Protein AF-0000000074484351 (afdb_homodimer)

Secondary structure (DSSP, 8-state):
---TTSSS-HHHHHHHHHHHHHHTTSS-TTPBPPPHHHHHHHHT--HHHHHHHHHHHHHTTSEEEETTTEEEEPPPPEEEESSB---HHHHHHHTT--EEEEEEEEEEEEPPHHHHHHHT--TT-EEEEEEEEEEETTEEEEEEEEEEETTTSTT--HHHHTS-HHHIIIIIS---EEEEEEEEEEEE--HHHHHHHTS-TT-EEEEEEEEEEETTS-EEEEEEEEEETTTEEEEEEEE---/---TTSSS-HHHHHHHHHHHHHHTTSS-TTPBPPPHHHHHHHHT--HHHHHHHHHHHHHTTSEEEETTTEEEEPPPPEEEESSB---HHHHHHHTT--EEEEEEEEEEEEPPHHHHHHHT--TT-EEEEEEEEEEETTEEEEEEEEEEETTT-TT--HHHHTS-HHHIIIIIS---EEEEEEEEEEEE--HHHHHHHTS-TT-EEEEEEEEEEETTS-EEEEEEEEEETTTEEEEEEEE---

Foldseek 3Di:
DADPPDPDDRLVVVLVVVVVCDVVVVADFPAFDDALVVVCVVRVHDSVSSVVSLVVCVLQQQWPADPPPHIGGGDDAQEAEPPDDDFPQVSLVVVVWHKWKDWPDWDWFFADPVRCVLQVHDGGATKIWTWIFIDTNRAGFKIKTKIFGCVQPVDDDPVNVRDTPVCCCVPPVVWAWDDKDKDKDKDFADPVRCVVNVHDGRRIWIWMWMWTATPVGGTGMIMIMTGHSSHHDYDYDDDDDD/DADPPDPDDRLVVVLVVVVVCDVVVVADFPAFDDALVVVCVVRVHDSVSSVVSLVVCVLQQQWPADPPPHIGGGDDAQEAEPPDDDFPQVSLVVVVWHKWKDWPDWDWFFQDPVRCVLQVHDGGATKIWTWIFIDTNRAGFKIKTKIFGCVQPVDDDPVNVRDTPVCCCVPPVVWAWDDKDKDKDKDFADDVRCVVNVHDGRRIWIWMWMWTATPVGGTGMIMIMTGHSSHHDYDYDDDDDD

InterPro domains:
  IPR000524 Transcription regulator HTH, GntR [PF00392] (11-73)
  IPR000524 Transcription regulator HTH, GntR [PR00035] (33-47)
  IPR000524 Transcription regulator HTH, GntR [PR00035] (47-63)
  IPR000524 Transcription regulator HTH, GntR [PS50949] (8-76)
  IPR000524 Transcription regulator HTH, GntR [SM00345] (14-73)
  IPR000524 Transcription regulator HTH, GntR [cd07377] (9-74)
  IPR011663 UbiC transcription regulator-associated [PF07702] (94-233)
  IPR011663 UbiC transcription regulator-associated [SM00866] (94-233)
  IPR028978 Chorismate pyruvate-lyase/UbiC transcription regulator-associated domain superfamily [G3DSA:3.40.1410.10] (75-241)
  IPR028978 Chorismate pyruvate-lyase/UbiC transcription regulator-associated domain superfamily [SSF64288] (61-240)
  IPR036388 Winged helix-like DNA-binding domain superfamily [G3DSA:1.10.10.10] (1-74)
  IPR036390 Winged helix DNA-binding domain superfamily [SSF46785] (1-84)
  IPR050679 Bacterial HTH-type transcriptional regulator [PTHR44846] (5-240)

Organism: Parageobacillus thermoglucosidasius (NCBI:txid1426)

Structure (mmCIF, N/CA/C/O backbone):
data_AF-0000000074484351-model_v1
#
loop_
_entity.id
_entity.type
_entity.pdbx_description
1 polymer 'Phosphonate metabolism transcriptional regulator PhnF'
#
loop_
_atom_site.group_PDB
_atom_site.id
_atom_site.type_symbol
_atom_site.label_atom_id
_atom_site.label_alt_id
_atom_site.label_comp_id
_atom_site.label_asym_id
_atom_site.label_entity_id
_atom_site.label_seq_id
_atom_site.pdbx_PDB_ins_code
_atom_site.Cartn_x
_atom_site.Cartn_y
_atom_site.Cartn_z
_atom_site.occupancy
_atom_site.B_iso_or_equiv
_atom_site.auth_seq_id
_atom_site.auth_comp_id
_atom_site.auth_asym_id
_atom_site.auth_atom_id
_atom_site.pdbx_PDB_model_num
ATOM 1 N N . MET A 1 1 ? -10.352 -19.125 -19.953 1 72 1 MET A N 1
ATOM 2 C CA . MET A 1 1 ? -10.391 -18.203 -18.828 1 72 1 MET A CA 1
ATOM 3 C C . MET A 1 1 ? -11.125 -18.812 -17.641 1 72 1 MET A C 1
ATOM 5 O O . MET A 1 1 ? -10.641 -18.75 -16.516 1 72 1 MET A O 1
ATOM 9 N N . ILE A 1 2 ? -12.219 -19.531 -17.969 1 79.19 2 ILE A N 1
ATOM 10 C CA . ILE A 1 2 ? -13.062 -20.078 -16.906 1 79.19 2 ILE A CA 1
ATOM 11 C C . ILE A 1 2 ? -12.953 -21.594 -16.891 1 79.19 2 ILE A C 1
ATOM 13 O O . ILE A 1 2 ? -13.109 -22.25 -17.922 1 79.19 2 ILE A O 1
ATOM 17 N N . ASN A 1 3 ? -12.539 -22.141 -15.82 1 75.06 3 ASN A N 1
ATOM 18 C CA . ASN A 1 3 ? -12.531 -23.578 -15.547 1 75.06 3 ASN A CA 1
ATOM 19 C C . ASN A 1 3 ? -13.5 -23.922 -14.422 1 75.06 3 ASN A C 1
ATOM 21 O O . ASN A 1 3 ? -13.203 -23.719 -13.242 1 75.06 3 ASN A O 1
ATOM 25 N N . LYS A 1 4 ? -14.594 -24.531 -14.734 1 79.25 4 LYS A N 1
ATOM 26 C CA . LYS A 1 4 ? -15.672 -24.812 -13.789 1 79.25 4 LYS A CA 1
ATOM 27 C C . LYS A 1 4 ? -15.266 -25.906 -12.797 1 79.25 4 LYS A C 1
ATOM 29 O O . LYS A 1 4 ? -15.914 -26.078 -11.766 1 79.25 4 LYS A O 1
ATOM 34 N N . HIS A 1 5 ? -14.148 -26.594 -13.07 1 70.25 5 HIS A N 1
ATOM 35 C CA . HIS A 1 5 ? -13.695 -27.672 -12.203 1 70.25 5 HIS A CA 1
ATOM 36 C C . HIS A 1 5 ? -12.609 -27.188 -11.25 1 70.25 5 HIS A C 1
ATOM 38 O O . HIS A 1 5 ? -12.125 -27.969 -10.414 1 70.25 5 HIS A O 1
ATOM 44 N N . SER A 1 6 ? -12.336 -26.016 -11.398 1 70.75 6 SER A N 1
ATOM 45 C CA . SER A 1 6 ? -11.336 -25.422 -10.516 1 70.75 6 SER A CA 1
ATOM 46 C C . SER A 1 6 ? -11.93 -25.094 -9.148 1 70.75 6 SER A C 1
ATOM 48 O O . SER A 1 6 ? -13.109 -24.734 -9.047 1 70.75 6 SER A O 1
ATOM 50 N N . PRO A 1 7 ? -11.164 -25.328 -8.164 1 68.69 7 PRO A N 1
ATOM 51 C CA . PRO A 1 7 ? -11.648 -24.938 -6.836 1 68.69 7 PRO A CA 1
ATOM 52 C C . PRO A 1 7 ? -11.812 -23.438 -6.684 1 68.69 7 PRO A C 1
ATOM 54 O O . PRO A 1 7 ? -12.43 -22.969 -5.719 1 68.69 7 PRO A O 1
ATOM 57 N N . LEU A 1 8 ? -11.398 -22.703 -7.602 1 72.25 8 LEU A N 1
ATOM 58 C CA . LEU A 1 8 ? -11.539 -21.25 -7.547 1 72.25 8 LEU A CA 1
ATOM 59 C C . LEU A 1 8 ? -12.938 -20.812 -7.977 1 72.25 8 LEU A C 1
ATOM 61 O O . LEU A 1 8 ? -13.469 -21.328 -8.969 1 72.25 8 LEU A O 1
ATOM 65 N N . PRO A 1 9 ? -13.453 -19.938 -7.246 1 80.38 9 PRO A N 1
ATOM 66 C CA . PRO A 1 9 ? -14.766 -19.453 -7.664 1 80.38 9 PRO A CA 1
ATOM 67 C C . PRO A 1 9 ? -14.758 -18.859 -9.07 1 80.38 9 PRO A C 1
ATOM 69 O O . PRO A 1 9 ? -13.773 -18.219 -9.469 1 80.38 9 PRO A O 1
ATOM 72 N N . ILE A 1 10 ? -15.781 -18.984 -9.695 1 85.38 10 ILE A N 1
ATOM 73 C CA . ILE A 1 10 ? -15.898 -18.594 -11.102 1 85.38 10 ILE A CA 1
ATOM 74 C C . ILE A 1 10 ? -15.727 -17.094 -11.242 1 85.38 10 ILE A C 1
ATOM 76 O O . ILE A 1 10 ? -15.07 -16.625 -12.18 1 85.38 10 ILE A O 1
ATOM 80 N N . TYR A 1 11 ? -16.406 -16.297 -10.352 1 87.12 11 TYR A N 1
ATOM 81 C CA . TYR A 1 11 ? -16.281 -14.844 -10.453 1 87.12 11 TYR A CA 1
ATOM 82 C C . TYR A 1 11 ? -14.812 -14.414 -10.344 1 87.12 11 TYR A C 1
ATOM 84 O O . TYR A 1 11 ? -14.383 -13.5 -11.039 1 87.12 11 TYR A O 1
ATOM 92 N N . TYR A 1 12 ? -14.094 -15.078 -9.508 1 80.56 12 TYR A N 1
ATOM 93 C CA . TYR A 1 12 ? -12.68 -14.781 -9.312 1 80.56 12 TYR A CA 1
ATOM 94 C C . TYR A 1 12 ? -11.875 -15.094 -10.57 1 80.56 12 TYR A C 1
ATOM 96 O O . TYR A 1 12 ? -10.977 -14.336 -10.945 1 80.56 12 TYR A O 1
ATOM 104 N N . GLN A 1 13 ? -12.203 -16.172 -11.148 1 80.56 13 GLN A N 1
ATOM 105 C CA . GLN A 1 13 ? -11.547 -16.547 -12.398 1 80.56 13 GLN A CA 1
ATOM 106 C C . GLN A 1 13 ? -11.773 -15.484 -13.477 1 80.56 13 GLN A C 1
ATOM 108 O O . GLN A 1 13 ? -10.844 -15.094 -14.18 1 80.56 13 GLN A O 1
ATOM 113 N N . LEU A 1 14 ? -12.977 -15.102 -13.578 1 88 14 LEU A N 1
ATOM 114 C CA . LEU A 1 14 ? -13.312 -14.07 -14.562 1 88 14 LEU A CA 1
ATOM 115 C C . LEU A 1 14 ? -12.539 -12.781 -14.273 1 88 14 LEU A C 1
ATOM 117 O O . LEU A 1 14 ? -12 -12.164 -15.195 1 88 14 LEU A O 1
ATOM 121 N N . GLU A 1 15 ? -12.531 -12.383 -13.031 1 88.44 15 GLU A N 1
ATOM 122 C CA . GLU A 1 15 ? -11.797 -11.195 -12.617 1 88.44 15 GLU A CA 1
ATOM 123 C C . GLU A 1 15 ? -10.328 -11.273 -13.031 1 88.44 15 GLU A C 1
ATOM 125 O O . GLU A 1 15 ? -9.805 -10.352 -13.656 1 88.44 15 GLU A O 1
ATOM 130 N N . GLN A 1 16 ? -9.781 -12.383 -12.664 1 76.31 16 GLN A N 1
ATOM 131 C CA . GLN A 1 16 ? -8.367 -12.578 -12.969 1 76.31 16 GLN A CA 1
ATOM 132 C C . GLN A 1 16 ? -8.125 -12.57 -14.477 1 76.31 16 GLN A C 1
ATOM 134 O O . GLN A 1 16 ? -7.129 -12.023 -14.953 1 76.31 16 GLN A O 1
ATOM 139 N N . GLY A 1 17 ? -9.008 -13.18 -15.133 1 81.25 17 GLY A N 1
ATOM 140 C CA . GLY A 1 17 ? -8.906 -13.203 -16.578 1 81.25 17 GLY A CA 1
ATOM 141 C C . GLY A 1 17 ? -8.93 -11.812 -17.203 1 81.25 17 GLY A C 1
ATOM 142 O O . GLY A 1 17 ? -8.086 -11.492 -18.047 1 81.25 17 GLY A O 1
ATOM 143 N N . ILE A 1 18 ? -9.836 -11.008 -16.797 1 87.5 18 ILE A N 1
ATOM 144 C CA . ILE A 1 18 ? -9.977 -9.664 -17.344 1 87.5 18 ILE A CA 1
ATOM 145 C C . ILE A 1 18 ? -8.758 -8.82 -16.953 1 87.5 18 ILE A C 1
ATOM 147 O O . ILE A 1 18 ? -8.211 -8.094 -17.781 1 87.5 18 ILE A O 1
ATOM 151 N N . LYS A 1 19 ? -8.344 -8.977 -15.727 1 82.5 19 LYS A N 1
ATOM 152 C CA . LYS A 1 19 ? -7.152 -8.266 -15.281 1 82.5 19 LYS A CA 1
ATOM 153 C C . LYS A 1 19 ? -5.945 -8.609 -16.156 1 82.5 19 LYS A C 1
ATOM 155 O O . LYS A 1 19 ? -5.191 -7.719 -16.547 1 82.5 19 LYS A O 1
ATOM 160 N N . GLU A 1 20 ? -5.852 -9.852 -16.406 1 74.62 20 GLU A N 1
ATOM 161 C CA . GLU A 1 20 ? -4.738 -10.312 -17.219 1 74.62 20 GLU A CA 1
ATOM 162 C C . GLU A 1 20 ? -4.816 -9.719 -18.625 1 74.62 20 GLU A C 1
ATOM 164 O O . GLU A 1 20 ? -3.795 -9.336 -19.203 1 74.62 20 GLU A O 1
ATOM 169 N N . MET A 1 21 ? -6.004 -9.641 -19.125 1 82.06 21 MET A N 1
ATOM 170 C CA . MET A 1 21 ? -6.191 -9.078 -20.469 1 82.06 21 MET A CA 1
ATOM 171 C C . MET A 1 21 ? -5.812 -7.602 -20.484 1 82.06 21 MET A C 1
ATOM 173 O O . MET A 1 21 ? -5.23 -7.121 -21.453 1 82.06 21 MET A O 1
ATOM 177 N N . ILE A 1 22 ? -6.137 -6.941 -19.453 1 83.44 22 ILE A N 1
ATOM 178 C CA . ILE A 1 22 ? -5.812 -5.523 -19.344 1 83.44 22 ILE A CA 1
ATOM 179 C C . ILE A 1 22 ? -4.301 -5.348 -19.203 1 83.44 22 ILE A C 1
ATOM 181 O O . ILE A 1 22 ? -3.701 -4.535 -19.906 1 83.44 22 ILE A O 1
ATOM 185 N N . GLU A 1 23 ? -3.77 -6.176 -18.422 1 71.94 23 GLU A N 1
ATOM 186 C CA . GLU A 1 23 ? -2.336 -6.082 -18.156 1 71.94 23 GLU A CA 1
ATOM 187 C C . GLU A 1 23 ? -1.525 -6.43 -19.406 1 71.94 23 GLU A C 1
ATOM 189 O O . GLU A 1 23 ? -0.453 -5.867 -19.625 1 71.94 23 GLU A O 1
ATOM 194 N N . LYS A 1 24 ? -2.15 -7.234 -20.219 1 69.56 24 LYS A N 1
ATOM 195 C CA . LYS A 1 24 ? -1.486 -7.695 -21.422 1 69.56 24 LYS A CA 1
ATOM 196 C C . LYS A 1 24 ? -1.744 -6.742 -22.594 1 69.56 24 LYS A C 1
ATOM 198 O O . LYS A 1 24 ? -1.224 -6.938 -23.688 1 69.56 24 LYS A O 1
ATOM 203 N N . GLY A 1 25 ? -2.561 -5.844 -22.359 1 75.38 25 GLY A N 1
ATOM 204 C CA . GLY A 1 25 ? -2.871 -4.879 -23.391 1 75.38 25 GLY A CA 1
ATOM 205 C C . GLY A 1 25 ? -3.912 -5.379 -24.375 1 75.38 25 GLY A C 1
ATOM 206 O O . GLY A 1 25 ? -4.145 -4.754 -25.422 1 75.38 25 GLY A O 1
ATOM 207 N N . GLN A 1 26 ? -4.434 -6.523 -24.109 1 79.31 26 GLN A N 1
ATOM 208 C CA . GLN A 1 26 ? -5.508 -7.023 -24.953 1 79.31 26 GLN A CA 1
ATOM 209 C C . GLN A 1 26 ? -6.766 -6.168 -24.812 1 79.31 26 GLN A C 1
ATOM 211 O O . GLN A 1 26 ? -7.566 -6.082 -25.75 1 79.31 26 GLN A O 1
ATOM 216 N N . LEU A 1 27 ? -6.941 -5.676 -23.641 1 86.62 27 LEU A N 1
ATOM 217 C CA . LEU A 1 27 ? -7.93 -4.645 -23.344 1 86.62 27 LEU A CA 1
ATOM 218 C C . LEU A 1 27 ? -7.254 -3.318 -23.016 1 86.62 27 LEU A C 1
ATOM 220 O O . LEU A 1 27 ? -6.465 -3.238 -22.078 1 86.62 27 LEU A O 1
ATOM 224 N N . GLN A 1 28 ? -7.535 -2.379 -23.734 1 87.12 28 GLN A N 1
ATOM 225 C CA . GLN A 1 28 ? -6.844 -1.102 -23.578 1 87.12 28 GLN A CA 1
ATOM 226 C C . GLN A 1 28 ? -7.695 -0.108 -22.797 1 87.12 28 GLN A C 1
ATOM 228 O O . GLN A 1 28 ? -8.93 -0.185 -22.812 1 87.12 28 GLN A O 1
ATOM 233 N N . PRO A 1 29 ? -7 0.782 -22.172 1 87 29 PRO A N 1
ATOM 234 C CA . PRO A 1 29 ? -7.766 1.828 -21.484 1 87 29 PRO A CA 1
ATOM 235 C C . PRO A 1 29 ? -8.75 2.539 -22.406 1 87 29 PRO A C 1
ATOM 237 O O . PRO A 1 29 ? -8.406 2.863 -23.547 1 87 29 PRO A O 1
ATOM 240 N N . GLY A 1 30 ? -9.93 2.668 -21.922 1 88.81 30 GLY A N 1
ATOM 241 C CA . GLY A 1 30 ? -10.961 3.332 -22.703 1 88.81 30 GLY A CA 1
ATOM 242 C C . GLY A 1 30 ? -11.773 2.375 -23.562 1 88.81 30 GLY A C 1
ATOM 243 O O . GLY A 1 30 ? -12.82 2.746 -24.094 1 88.81 30 GLY A O 1
ATOM 244 N N . GLU A 1 31 ? -11.328 1.226 -23.672 1 92.5 31 GLU A N 1
ATOM 245 C CA . GLU A 1 31 ? -12.031 0.228 -24.469 1 92.5 31 GLU A CA 1
ATOM 246 C C . GLU A 1 31 ? -13.25 -0.317 -23.734 1 92.5 31 GLU A C 1
ATOM 248 O O . GLU A 1 31 ? -13.188 -0.569 -22.531 1 92.5 31 GLU A O 1
ATOM 253 N N . MET A 1 32 ? -14.32 -0.463 -24.484 1 93.81 32 MET A N 1
ATOM 254 C CA . MET A 1 32 ? -15.539 -1.035 -23.922 1 93.81 32 MET A CA 1
ATOM 255 C C . MET A 1 32 ? -15.438 -2.555 -23.844 1 93.81 32 MET A C 1
ATOM 257 O O . MET A 1 32 ? -15.031 -3.205 -24.797 1 93.81 32 MET A O 1
ATOM 261 N N . ILE A 1 33 ? -15.75 -3.047 -22.719 1 94.62 33 ILE A N 1
ATOM 262 C CA . ILE A 1 33 ? -15.773 -4.5 -22.609 1 94.62 33 ILE A CA 1
ATOM 263 C C . ILE A 1 33 ? -17.172 -5.023 -22.922 1 94.62 33 ILE A C 1
ATOM 265 O O . ILE A 1 33 ? -18.141 -4.262 -22.891 1 94.62 33 ILE A O 1
ATOM 269 N N . PRO A 1 34 ? -17.25 -6.289 -23.234 1 93.44 34 PRO A N 1
ATOM 270 C CA . PRO A 1 34 ? -18.578 -6.855 -23.484 1 93.44 34 PRO A CA 1
ATOM 271 C C . PRO A 1 34 ? -19.531 -6.652 -22.312 1 93.44 34 PRO A C 1
ATOM 273 O O . PRO A 1 34 ? -19.078 -6.539 -21.156 1 93.44 34 PRO A O 1
ATOM 276 N N . SER A 1 35 ? -20.75 -6.574 -22.641 1 93.5 35 SER A N 1
ATOM 277 C CA . SER A 1 35 ? -21.766 -6.414 -21.609 1 93.5 35 SER A CA 1
ATOM 278 C C . SER A 1 35 ? -21.797 -7.621 -20.672 1 93.5 35 SER A C 1
ATOM 280 O O . SER A 1 35 ? -21.281 -8.688 -21.016 1 93.5 35 SER A O 1
ATOM 282 N N . GLU A 1 36 ? -22.375 -7.375 -19.5 1 94 36 GLU A N 1
ATOM 283 C CA . GLU A 1 36 ? -22.516 -8.461 -18.531 1 94 36 GLU A CA 1
ATOM 284 C C . GLU A 1 36 ? -23.266 -9.648 -19.141 1 94 36 GLU A C 1
ATOM 286 O O . GLU A 1 36 ? -22.891 -10.805 -18.906 1 94 36 GLU A O 1
ATOM 291 N N . ARG A 1 37 ? -24.281 -9.312 -19.969 1 93.25 37 ARG A N 1
ATOM 292 C CA . ARG A 1 37 ? -25.031 -10.359 -20.656 1 93.25 37 ARG A CA 1
ATOM 293 C C . ARG A 1 37 ? -24.141 -11.125 -21.625 1 93.25 37 ARG A C 1
ATOM 295 O O . ARG A 1 37 ? -24.156 -12.359 -21.641 1 93.25 37 ARG A O 1
ATOM 302 N N . GLU A 1 38 ? -23.406 -10.477 -22.391 1 94.88 38 GLU A N 1
ATOM 303 C CA . GLU A 1 38 ? -22.516 -11.086 -23.359 1 94.88 38 GLU A CA 1
ATOM 304 C C . GLU A 1 38 ? -21.453 -11.945 -22.688 1 94.88 38 GLU A C 1
ATOM 306 O O . GLU A 1 38 ? -21.141 -13.039 -23.156 1 94.88 38 GLU A O 1
ATOM 311 N N . LEU A 1 39 ? -20.875 -11.445 -21.594 1 94.31 39 LEU A N 1
ATOM 312 C CA . LEU A 1 39 ? -19.859 -12.195 -20.859 1 94.31 39 LEU A CA 1
ATOM 313 C C . LEU A 1 39 ? -20.453 -13.469 -20.266 1 94.31 39 LEU A C 1
ATOM 315 O O . LEU A 1 39 ? -19.812 -14.516 -20.281 1 94.31 39 LEU A O 1
ATOM 319 N N . ALA A 1 40 ? -21.625 -13.328 -19.75 1 94.75 40 ALA A N 1
ATOM 320 C CA . ALA A 1 40 ? -22.312 -14.492 -19.188 1 94.75 40 ALA A CA 1
ATOM 321 C C . ALA A 1 40 ? -22.516 -15.57 -20.25 1 94.75 40 ALA A C 1
ATOM 323 O O . ALA A 1 40 ? -22.281 -16.75 -19.984 1 94.75 40 ALA A O 1
ATOM 324 N N . GLU A 1 41 ? -22.922 -15.156 -21.406 1 94.25 41 GLU A N 1
ATOM 325 C CA . GLU A 1 41 ? -23.141 -16.078 -22.516 1 94.25 41 GLU A CA 1
ATOM 326 C C . GLU A 1 41 ? -21.828 -16.672 -23.016 1 94.25 41 GLU A C 1
ATOM 328 O O . GLU A 1 41 ? -21.734 -17.875 -23.266 1 94.25 41 GLU A O 1
ATOM 333 N N . THR A 1 42 ? -20.859 -15.875 -23.156 1 92.44 42 THR A N 1
ATOM 334 C CA . THR A 1 42 ? -19.562 -16.281 -23.688 1 92.44 42 THR A CA 1
ATOM 335 C C . THR A 1 42 ? -18.938 -17.359 -22.812 1 92.44 42 THR A C 1
ATOM 337 O O . THR A 1 42 ? -18.359 -18.312 -23.312 1 92.44 42 THR A O 1
ATOM 340 N N . TYR A 1 43 ? -19.094 -17.188 -21.484 1 90.94 43 TYR A N 1
ATOM 341 C CA . TYR A 1 43 ? -18.359 -18.062 -20.594 1 90.94 43 TYR A CA 1
ATOM 342 C C . TYR A 1 43 ? -19.312 -19.047 -19.906 1 90.94 43 TYR A C 1
ATOM 344 O O . TYR A 1 43 ? -18.875 -19.859 -19.078 1 90.94 43 TYR A O 1
ATOM 352 N N . ASP A 1 44 ? -20.531 -18.969 -20.25 1 92.56 44 ASP A N 1
ATOM 353 C CA . ASP A 1 44 ? -21.547 -19.859 -19.734 1 92.56 44 ASP A CA 1
ATOM 354 C C . ASP A 1 44 ? -21.594 -19.828 -18.203 1 92.56 44 ASP A C 1
ATOM 356 O O . ASP A 1 44 ? -21.484 -20.859 -17.547 1 92.56 44 ASP A O 1
ATOM 360 N N . ILE A 1 45 ? -21.719 -18.672 -17.688 1 92.56 45 ILE A N 1
ATOM 361 C CA . ILE A 1 45 ? -21.844 -18.453 -16.25 1 92.56 45 ILE A CA 1
ATOM 362 C C . ILE A 1 45 ? -23 -17.5 -15.977 1 92.56 45 ILE A C 1
ATOM 364 O O . ILE A 1 45 ? -23.516 -16.859 -16.906 1 92.56 45 ILE A O 1
ATOM 368 N N . SER A 1 46 ? -23.438 -17.406 -14.727 1 93.44 46 SER A N 1
ATOM 369 C CA . SER A 1 46 ? -24.594 -16.594 -14.375 1 93.44 46 SER A CA 1
ATOM 370 C C . SER A 1 46 ? -24.281 -15.109 -14.477 1 93.44 46 SER A C 1
ATOM 372 O O . SER A 1 46 ? -23.125 -14.703 -14.289 1 93.44 46 SER A O 1
ATOM 374 N N . ARG A 1 47 ? -25.297 -14.297 -14.789 1 93.19 47 ARG A N 1
ATOM 375 C CA . ARG A 1 47 ? -25.141 -12.852 -14.836 1 93.19 47 ARG A CA 1
ATOM 376 C C . ARG A 1 47 ? -24.75 -12.297 -13.469 1 93.19 47 ARG A C 1
ATOM 378 O O . ARG A 1 47 ? -24 -11.312 -13.391 1 93.19 47 ARG A O 1
ATOM 385 N N . MET A 1 48 ? -25.234 -12.898 -12.469 1 93.56 48 MET A N 1
ATOM 386 C CA . MET A 1 48 ? -24.891 -12.453 -11.117 1 93.56 48 MET A CA 1
ATOM 387 C C . MET A 1 48 ? -23.406 -12.625 -10.844 1 93.56 48 MET A C 1
ATOM 389 O O . MET A 1 48 ? -22.781 -11.758 -10.227 1 93.56 48 MET A O 1
ATOM 393 N N . THR A 1 49 ? -22.891 -13.711 -11.305 1 92.19 49 THR A N 1
ATOM 394 C CA . THR A 1 49 ? -21.453 -13.992 -11.148 1 92.19 49 THR A CA 1
ATOM 395 C C . THR A 1 49 ? -20.625 -12.992 -11.938 1 92.19 49 THR A C 1
ATOM 397 O O . THR A 1 49 ? -19.625 -12.477 -11.438 1 92.19 49 THR A O 1
ATOM 400 N N . VAL A 1 50 ? -21.062 -12.703 -13.148 1 94 50 VAL A N 1
ATOM 401 C CA . VAL A 1 50 ? -20.375 -11.727 -13.984 1 94 50 VAL A CA 1
ATOM 402 C C . VAL A 1 50 ? -20.422 -10.352 -13.32 1 94 50 VAL A C 1
ATOM 404 O O . VAL A 1 50 ? -19.391 -9.664 -13.242 1 94 50 VAL A O 1
ATOM 407 N N . ARG A 1 51 ? -21.562 -10 -12.852 1 92.62 51 ARG A N 1
ATOM 408 C CA . ARG A 1 51 ? -21.75 -8.703 -12.219 1 92.62 51 ARG A CA 1
ATOM 409 C C . ARG A 1 51 ? -20.828 -8.539 -11.016 1 92.62 51 ARG A C 1
ATOM 411 O O . ARG A 1 51 ? -20.234 -7.477 -10.82 1 92.62 51 ARG A O 1
ATOM 418 N N . GLN A 1 52 ? -20.734 -9.586 -10.266 1 89.62 52 GLN A N 1
ATOM 419 C CA . GLN A 1 52 ? -19.828 -9.555 -9.117 1 89.62 52 GLN A CA 1
ATOM 420 C C . GLN A 1 52 ? -18.391 -9.297 -9.555 1 89.62 52 GLN A C 1
ATOM 422 O O . GLN A 1 52 ? -17.703 -8.453 -8.977 1 89.62 52 GLN A O 1
ATOM 427 N N . ALA A 1 53 ? -17.984 -9.977 -10.555 1 91.25 53 ALA A N 1
ATOM 428 C CA . ALA A 1 53 ? -16.625 -9.82 -11.078 1 91.25 53 ALA A CA 1
ATOM 429 C C . ALA A 1 53 ? -16.391 -8.398 -11.586 1 91.25 53 ALA A C 1
ATOM 431 O O . ALA A 1 53 ? -15.375 -7.781 -11.266 1 91.25 53 ALA A O 1
ATOM 432 N N . ILE A 1 54 ? -17.344 -7.898 -12.281 1 92.44 54 ILE A N 1
ATOM 433 C CA . ILE A 1 54 ? -17.219 -6.582 -12.898 1 92.44 54 ILE A CA 1
ATOM 434 C C . ILE A 1 54 ? -17.219 -5.504 -11.82 1 92.44 54 ILE A C 1
ATOM 436 O O . ILE A 1 54 ? -16.422 -4.566 -11.867 1 92.44 54 ILE A O 1
ATOM 440 N N . ASN A 1 55 ? -18.094 -5.668 -10.852 1 87.88 55 ASN A N 1
ATOM 441 C CA . ASN A 1 55 ? -18.141 -4.719 -9.742 1 87.88 55 ASN A CA 1
ATOM 442 C C . ASN A 1 55 ? -16.812 -4.66 -9.008 1 87.88 55 ASN A C 1
ATOM 444 O O . ASN A 1 55 ? -16.328 -3.574 -8.672 1 87.88 55 ASN A O 1
ATOM 448 N N . ASN A 1 56 ? -16.281 -5.797 -8.797 1 83.19 56 ASN A N 1
ATOM 449 C CA . ASN A 1 56 ? -14.984 -5.852 -8.133 1 83.19 56 ASN A CA 1
ATOM 450 C C . ASN A 1 56 ? -13.906 -5.125 -8.93 1 83.19 56 ASN A C 1
ATOM 452 O O . ASN A 1 56 ? -13.117 -4.363 -8.375 1 83.19 56 ASN A O 1
ATOM 456 N N . LEU A 1 57 ? -13.898 -5.34 -10.203 1 88.19 57 LEU A N 1
ATOM 457 C CA . LEU A 1 57 ? -12.898 -4.742 -11.078 1 88.19 57 LEU A CA 1
ATOM 458 C C . LEU A 1 57 ? -13.078 -3.23 -11.156 1 88.19 57 LEU A C 1
ATOM 460 O O . LEU A 1 57 ? -12.102 -2.492 -11.297 1 88.19 57 LEU A O 1
ATOM 464 N N . VAL A 1 58 ? -14.336 -2.807 -11.062 1 84.94 58 VAL A N 1
ATOM 465 C CA . VAL A 1 58 ? -14.617 -1.375 -11.039 1 84.94 58 VAL A CA 1
ATOM 466 C C . VAL A 1 58 ? -14.102 -0.766 -9.734 1 84.94 58 VAL A C 1
ATOM 468 O O . VAL A 1 58 ? -13.414 0.255 -9.75 1 84.94 58 VAL A O 1
ATOM 471 N N . ASN A 1 59 ? -14.383 -1.442 -8.734 1 75.25 59 ASN A N 1
ATOM 472 C CA . ASN A 1 59 ? -13.945 -0.964 -7.43 1 75.25 59 ASN A CA 1
ATOM 473 C C . ASN A 1 59 ? -12.422 -0.907 -7.328 1 75.25 59 ASN A C 1
ATOM 475 O O . ASN A 1 59 ? -11.875 -0.027 -6.664 1 75.25 59 ASN A O 1
ATOM 479 N N . ASP A 1 60 ? -11.836 -1.851 -8.023 1 76.88 60 ASP A N 1
ATOM 480 C CA . ASP A 1 60 ? -10.375 -1.935 -7.98 1 76.88 60 ASP A CA 1
ATOM 481 C C . ASP A 1 60 ? -9.742 -0.966 -8.977 1 76.88 60 ASP A C 1
ATOM 483 O O . ASP A 1 60 ? -8.516 -0.836 -9.023 1 76.88 60 ASP A O 1
ATOM 487 N N . GLY A 1 61 ? -10.57 -0.359 -9.852 1 77.88 61 GLY A N 1
ATOM 488 C CA . GLY A 1 61 ? -10.078 0.67 -10.75 1 77.88 61 GLY A CA 1
ATOM 489 C C . GLY A 1 61 ? -9.648 0.126 -12.102 1 77.88 61 GLY A C 1
ATOM 490 O O . GLY A 1 61 ? -9 0.829 -12.883 1 77.88 61 GLY A O 1
ATOM 491 N N . TYR A 1 62 ? -9.891 -1.128 -12.336 1 84.88 62 TYR A N 1
ATOM 492 C CA . TYR A 1 62 ? -9.531 -1.712 -13.625 1 84.88 62 TYR A CA 1
ATOM 493 C C . TYR A 1 62 ? -10.555 -1.347 -14.695 1 84.88 62 TYR A C 1
ATOM 495 O O . TYR A 1 62 ? -10.219 -1.258 -15.883 1 84.88 62 TYR A O 1
ATOM 503 N N . LEU A 1 63 ? -11.828 -1.247 -14.219 1 90.19 63 LEU A N 1
ATOM 504 C CA . LEU A 1 63 ? -12.93 -0.906 -15.109 1 90.19 63 LEU A CA 1
ATOM 505 C C . LEU A 1 63 ? -13.664 0.335 -14.609 1 90.19 63 LEU A C 1
ATOM 507 O O . LEU A 1 63 ? -13.539 0.709 -13.445 1 90.19 63 LEU A O 1
ATOM 511 N N . VAL A 1 64 ? -14.367 0.996 -15.492 1 88.62 64 VAL A N 1
ATOM 512 C CA . VAL A 1 64 ? -15.219 2.133 -15.148 1 88.62 64 VAL A CA 1
ATOM 513 C C . VAL A 1 64 ? -16.562 2.006 -15.859 1 88.62 64 VAL A C 1
ATOM 515 O O . VAL A 1 64 ? -16.625 1.696 -17.047 1 88.62 64 VAL A O 1
ATOM 518 N N . ARG A 1 65 ? -17.578 2.139 -15.023 1 90.06 65 ARG A N 1
ATOM 519 C CA . ARG A 1 65 ? -18.922 2.082 -15.594 1 90.06 65 ARG A CA 1
ATOM 520 C C . ARG A 1 65 ? -19.391 3.469 -16.016 1 90.06 65 ARG A C 1
ATOM 522 O O . ARG A 1 65 ? -19.219 4.445 -15.289 1 90.06 65 ARG A O 1
ATOM 529 N N . LYS A 1 66 ? -19.828 3.602 -17.203 1 88.44 66 LYS A N 1
ATOM 530 C CA . LYS A 1 66 ? -20.5 4.809 -17.688 1 88.44 66 LYS A CA 1
ATOM 531 C C . LYS A 1 66 ? -21.984 4.574 -17.891 1 88.44 66 LYS A C 1
ATOM 533 O O . LYS A 1 66 ? -22.375 3.785 -18.766 1 88.44 66 LYS A O 1
ATOM 538 N N . ARG A 1 67 ? -22.75 5.254 -17.094 1 85.25 67 ARG A N 1
ATOM 539 C CA . ARG A 1 67 ? -24.188 5.07 -17.109 1 85.25 67 ARG A CA 1
ATOM 540 C C . ARG A 1 67 ? -24.75 5.242 -18.516 1 85.25 67 ARG A C 1
ATOM 542 O O . ARG A 1 67 ? -24.484 6.258 -19.172 1 85.25 67 ARG A O 1
ATOM 549 N N . GLY A 1 68 ? -25.469 4.199 -18.875 1 87.25 68 GLY A N 1
ATOM 550 C CA . GLY A 1 68 ? -26.141 4.234 -20.172 1 87.25 68 GLY A CA 1
ATOM 551 C C . GLY A 1 68 ? -25.219 3.941 -21.328 1 87.25 68 GLY A C 1
ATOM 552 O O . GLY A 1 68 ? -25.656 3.891 -22.484 1 87.25 68 GLY A O 1
ATOM 553 N N . LYS A 1 69 ? -23.969 3.834 -21.156 1 89.88 69 LYS A N 1
ATOM 554 C CA . LYS A 1 69 ? -23.031 3.609 -22.25 1 89.88 69 LYS A CA 1
ATOM 555 C C . LYS A 1 69 ? -22.406 2.221 -22.156 1 89.88 69 LYS A C 1
ATOM 557 O O . LYS A 1 69 ? -22.453 1.448 -23.109 1 89.88 69 LYS A O 1
ATOM 562 N N . GLY A 1 70 ? -21.906 1.908 -20.922 1 92.81 70 GLY A N 1
ATOM 563 C CA . GLY A 1 70 ? -21.281 0.604 -20.766 1 92.81 70 GLY A CA 1
ATOM 564 C C . GLY A 1 70 ? -20.141 0.601 -19.766 1 92.81 70 GLY A C 1
ATOM 565 O O . GLY A 1 70 ? -20.047 1.491 -18.922 1 92.81 70 GLY A O 1
ATOM 566 N N . THR A 1 71 ? -19.391 -0.527 -19.734 1 93.69 71 THR A N 1
ATOM 567 C CA . THR A 1 71 ? -18.234 -0.685 -18.859 1 93.69 71 THR A CA 1
ATOM 568 C C . THR A 1 71 ? -16.938 -0.65 -19.672 1 93.69 71 THR A C 1
ATOM 570 O O . THR A 1 71 ? -16.828 -1.321 -20.703 1 93.69 71 THR A O 1
ATOM 573 N N . PHE A 1 72 ? -16.016 0.165 -19.234 1 93.38 72 PHE A N 1
ATOM 574 C CA . PHE A 1 72 ? -14.789 0.412 -19.984 1 93.38 72 PHE A CA 1
ATOM 575 C C . PHE A 1 72 ? -13.57 0.058 -19.141 1 93.38 72 PHE A C 1
ATOM 577 O O . PHE A 1 72 ? -13.633 0.055 -17.922 1 93.38 72 PHE A O 1
ATOM 584 N N . VAL A 1 73 ? -12.5 -0.234 -19.828 1 91.88 73 VAL A N 1
ATOM 585 C CA . VAL A 1 73 ? -11.219 -0.359 -19.141 1 91.88 73 VAL A CA 1
ATOM 586 C C . VAL A 1 73 ? -10.781 1.005 -18.609 1 91.88 73 VAL A C 1
ATOM 588 O O . VAL A 1 73 ? -10.789 1.994 -19.344 1 91.88 73 VAL A O 1
ATOM 591 N N . ALA A 1 74 ? -10.508 1.022 -17.344 1 86.44 74 ALA A N 1
ATOM 592 C CA . ALA A 1 74 ? -10.125 2.27 -16.688 1 86.44 74 ALA A CA 1
ATOM 593 C C . ALA A 1 74 ? -8.758 2.748 -17.172 1 86.44 74 ALA A C 1
ATOM 595 O O . ALA A 1 74 ? -8.008 1.981 -17.781 1 86.44 74 ALA A O 1
ATOM 596 N N . ALA A 1 75 ? -8.57 4.039 -16.969 1 78.56 75 ALA A N 1
ATOM 597 C CA . ALA A 1 75 ? -7.238 4.566 -17.234 1 78.56 75 ALA A CA 1
ATOM 598 C C . ALA A 1 75 ? -6.191 3.887 -16.359 1 78.56 75 ALA A C 1
ATOM 600 O O . ALA A 1 75 ? -6.492 3.445 -15.25 1 78.56 75 ALA A O 1
ATOM 601 N N . THR A 1 76 ? -5.039 3.811 -16.828 1 77.31 76 THR A N 1
ATOM 602 C CA . THR A 1 76 ? -3.938 3.16 -16.125 1 77.31 76 THR A CA 1
ATOM 603 C C . THR A 1 76 ? -3.562 3.941 -14.867 1 77.31 76 THR A C 1
ATOM 605 O O . THR A 1 76 ? -3.57 5.176 -14.867 1 77.31 76 THR A O 1
ATOM 608 N N . LYS A 1 77 ? -3.371 3.129 -13.82 1 82.81 77 LYS A N 1
ATOM 609 C CA . LYS A 1 77 ? -2.891 3.746 -12.586 1 82.81 77 LYS A CA 1
ATOM 610 C C . LYS A 1 77 ? -1.543 4.426 -12.797 1 82.81 77 LYS A C 1
ATOM 612 O O . LYS A 1 77 ? -0.746 3.99 -13.633 1 82.81 77 LYS A O 1
ATOM 617 N N . ILE A 1 78 ? -1.408 5.504 -12.109 1 85.31 78 ILE A N 1
ATOM 618 C CA . ILE A 1 78 ? -0.09 6.129 -12.055 1 85.31 78 ILE A CA 1
ATOM 619 C C . ILE A 1 78 ? 0.89 5.199 -11.344 1 85.31 78 ILE A C 1
ATOM 621 O O . ILE A 1 78 ? 0.597 4.691 -10.258 1 85.31 78 ILE A O 1
ATOM 625 N N . GLU A 1 79 ? 1.957 4.891 -11.969 1 86.94 79 GLU A N 1
ATOM 626 C CA . GLU A 1 79 ? 3.016 4.074 -11.383 1 86.94 79 GLU A CA 1
ATOM 627 C C . GLU A 1 79 ? 4.117 4.941 -10.789 1 86.94 79 GLU A C 1
ATOM 629 O O . GLU A 1 79 ? 4.895 5.562 -11.523 1 86.94 79 GLU A O 1
ATOM 634 N N . GLN A 1 80 ? 4.188 4.953 -9.508 1 88.25 80 GLN A N 1
ATOM 635 C CA . GLN A 1 80 ? 5.18 5.785 -8.844 1 88.25 80 GLN A CA 1
ATOM 636 C C . GLN A 1 80 ? 6.328 4.941 -8.297 1 88.25 80 GLN A C 1
ATOM 638 O O . GLN A 1 80 ? 6.125 4.113 -7.406 1 88.25 80 GLN A O 1
ATOM 643 N N . PRO A 1 81 ? 7.555 5.129 -8.789 1 88 81 PRO A N 1
ATOM 644 C CA . PRO A 1 81 ? 8.703 4.414 -8.227 1 88 81 PRO A CA 1
ATOM 645 C C . PRO A 1 81 ? 9.062 4.895 -6.824 1 88 81 PRO A C 1
ATOM 647 O O . PRO A 1 81 ? 9.062 6.102 -6.562 1 88 81 PRO A O 1
ATOM 650 N N . LEU A 1 82 ? 9.344 3.881 -5.973 1 87.62 82 LEU A N 1
ATOM 651 C CA . LEU A 1 82 ? 9.844 4.168 -4.633 1 87.62 82 LEU A CA 1
ATOM 652 C C . LEU A 1 82 ? 11.367 4.188 -4.609 1 87.62 82 LEU A C 1
ATOM 654 O O . LEU A 1 82 ? 11.992 3.422 -3.871 1 87.62 82 LEU A O 1
ATOM 658 N N . LYS A 1 83 ? 12.117 4.742 -5.359 1 78.19 83 LYS A N 1
ATOM 659 C CA . LYS A 1 83 ? 13.578 4.715 -5.453 1 78.19 83 LYS A CA 1
ATOM 660 C C . LYS A 1 83 ? 14.188 6.012 -4.938 1 78.19 83 LYS A C 1
ATOM 662 O O . LYS A 1 83 ? 15.188 5.992 -4.223 1 78.19 83 LYS A O 1
ATOM 667 N N . GLY A 1 84 ? 13.656 7.09 -5.215 1 85.19 84 GLY A N 1
ATOM 668 C CA . GLY A 1 84 ? 14.156 8.391 -4.809 1 85.19 84 GLY A CA 1
ATOM 669 C C . GLY A 1 84 ? 13.109 9.258 -4.137 1 85.19 84 GLY A C 1
ATOM 670 O O . GLY A 1 84 ? 11.906 9.016 -4.289 1 85.19 84 GLY A O 1
ATOM 671 N N . LEU A 1 85 ? 13.781 10.086 -3.309 1 91.88 85 LEU A N 1
ATOM 672 C CA . LEU A 1 85 ? 12.891 11.047 -2.664 1 91.88 85 LEU A CA 1
ATOM 673 C C . LEU A 1 85 ? 12.508 12.164 -3.627 1 91.88 85 LEU A C 1
ATOM 675 O O . LEU A 1 85 ? 13.359 12.953 -4.035 1 91.88 85 LEU A O 1
ATOM 679 N N . THR A 1 86 ? 11.281 12.156 -3.998 1 90.44 86 THR A N 1
ATOM 680 C CA . THR A 1 86 ? 10.734 13.195 -4.863 1 90.44 86 THR A CA 1
ATOM 681 C C . THR A 1 86 ? 9.469 13.797 -4.254 1 90.44 86 THR A C 1
ATOM 683 O O . THR A 1 86 ? 8.844 13.188 -3.387 1 90.44 86 THR A O 1
ATOM 686 N N . SER A 1 87 ? 9.172 15 -4.715 1 91.81 87 SER A N 1
ATOM 687 C CA . SER A 1 87 ? 7.91 15.609 -4.312 1 91.81 87 SER A CA 1
ATOM 688 C C . SER A 1 87 ? 6.758 15.125 -5.184 1 91.81 87 SER A C 1
ATOM 690 O O . SER A 1 87 ? 6.977 14.539 -6.242 1 91.81 87 SER A O 1
ATOM 692 N N . PHE A 1 88 ? 5.535 15.344 -4.762 1 92.12 88 PHE A N 1
ATOM 693 C CA . PHE A 1 88 ? 4.344 15.031 -5.547 1 92.12 88 PHE A CA 1
ATOM 694 C C . PHE A 1 88 ? 4.395 15.727 -6.902 1 92.12 88 PHE A C 1
ATOM 696 O O . PHE A 1 88 ? 4.113 15.102 -7.93 1 92.12 88 PHE A O 1
ATOM 703 N N . SER A 1 89 ? 4.746 17.016 -6.883 1 93.31 89 SER A N 1
ATOM 704 C CA . SER A 1 89 ? 4.781 17.812 -8.109 1 93.31 89 SER A CA 1
ATOM 705 C C . SER A 1 89 ? 5.801 17.25 -9.094 1 93.31 89 SER A C 1
ATOM 707 O O . SER A 1 89 ? 5.523 17.141 -10.289 1 93.31 89 SER A O 1
ATOM 709 N N . GLU A 1 90 ? 6.953 16.922 -8.625 1 91.69 90 GLU A N 1
ATOM 710 C CA . GLU A 1 90 ? 7.977 16.297 -9.461 1 91.69 90 GLU A CA 1
ATOM 711 C C . GLU A 1 90 ? 7.48 14.984 -10.055 1 91.69 90 GLU A C 1
ATOM 713 O O . GLU A 1 90 ? 7.703 14.711 -11.234 1 91.69 90 GLU A O 1
ATOM 718 N N . ASP A 1 91 ? 6.797 14.227 -9.234 1 90.12 91 ASP A N 1
ATOM 719 C CA . ASP A 1 91 ? 6.285 12.93 -9.664 1 90.12 91 ASP A CA 1
ATOM 720 C C . ASP A 1 91 ? 5.266 13.086 -10.797 1 90.12 91 ASP A C 1
ATOM 722 O O . ASP A 1 91 ? 5.293 12.336 -11.773 1 90.12 91 ASP A O 1
ATOM 726 N N . MET A 1 92 ? 4.359 14.023 -10.633 1 92 92 MET A N 1
ATOM 727 C CA . MET A 1 92 ? 3.338 14.258 -11.648 1 92 92 MET A CA 1
ATOM 728 C C . MET A 1 92 ? 3.963 14.75 -12.945 1 92 92 MET A C 1
ATOM 730 O O . MET A 1 92 ? 3.648 14.234 -14.023 1 92 92 MET A O 1
ATOM 734 N N . ARG A 1 93 ? 4.871 15.672 -12.836 1 92.44 93 ARG A N 1
ATOM 735 C CA . ARG A 1 93 ? 5.523 16.234 -14.016 1 92.44 93 ARG A CA 1
ATOM 736 C C . ARG A 1 93 ? 6.305 15.164 -14.766 1 92.44 93 ARG A C 1
ATOM 738 O O . ARG A 1 93 ? 6.32 15.148 -16 1 92.44 93 ARG A O 1
ATOM 745 N N . ALA A 1 94 ? 6.953 14.328 -14.07 1 88.88 94 ALA A N 1
ATOM 746 C CA . ALA A 1 94 ? 7.723 13.242 -14.68 1 88.88 94 ALA A CA 1
ATOM 747 C C . ALA A 1 94 ? 6.828 12.352 -15.531 1 88.88 94 ALA A C 1
ATOM 749 O O . ALA A 1 94 ? 7.305 11.695 -16.469 1 88.88 94 ALA A O 1
ATOM 750 N N . ARG A 1 95 ? 5.559 12.445 -15.305 1 88.5 95 ARG A N 1
ATOM 751 C CA . ARG A 1 95 ? 4.617 11.578 -16.016 1 88.5 95 ARG A CA 1
ATOM 752 C C . ARG A 1 95 ? 3.791 12.375 -17.016 1 88.5 95 ARG A C 1
ATOM 754 O O . ARG A 1 95 ? 2.803 11.875 -17.562 1 88.5 95 ARG A O 1
ATOM 761 N N . GLY A 1 96 ? 4.164 13.602 -17.109 1 91.06 96 GLY A N 1
ATOM 762 C CA . GLY A 1 96 ? 3.508 14.453 -18.078 1 91.06 96 GLY A CA 1
ATOM 763 C C . GLY A 1 96 ? 2.172 14.984 -17.609 1 91.06 96 GLY A C 1
ATOM 764 O O . GLY A 1 96 ? 1.333 15.391 -18.422 1 91.06 96 GLY A O 1
ATOM 765 N N . MET A 1 97 ? 1.942 14.953 -16.391 1 92.62 97 MET A N 1
ATOM 766 C CA . MET A 1 97 ? 0.701 15.469 -15.828 1 92.62 97 MET A CA 1
ATOM 767 C C . MET A 1 97 ? 0.929 16.828 -15.172 1 92.62 97 MET A C 1
ATOM 769 O O . MET A 1 97 ? 2.059 17.172 -14.82 1 92.62 97 MET A O 1
ATOM 773 N N . GLU A 1 98 ? -0.114 17.578 -15 1 95.38 98 GLU A N 1
ATOM 774 C CA . GLU A 1 98 ? -0.029 18.875 -14.328 1 95.38 98 GLU A CA 1
ATOM 775 C C . GLU A 1 98 ? -0.329 18.75 -12.844 1 95.38 98 GLU A C 1
ATOM 777 O O . GLU A 1 98 ? -1.458 18.438 -12.453 1 95.38 98 GLU A O 1
ATOM 782 N N . PRO A 1 99 ? 0.678 19.016 -12.055 1 95.94 99 PRO A N 1
ATOM 783 C CA . PRO A 1 99 ? 0.407 18.969 -10.617 1 95.94 99 PRO A CA 1
ATOM 784 C C . PRO A 1 99 ? -0.43 20.156 -10.133 1 95.94 99 PRO A C 1
ATOM 786 O O . PRO A 1 99 ? -0.365 21.234 -10.711 1 95.94 99 PRO A O 1
ATOM 789 N N . GLY A 1 100 ? -1.254 19.922 -9.094 1 95.56 100 GLY A N 1
ATOM 790 C CA . GLY A 1 100 ? -2.029 20.969 -8.43 1 95.56 100 GLY A CA 1
ATOM 791 C C . GLY A 1 100 ? -2.328 20.656 -6.98 1 95.56 100 GLY A C 1
ATOM 792 O O . GLY A 1 100 ? -1.941 19.594 -6.473 1 95.56 100 GLY A O 1
ATOM 793 N N . ALA A 1 101 ? -2.914 21.609 -6.309 1 96.56 101 ALA A N 1
ATOM 794 C CA . ALA A 1 101 ? -3.312 21.438 -4.914 1 96.56 101 ALA A CA 1
ATOM 795 C C . ALA A 1 101 ? -4.488 22.328 -4.559 1 96.56 101 ALA A C 1
ATOM 797 O O . ALA A 1 101 ? -4.574 23.469 -5.031 1 96.56 101 ALA A O 1
ATOM 798 N N . GLU A 1 102 ? -5.414 21.828 -3.896 1 97.06 102 GLU A N 1
ATOM 799 C CA . GLU A 1 102 ? -6.426 22.594 -3.182 1 97.06 102 GLU A CA 1
ATOM 800 C C . GLU A 1 102 ? -6.125 22.656 -1.688 1 97.06 102 GLU A C 1
ATOM 802 O O . GLU A 1 102 ? -6.246 21.641 -0.987 1 97.06 102 GLU A O 1
ATOM 807 N N . VAL A 1 103 ? -5.773 23.844 -1.209 1 97.44 103 VAL A N 1
ATOM 808 C CA . VAL A 1 103 ? -5.422 23.984 0.199 1 97.44 103 VAL A CA 1
ATOM 809 C C . VAL A 1 103 ? -6.691 24.062 1.045 1 97.44 103 VAL A C 1
ATOM 811 O O . VAL A 1 103 ? -7.473 25 0.931 1 97.44 103 VAL A O 1
ATOM 814 N N . LEU A 1 104 ? -6.82 23.078 1.824 1 94.38 104 LEU A N 1
ATOM 815 C CA . LEU A 1 104 ? -7.984 23.016 2.699 1 94.38 104 LEU A CA 1
ATOM 816 C C . LEU A 1 104 ? -7.762 23.844 3.965 1 94.38 104 LEU A C 1
ATOM 818 O O . LEU A 1 104 ? -8.648 24.578 4.398 1 94.38 104 LEU A O 1
ATOM 822 N N . ASP A 1 105 ? -6.617 23.656 4.543 1 91.19 105 ASP A N 1
ATOM 823 C CA . ASP A 1 105 ? -6.262 24.359 5.777 1 91.19 105 ASP A CA 1
ATOM 824 C C . ASP A 1 105 ? -4.781 24.719 5.801 1 91.19 105 ASP A C 1
ATOM 826 O O . ASP A 1 105 ? -3.945 23.969 5.281 1 91.19 105 ASP A O 1
ATOM 830 N N . PHE A 1 106 ? -4.535 25.812 6.359 1 95.38 106 PHE A N 1
ATOM 831 C CA . PHE A 1 106 ? -3.195 26.297 6.66 1 95.38 106 PHE A CA 1
ATOM 832 C C . PHE A 1 106 ? -3.158 26.969 8.023 1 95.38 106 PHE A C 1
ATOM 834 O O . PHE A 1 106 ? -3.59 28.125 8.164 1 95.38 106 PHE A O 1
ATOM 841 N N . LEU A 1 107 ? -2.611 26.266 9 1 93.31 107 LEU A N 1
ATOM 842 C CA . LEU A 1 107 ? -2.652 26.734 10.375 1 93.31 107 LEU A CA 1
ATOM 843 C C . LEU A 1 107 ? -1.277 26.641 11.031 1 93.31 107 LEU A C 1
ATOM 845 O O . LEU A 1 107 ? -0.413 25.906 10.555 1 93.31 107 LEU A O 1
ATOM 849 N N . ILE A 1 108 ? -1.147 27.469 11.984 1 95.06 108 ILE A N 1
ATOM 850 C CA . ILE A 1 108 ? -0.031 27.281 12.906 1 95.06 108 ILE A CA 1
ATOM 851 C C . ILE A 1 108 ? -0.542 26.75 14.234 1 95.06 108 ILE A C 1
ATOM 853 O O . ILE A 1 108 ? -1.423 27.344 14.859 1 95.06 108 ILE A O 1
ATOM 857 N N . VAL A 1 109 ? -0.021 25.625 14.594 1 90.94 109 VAL A N 1
ATOM 858 C CA . VAL A 1 109 ? -0.497 24.969 15.805 1 90.94 109 VAL A CA 1
ATOM 859 C C . VAL A 1 109 ? 0.688 24.609 16.703 1 90.94 109 VAL A C 1
ATOM 861 O O . VAL A 1 109 ? 1.811 24.438 16.219 1 90.94 109 VAL A O 1
ATOM 864 N N . PRO A 1 110 ? 0.472 24.594 18 1 93.06 110 PRO A N 1
ATOM 865 C CA . PRO A 1 110 ? 1.547 24.125 18.875 1 93.06 110 PRO A CA 1
ATOM 866 C C . PRO A 1 110 ? 1.848 22.641 18.703 1 93.06 110 PRO A C 1
ATOM 868 O O . PRO A 1 110 ? 0.927 21.828 18.547 1 93.06 110 PRO A O 1
ATOM 871 N N . ALA A 1 111 ? 3.146 22.297 18.766 1 89 111 ALA A N 1
ATOM 872 C CA . ALA A 1 111 ? 3.547 20.891 18.625 1 89 111 ALA A CA 1
ATOM 873 C C . ALA A 1 111 ? 3.07 20.062 19.812 1 89 111 ALA A C 1
ATOM 875 O O . ALA A 1 111 ? 3.379 20.391 20.969 1 89 111 ALA A O 1
ATOM 876 N N . SER A 1 112 ? 2.348 19.047 19.5 1 78.44 112 SER A N 1
ATOM 877 C CA . SER A 1 112 ? 2.033 18.062 20.531 1 78.44 112 SER A CA 1
ATOM 878 C C . SER A 1 112 ? 3.279 17.297 20.969 1 78.44 112 SER A C 1
ATOM 880 O O . SER A 1 112 ? 4.344 17.453 20.359 1 78.44 112 SER A O 1
ATOM 882 N N . THR A 1 113 ? 3.189 16.516 21.969 1 78.62 113 THR A N 1
ATOM 883 C CA . THR A 1 113 ? 4.305 15.703 22.422 1 78.62 113 THR A CA 1
ATOM 884 C C . THR A 1 113 ? 4.801 14.781 21.312 1 78.62 113 THR A C 1
ATOM 886 O O . THR A 1 113 ? 6.004 14.672 21.078 1 78.62 113 THR A O 1
ATOM 889 N N . ALA A 1 114 ? 3.865 14.188 20.625 1 76.81 114 ALA A N 1
ATOM 890 C CA . ALA A 1 114 ? 4.219 13.25 19.562 1 76.81 114 ALA A CA 1
ATOM 891 C C . ALA A 1 114 ? 4.926 13.969 18.406 1 76.81 114 ALA A C 1
ATOM 893 O O . ALA A 1 114 ? 5.973 13.516 17.938 1 76.81 114 ALA A O 1
ATOM 894 N N . LEU A 1 115 ? 4.328 15.023 18 1 84.69 115 LEU A N 1
ATOM 895 C CA . LEU A 1 115 ? 4.898 15.773 16.891 1 84.69 115 LEU A CA 1
ATOM 896 C C . LEU A 1 115 ? 6.266 16.344 17.266 1 84.69 115 LEU A C 1
ATOM 898 O O . LEU A 1 115 ? 7.164 16.406 16.422 1 84.69 115 LEU A O 1
ATOM 902 N N . SER A 1 116 ? 6.344 16.828 18.516 1 88.94 116 SER A N 1
ATOM 903 C CA . SER A 1 116 ? 7.613 17.406 18.969 1 88.94 116 SER A CA 1
ATOM 904 C C . SER A 1 116 ? 8.742 16.375 18.875 1 88.94 116 SER A C 1
ATOM 906 O O . SER A 1 116 ? 9.867 16.719 18.531 1 88.94 116 SER A O 1
ATOM 908 N N . GLN A 1 117 ? 8.445 15.141 19.156 1 85.56 117 GLN A N 1
ATOM 909 C CA . GLN A 1 117 ? 9.43 14.07 19.078 1 85.56 117 GLN A CA 1
ATOM 910 C C . GLN A 1 117 ? 9.781 13.758 17.641 1 85.56 117 GLN A C 1
ATOM 912 O O . GLN A 1 117 ? 10.961 13.594 17.297 1 85.56 117 GLN A O 1
ATOM 917 N N . LEU A 1 118 ? 8.797 13.695 16.781 1 87.94 118 LEU A N 1
ATOM 918 C CA . LEU A 1 118 ? 9 13.344 15.375 1 87.94 118 LEU A CA 1
ATOM 919 C C . LEU A 1 118 ? 9.773 14.445 14.648 1 87.94 118 LEU A C 1
ATOM 921 O O . LEU A 1 118 ? 10.586 14.156 13.766 1 87.94 118 LEU A O 1
ATOM 925 N N . LEU A 1 119 ? 9.516 15.68 15.086 1 94.94 119 LEU A N 1
ATOM 926 C CA . LEU A 1 119 ? 10.102 16.812 14.383 1 94.94 119 LEU A CA 1
ATOM 927 C C . LEU A 1 119 ? 11.344 17.328 15.117 1 94.94 119 LEU A C 1
ATOM 929 O O . LEU A 1 119 ? 12.039 18.219 14.625 1 94.94 119 LEU A O 1
ATOM 933 N N . ASP A 1 120 ? 11.602 16.703 16.297 1 94.31 120 ASP A N 1
ATOM 934 C CA . ASP A 1 120 ? 12.742 17.078 17.125 1 94.31 120 ASP A CA 1
ATOM 935 C C . ASP A 1 120 ? 12.703 18.562 17.453 1 94.31 120 ASP A C 1
ATOM 937 O O . ASP A 1 120 ? 13.672 19.281 17.203 1 94.31 120 ASP A O 1
ATOM 941 N N . VAL A 1 121 ? 11.57 19.031 17.922 1 95.81 121 VAL A N 1
ATOM 942 C CA . VAL A 1 121 ? 11.367 20.391 18.422 1 95.81 121 VAL A CA 1
ATOM 943 C C . VAL A 1 121 ? 10.844 20.344 19.844 1 95.81 121 VAL A C 1
ATOM 945 O O . VAL A 1 121 ? 10.477 19.281 20.359 1 95.81 121 VAL A O 1
ATOM 948 N N . ARG A 1 122 ? 10.883 21.5 20.484 1 95 122 ARG A N 1
ATOM 949 C CA . ARG A 1 122 ? 10.336 21.562 21.828 1 95 122 ARG A CA 1
ATOM 950 C C . ARG A 1 122 ? 8.82 21.422 21.812 1 95 122 ARG A C 1
ATOM 952 O O . ARG A 1 122 ? 8.148 21.875 20.891 1 95 122 ARG A O 1
ATOM 959 N N . GLU A 1 123 ? 8.383 20.734 22.812 1 90.31 123 GLU A N 1
ATOM 960 C CA . GLU A 1 123 ? 6.934 20.672 22.953 1 90.31 123 GLU A CA 1
ATOM 961 C C . GLU A 1 123 ? 6.316 22.062 22.984 1 90.31 123 GLU A C 1
ATOM 963 O O . GLU A 1 123 ? 6.855 22.969 23.625 1 90.31 123 GLU A O 1
ATOM 968 N N . GLY A 1 124 ? 5.23 22.219 22.219 1 93 124 GLY A N 1
ATOM 969 C CA . GLY A 1 124 ? 4.559 23.516 22.172 1 93 124 GLY A CA 1
ATOM 970 C C . GLY A 1 124 ? 5.109 24.438 21.109 1 93 124 GLY A C 1
ATOM 971 O O . GLY A 1 124 ? 4.539 25.5 20.859 1 93 124 GLY A O 1
ATOM 972 N N . ALA A 1 125 ? 6.16 24.062 20.5 1 96.12 125 ALA A N 1
ATOM 973 C CA . ALA A 1 125 ? 6.73 24.875 19.438 1 96.12 125 ALA A CA 1
ATOM 974 C C . ALA A 1 125 ? 5.738 25.078 18.297 1 96.12 125 ALA A C 1
ATOM 976 O O . ALA A 1 125 ? 4.906 24.203 18.031 1 96.12 125 ALA A O 1
ATOM 977 N N . ASP A 1 126 ? 5.863 26.188 17.578 1 96.81 126 ASP A N 1
ATOM 978 C CA . ASP A 1 126 ? 4.98 26.469 16.453 1 96.81 126 ASP A CA 1
ATOM 979 C C . ASP A 1 126 ? 5.289 25.578 15.266 1 96.81 126 ASP A C 1
ATOM 981 O O . ASP A 1 126 ? 6.438 25.484 14.82 1 96.81 126 ASP A O 1
ATOM 985 N N . VAL A 1 127 ? 4.254 24.938 14.734 1 95.94 127 VAL A N 1
ATOM 986 C CA . VAL A 1 127 ? 4.344 24.047 13.586 1 95.94 127 VAL A CA 1
ATOM 987 C C . VAL A 1 127 ? 3.234 24.375 12.586 1 95.94 127 VAL A C 1
ATOM 989 O O . VAL A 1 127 ? 2.096 24.641 12.984 1 95.94 127 VAL A O 1
ATOM 992 N N . TYR A 1 128 ? 3.658 24.484 11.336 1 96.88 128 TYR A N 1
ATOM 993 C CA . TYR A 1 128 ? 2.615 24.578 10.32 1 96.88 128 TYR A CA 1
ATOM 994 C C . TYR A 1 128 ? 1.849 23.266 10.203 1 96.88 128 TYR A C 1
ATOM 996 O O . TYR A 1 128 ? 2.449 22.188 10.203 1 96.88 128 TYR A O 1
ATOM 1004 N N . GLU A 1 129 ? 0.568 23.297 10.203 1 93 129 GLU A N 1
ATOM 1005 C CA . GLU A 1 129 ? -0.305 22.203 9.781 1 93 129 GLU A CA 1
ATOM 1006 C C . GLU A 1 129 ? -0.983 22.531 8.453 1 93 129 GLU A C 1
ATOM 1008 O O . GLU A 1 129 ? -1.817 23.438 8.375 1 93 129 GLU A O 1
ATOM 1013 N N . ILE A 1 130 ? -0.577 21.828 7.461 1 95.88 130 ILE A N 1
ATOM 1014 C CA . ILE A 1 130 ? -1.049 22.094 6.105 1 95.88 130 ILE A CA 1
ATOM 1015 C C . ILE A 1 130 ? -1.883 20.906 5.613 1 95.88 130 ILE A C 1
ATOM 1017 O O . ILE A 1 130 ? -1.418 19.766 5.621 1 95.88 130 ILE A O 1
ATOM 1021 N N . ARG A 1 131 ? -3.09 21.109 5.219 1 93.5 131 ARG A N 1
ATOM 1022 C CA . ARG A 1 131 ? -3.951 20.078 4.633 1 93.5 131 ARG A CA 1
ATOM 1023 C C . ARG A 1 131 ? -4.336 20.453 3.201 1 93.5 131 ARG A C 1
ATOM 1025 O O . ARG A 1 131 ? -4.82 21.562 2.947 1 93.5 131 ARG A O 1
ATOM 1032 N N . ARG A 1 132 ? -4.066 19.562 2.346 1 96.88 132 ARG A N 1
ATOM 1033 C CA . ARG A 1 132 ? -4.312 19.859 0.938 1 96.88 132 ARG A CA 1
ATOM 1034 C C . ARG A 1 132 ? -4.789 18.625 0.191 1 96.88 132 ARG A C 1
ATOM 1036 O O . ARG A 1 132 ? -4.406 17.5 0.53 1 96.88 132 ARG A O 1
ATOM 1043 N N . ILE A 1 133 ? -5.648 18.828 -0.772 1 97.62 133 ILE A N 1
ATOM 1044 C CA . ILE A 1 133 ? -5.934 17.828 -1.786 1 97.62 133 ILE A CA 1
ATOM 1045 C C . ILE A 1 133 ? -4.949 17.969 -2.945 1 97.62 133 ILE A C 1
ATOM 1047 O O . ILE A 1 133 ? -4.828 19.047 -3.539 1 97.62 133 ILE A O 1
ATOM 1051 N N . ARG A 1 134 ? -4.223 16.984 -3.178 1 97.44 134 ARG A N 1
ATOM 1052 C CA . ARG A 1 134 ? -3.301 16.984 -4.309 1 97.44 134 ARG A CA 1
ATOM 1053 C C . ARG A 1 134 ? -4.016 16.609 -5.602 1 97.44 134 ARG A C 1
ATOM 1055 O O . ARG A 1 134 ? -4.777 15.633 -5.633 1 97.44 134 ARG A O 1
ATOM 1062 N N . LEU A 1 135 ? -3.697 17.344 -6.602 1 96.62 135 LEU A N 1
ATOM 1063 C CA . LEU A 1 135 ? -4.414 17.172 -7.859 1 96.62 135 LEU A CA 1
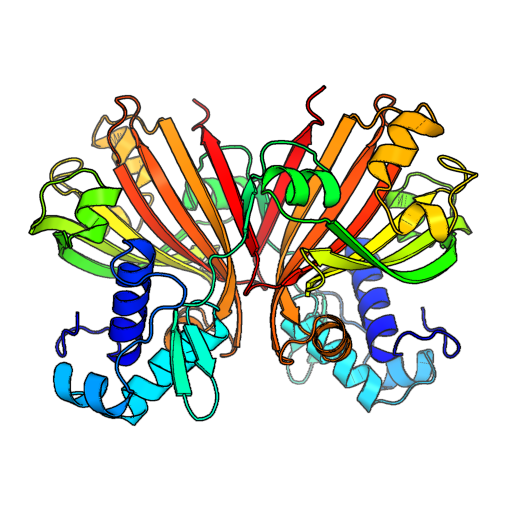ATOM 1064 C C . LEU A 1 135 ? -3.451 16.812 -8.984 1 96.62 135 LEU A C 1
ATOM 1066 O O . LEU A 1 135 ? -2.322 17.312 -9.023 1 96.62 135 LEU A O 1
ATOM 1070 N N . ALA A 1 136 ? -3.871 15.977 -9.844 1 94.19 136 ALA A N 1
ATOM 1071 C CA . ALA A 1 136 ? -3.24 15.727 -11.133 1 94.19 136 ALA A CA 1
ATOM 1072 C C . ALA A 1 136 ? -4.211 15.992 -12.281 1 94.19 136 ALA A C 1
ATOM 1074 O O . ALA A 1 136 ? -5.258 15.352 -12.375 1 94.19 136 ALA A O 1
ATOM 1075 N N . ASP A 1 137 ? -3.879 16.953 -13.141 1 93.38 137 ASP A N 1
ATOM 1076 C CA . ASP A 1 137 ? -4.762 17.359 -14.227 1 93.38 137 ASP A CA 1
ATOM 1077 C C . ASP A 1 137 ? -6.152 17.719 -13.703 1 93.38 137 ASP A C 1
ATOM 1079 O O . ASP A 1 137 ? -7.16 17.312 -14.289 1 93.38 137 ASP A O 1
ATOM 1083 N N . GLY A 1 138 ? -6.137 18.25 -12.555 1 93.44 138 GLY A N 1
ATOM 1084 C CA . GLY A 1 138 ? -7.367 18.781 -11.984 1 93.44 138 GLY A CA 1
ATOM 1085 C C . GLY A 1 138 ? -8.156 17.734 -11.219 1 93.44 138 GLY A C 1
ATOM 1086 O O . GLY A 1 138 ? -9.18 18.047 -10.609 1 93.44 138 GLY A O 1
ATOM 1087 N N . LEU A 1 139 ? -7.707 16.5 -11.195 1 92.62 139 LEU A N 1
ATOM 1088 C CA . LEU A 1 139 ? -8.422 15.43 -10.516 1 92.62 139 LEU A CA 1
ATOM 1089 C C . LEU A 1 139 ? -7.781 15.109 -9.172 1 92.62 139 LEU A C 1
ATOM 1091 O O . LEU A 1 139 ? -6.555 15.07 -9.062 1 92.62 139 LEU A O 1
ATOM 1095 N N . PRO A 1 140 ? -8.602 14.891 -8.148 1 96.88 140 PRO A N 1
ATOM 1096 C CA . PRO A 1 140 ? -8.039 14.555 -6.836 1 96.88 140 PRO A CA 1
ATOM 1097 C C . PRO A 1 140 ? -7.27 13.234 -6.848 1 96.88 140 PRO A C 1
ATOM 1099 O O . PRO A 1 140 ? -7.754 12.234 -7.391 1 96.88 140 PRO A O 1
ATOM 1102 N N . MET A 1 141 ? -6.086 13.289 -6.223 1 95.62 141 MET A N 1
ATOM 1103 C CA . MET A 1 141 ? -5.219 12.117 -6.191 1 95.62 141 MET A CA 1
ATOM 1104 C C . MET A 1 141 ? -4.961 11.664 -4.758 1 95.62 141 MET A C 1
ATOM 1106 O O . MET A 1 141 ? -4.887 10.469 -4.484 1 95.62 141 MET A O 1
ATOM 1110 N N . ALA A 1 142 ? -4.855 12.648 -3.857 1 97.5 142 ALA A N 1
ATOM 1111 C CA . ALA A 1 142 ? -4.473 12.328 -2.484 1 97.5 142 ALA A CA 1
ATOM 1112 C C . ALA A 1 142 ? -4.879 13.453 -1.531 1 97.5 142 ALA A C 1
ATOM 1114 O O . ALA A 1 142 ? -5 14.609 -1.941 1 97.5 142 ALA A O 1
ATOM 1115 N N . LEU A 1 143 ? -5.152 13.078 -0.347 1 96.94 143 LEU A N 1
ATOM 1116 C CA . LEU A 1 143 ? -5.281 14.016 0.765 1 96.94 143 LEU A CA 1
ATOM 1117 C C . LEU A 1 143 ? -4.02 14.016 1.622 1 96.94 143 LEU A C 1
ATOM 1119 O O . LEU A 1 143 ? -3.605 12.977 2.125 1 96.94 143 LEU A O 1
ATOM 1123 N N . GLU A 1 144 ? -3.461 15.172 1.815 1 96.69 144 GLU A N 1
ATOM 1124 C CA . GLU A 1 144 ? -2.174 15.273 2.494 1 96.69 144 GLU A CA 1
ATOM 1125 C C . GLU A 1 144 ? -2.258 16.219 3.697 1 96.69 144 GLU A C 1
ATOM 1127 O O . GLU A 1 144 ? -2.859 17.281 3.613 1 96.69 144 GLU A O 1
ATOM 1132 N N . THR A 1 145 ? -1.742 15.781 4.781 1 92.75 145 THR A N 1
ATOM 1133 C CA . THR A 1 145 ? -1.496 16.625 5.945 1 92.75 145 THR A CA 1
ATOM 1134 C C . THR A 1 145 ? -0.004 16.688 6.262 1 92.75 145 THR A C 1
ATOM 1136 O O . THR A 1 145 ? 0.628 15.664 6.52 1 92.75 145 THR A O 1
ATOM 1139 N N . SER A 1 146 ? 0.51 17.859 6.25 1 95.88 146 SER A N 1
ATOM 1140 C CA . SER A 1 146 ? 1.937 18.062 6.48 1 95.88 146 SER A CA 1
ATOM 1141 C C . SER A 1 146 ? 2.176 18.938 7.715 1 95.88 146 SER A C 1
ATOM 1143 O O . SER A 1 146 ? 1.44 19.891 7.957 1 95.88 146 SER A O 1
ATOM 1145 N N . TYR A 1 147 ? 3.172 18.578 8.422 1 94.06 147 TYR A N 1
ATOM 1146 C CA . TYR A 1 147 ? 3.637 19.359 9.57 1 94.06 147 TYR A CA 1
ATOM 1147 C C . TYR A 1 147 ? 5.082 19.797 9.383 1 94.06 147 TYR A C 1
ATOM 1149 O O . TYR A 1 147 ? 5.973 18.969 9.18 1 94.06 147 TYR A O 1
ATOM 1157 N N . ILE A 1 148 ? 5.297 21.109 9.453 1 97.31 148 ILE A N 1
ATOM 1158 C CA . ILE A 1 148 ? 6.621 21.688 9.266 1 97.31 148 ILE A CA 1
ATOM 1159 C C . ILE A 1 148 ? 6.918 22.672 10.398 1 97.31 148 ILE A C 1
ATOM 1161 O O . ILE A 1 148 ? 6.133 23.578 10.656 1 97.31 148 ILE A O 1
ATOM 1165 N N . PRO A 1 149 ? 8.062 22.484 11.008 1 97.44 149 PRO A N 1
ATOM 1166 C CA . PRO A 1 149 ? 8.398 23.469 12.047 1 97.44 149 PRO A CA 1
ATOM 1167 C C . PRO A 1 149 ? 8.547 24.875 11.492 1 97.44 149 PRO A C 1
ATOM 1169 O O . PRO A 1 149 ? 9.273 25.094 10.516 1 97.44 149 PRO A O 1
ATOM 1172 N N . CYS A 1 150 ? 7.922 25.844 12.188 1 97.25 150 CYS A N 1
ATOM 1173 C CA . CYS A 1 150 ? 8.039 27.234 11.75 1 97.25 150 CYS A CA 1
ATOM 1174 C C . CYS A 1 150 ? 9.477 27.734 11.867 1 97.25 150 CYS A C 1
ATOM 1176 O O . CYS A 1 150 ? 9.906 28.578 11.094 1 97.25 150 CYS A O 1
ATOM 1178 N N . SER A 1 151 ? 10.188 27.156 12.805 1 95.88 151 SER A N 1
ATOM 1179 C CA . SER A 1 151 ? 11.57 27.547 13.047 1 95.88 151 SER A CA 1
ATOM 1180 C C . SER A 1 151 ? 12.469 27.156 11.883 1 95.88 151 SER A C 1
ATOM 1182 O O . SER A 1 151 ? 13.484 27.797 11.633 1 95.88 151 SER A O 1
ATOM 1184 N N . ILE A 1 152 ? 12.141 26.156 11.117 1 95.38 152 ILE A N 1
ATOM 1185 C CA . ILE A 1 152 ? 12.953 25.656 10.016 1 95.38 152 ILE A CA 1
ATOM 1186 C C . ILE A 1 152 ? 12.602 26.406 8.734 1 95.38 152 ILE A C 1
ATOM 1188 O O . ILE A 1 152 ? 13.492 26.766 7.957 1 95.38 152 ILE A O 1
ATOM 1192 N N . VAL A 1 153 ? 11.305 26.609 8.586 1 95.38 153 VAL A N 1
ATOM 1193 C CA . VAL A 1 153 ? 10.836 27.328 7.414 1 95.38 153 VAL A CA 1
ATOM 1194 C C . VAL A 1 153 ? 9.945 28.5 7.844 1 95.38 153 VAL A C 1
ATOM 1196 O O . VAL A 1 153 ? 8.719 28.438 7.699 1 95.38 153 VAL A O 1
ATOM 1199 N N . PRO A 1 154 ? 10.398 29.625 8.258 1 91.56 154 PRO A N 1
ATOM 1200 C CA . PRO A 1 154 ? 9.617 30.703 8.883 1 91.56 154 PRO A CA 1
ATOM 1201 C C . PRO A 1 154 ? 8.719 31.438 7.895 1 91.56 154 PRO A C 1
ATOM 1203 O O . PRO A 1 154 ? 7.766 32.094 8.305 1 91.56 154 PRO A O 1
ATOM 1206 N N . ASN A 1 155 ? 8.82 31.266 6.543 1 89.94 155 ASN A N 1
ATOM 1207 C CA . ASN A 1 155 ? 8.094 32.094 5.598 1 89.94 155 ASN A CA 1
ATOM 1208 C C . ASN A 1 155 ? 7.219 31.281 4.664 1 89.94 155 ASN A C 1
ATOM 1210 O O . ASN A 1 155 ? 7.055 31.625 3.492 1 89.94 155 ASN A O 1
ATOM 1214 N N . LEU A 1 156 ? 6.652 30.266 5.316 1 94.75 156 LEU A N 1
ATOM 1215 C CA . LEU A 1 156 ? 5.703 29.5 4.516 1 94.75 156 LEU A CA 1
ATOM 1216 C C . LEU A 1 156 ? 4.328 30.172 4.527 1 94.75 156 LEU A C 1
ATOM 1218 O O . LEU A 1 156 ? 3.875 30.641 5.566 1 94.75 156 LEU A O 1
ATOM 1222 N N . THR A 1 157 ? 3.689 30.312 3.393 1 95.81 157 THR A N 1
ATOM 1223 C CA . THR A 1 157 ? 2.361 30.891 3.283 1 95.81 157 THR A CA 1
ATOM 1224 C C . THR A 1 157 ? 1.408 29.953 2.559 1 95.81 157 THR A C 1
ATOM 1226 O O . THR A 1 157 ? 1.843 28.969 1.938 1 95.81 157 THR A O 1
ATOM 1229 N N . ARG A 1 158 ? 0.132 30.25 2.678 1 95.38 158 ARG A N 1
ATOM 1230 C CA . ARG A 1 158 ? -0.903 29.484 1.997 1 95.38 158 ARG A CA 1
ATOM 1231 C C . ARG A 1 158 ? -0.665 29.453 0.491 1 95.38 158 ARG A C 1
ATOM 1233 O O . ARG A 1 158 ? -0.897 28.438 -0.161 1 95.38 158 ARG A O 1
ATOM 1240 N N . GLU A 1 159 ? -0.225 30.562 -0.069 1 94.56 159 GLU A N 1
ATOM 1241 C CA . GLU A 1 159 ? 0.046 30.672 -1.5 1 94.56 159 GLU A CA 1
ATOM 1242 C C . GLU A 1 159 ? 1.199 29.75 -1.909 1 94.56 159 GLU A C 1
ATOM 1244 O O . GLU A 1 159 ? 1.142 29.109 -2.953 1 94.56 159 GLU A O 1
ATOM 1249 N N . ILE A 1 160 ? 2.176 29.734 -1.114 1 94.19 160 ILE A N 1
ATOM 1250 C CA . ILE A 1 160 ? 3.359 28.938 -1.414 1 94.19 160 ILE A CA 1
ATOM 1251 C C . ILE A 1 160 ? 2.996 27.469 -1.423 1 94.19 160 ILE A C 1
ATOM 1253 O O . ILE A 1 160 ? 3.406 26.719 -2.318 1 94.19 160 ILE A O 1
ATOM 1257 N N . VAL A 1 161 ? 2.145 27.016 -0.47 1 94.75 161 VAL A N 1
ATOM 1258 C CA . VAL A 1 161 ? 1.891 25.578 -0.303 1 94.75 161 VAL A CA 1
ATOM 1259 C C . VAL A 1 161 ? 0.884 25.109 -1.35 1 94.75 161 VAL A C 1
ATOM 1261 O O . VAL A 1 161 ? 0.641 23.906 -1.489 1 94.75 161 VAL A O 1
ATOM 1264 N N . SER A 1 162 ? 0.33 26.016 -2.09 1 93.56 162 SER A N 1
ATOM 1265 C CA . SER A 1 162 ? -0.496 25.641 -3.232 1 93.56 162 SER A CA 1
ATOM 1266 C C . SER A 1 162 ? 0.35 25.062 -4.359 1 93.56 162 SER A C 1
ATOM 1268 O O . SER A 1 162 ? -0.177 24.422 -5.27 1 93.56 162 SER A O 1
ATOM 1270 N N . GLY A 1 163 ? 1.606 25.328 -4.246 1 91.62 163 GLY A N 1
ATOM 1271 C CA . GLY A 1 163 ? 2.564 24.734 -5.168 1 91.62 163 GLY A CA 1
ATOM 1272 C C . GLY A 1 163 ? 3.467 23.703 -4.516 1 91.62 163 GLY A C 1
ATOM 1273 O O . GLY A 1 163 ? 3.043 23 -3.604 1 91.62 163 GLY A O 1
ATOM 1274 N N . SER A 1 164 ? 4.641 23.625 -5.027 1 92.25 164 SER A N 1
ATOM 1275 C CA . SER A 1 164 ? 5.602 22.656 -4.516 1 92.25 164 SER A CA 1
ATOM 1276 C C . SER A 1 164 ? 6.324 23.188 -3.285 1 92.25 164 SER A C 1
ATOM 1278 O O . SER A 1 164 ? 7.164 24.094 -3.391 1 92.25 164 SER A O 1
ATOM 1280 N N . VAL A 1 165 ? 6.098 22.578 -2.209 1 93.38 165 VAL A N 1
ATOM 1281 C CA . VAL A 1 165 ? 6.77 22.953 -0.969 1 93.38 165 VAL A CA 1
ATOM 1282 C C . VAL A 1 165 ? 8.258 22.625 -1.067 1 93.38 165 VAL A C 1
ATOM 1284 O O . VAL A 1 165 ? 9.102 23.375 -0.59 1 93.38 165 VAL A O 1
ATOM 1287 N N . TYR A 1 166 ? 8.539 21.484 -1.7 1 93.38 166 TYR A N 1
ATOM 1288 C CA . TYR A 1 166 ? 9.938 21.109 -1.882 1 93.38 166 TYR A CA 1
ATOM 1289 C C . TYR A 1 166 ? 10.695 22.156 -2.674 1 93.38 166 TYR A C 1
ATOM 1291 O O . TYR A 1 166 ? 11.82 22.531 -2.316 1 93.38 166 TYR A O 1
ATOM 1299 N N . GLU A 1 167 ? 10.102 22.594 -3.74 1 92 167 GLU A N 1
ATOM 1300 C CA . GLU A 1 167 ? 10.727 23.625 -4.559 1 92 167 GLU A CA 1
ATOM 1301 C C . GLU A 1 167 ? 10.984 24.891 -3.75 1 92 167 GLU A C 1
ATOM 1303 O O . GLU A 1 167 ? 12.062 25.469 -3.83 1 92 167 GLU A O 1
ATOM 1308 N N . PHE A 1 168 ? 10.031 25.328 -3.025 1 94.06 168 PHE A N 1
ATOM 1309 C CA . PHE A 1 168 ? 10.188 26.516 -2.191 1 94.06 168 PHE A CA 1
ATOM 1310 C C . PHE A 1 168 ? 11.32 26.328 -1.193 1 94.06 168 PHE A C 1
ATOM 1312 O O . PHE A 1 168 ? 12.156 27.219 -1.018 1 94.06 168 PHE A O 1
ATOM 1319 N N . ILE A 1 169 ? 11.352 25.188 -0.566 1 93.44 169 ILE A N 1
ATOM 1320 C CA . ILE A 1 169 ? 12.344 24.891 0.466 1 93.44 169 ILE A CA 1
ATOM 1321 C C . ILE A 1 169 ? 13.742 24.922 -0.14 1 93.44 169 ILE A C 1
ATOM 1323 O O . ILE A 1 169 ? 14.656 25.531 0.423 1 93.44 169 ILE A O 1
ATOM 1327 N N . GLU A 1 170 ? 13.875 24.359 -1.268 1 92.94 170 GLU A N 1
ATOM 1328 C CA . GLU A 1 170 ? 15.203 24.219 -1.864 1 92.94 170 GLU A CA 1
ATOM 1329 C C . GLU A 1 170 ? 15.617 25.484 -2.6 1 92.94 170 GLU A C 1
ATOM 1331 O O . GLU A 1 170 ? 16.781 25.906 -2.529 1 92.94 170 GLU A O 1
ATOM 1336 N N . LYS A 1 171 ? 14.742 26.172 -3.189 1 91.81 171 LYS A N 1
ATOM 1337 C CA . LYS A 1 171 ? 15.094 27.312 -4.031 1 91.81 171 LYS A CA 1
ATOM 1338 C C . LYS A 1 171 ? 15 28.625 -3.25 1 91.81 171 LYS A C 1
ATOM 1340 O O . LYS A 1 171 ? 15.758 29.562 -3.502 1 91.81 171 LYS A O 1
ATOM 1345 N N . ASN A 1 172 ? 14.078 28.734 -2.379 1 90.38 172 ASN A N 1
ATOM 1346 C CA . ASN A 1 172 ? 13.797 30.016 -1.738 1 90.38 172 ASN A CA 1
ATOM 1347 C C . ASN A 1 172 ? 14.305 30.047 -0.299 1 90.38 172 ASN A C 1
ATOM 1349 O O . ASN A 1 172 ? 14.789 31.078 0.176 1 90.38 172 ASN A O 1
ATOM 1353 N N . ALA A 1 173 ? 14.242 28.922 0.38 1 90.88 173 ALA A N 1
ATOM 1354 C CA . ALA A 1 173 ? 14.648 28.906 1.784 1 90.88 173 ALA A CA 1
ATOM 1355 C C . ALA A 1 173 ? 16.125 28.547 1.928 1 90.88 173 ALA A C 1
ATOM 1357 O O . ALA A 1 173 ? 16.688 28.672 3.012 1 90.88 173 ALA A O 1
ATOM 1358 N N . GLY A 1 174 ? 16.781 27.984 0.861 1 90.38 174 GLY A N 1
ATOM 1359 C CA . GLY A 1 174 ? 18.203 27.672 0.869 1 90.38 174 GLY A CA 1
ATOM 1360 C C . GLY A 1 174 ? 18.516 26.406 1.652 1 90.38 174 GLY A C 1
ATOM 1361 O O . GLY A 1 174 ? 19.625 26.25 2.166 1 90.38 174 GLY A O 1
ATOM 1362 N N . LEU A 1 175 ? 17.562 25.578 1.854 1 94.38 175 LEU A N 1
ATOM 1363 C CA . LEU A 1 175 ? 17.75 24.312 2.562 1 94.38 175 LEU A CA 1
ATOM 1364 C C . LEU A 1 175 ? 17.891 23.156 1.579 1 94.38 175 LEU A C 1
ATOM 1366 O O . LEU A 1 175 ? 17.469 23.266 0.427 1 94.38 175 LEU A O 1
ATOM 1370 N N . SER A 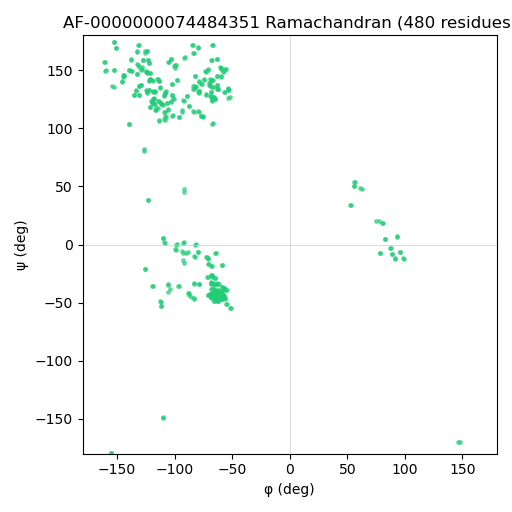1 176 ? 18.562 22.109 1.999 1 95.5 176 SER A N 1
ATOM 1371 C CA . SER A 1 176 ? 18.766 20.922 1.182 1 95.5 176 SER A CA 1
ATOM 1372 C C . SER A 1 176 ? 18.094 19.703 1.812 1 95.5 176 SER A C 1
ATOM 1374 O O . SER A 1 176 ? 18.453 19.297 2.916 1 95.5 176 SER A O 1
ATOM 1376 N N . ILE A 1 177 ? 17.141 19.203 1.118 1 96.12 177 ILE A N 1
ATOM 1377 C CA . ILE A 1 177 ? 16.484 17.984 1.555 1 96.12 177 ILE A CA 1
ATOM 1378 C C . ILE A 1 177 ? 17.359 16.766 1.206 1 96.12 177 ILE A C 1
ATOM 1380 O O . ILE A 1 177 ? 17.828 16.641 0.071 1 96.12 177 ILE A O 1
ATOM 1384 N N . ARG A 1 178 ? 17.562 15.875 2.127 1 96.19 178 ARG A N 1
ATOM 1385 C CA . ARG A 1 178 ? 18.531 14.812 1.918 1 96.19 178 ARG A CA 1
ATOM 1386 C C . ARG A 1 178 ? 17.859 13.461 1.79 1 96.19 178 ARG A C 1
ATOM 1388 O O . ARG A 1 178 ? 18.188 12.672 0.9 1 96.19 178 ARG A O 1
ATOM 1395 N N . SER A 1 179 ? 17.047 13.164 2.754 1 96.38 179 SER A N 1
ATOM 1396 C CA . SER A 1 179 ? 16.531 11.805 2.836 1 96.38 179 SER A CA 1
ATOM 1397 C C . SER A 1 179 ? 15.148 11.766 3.484 1 96.38 179 SER A C 1
ATOM 1399 O O . SER A 1 179 ? 14.656 12.789 3.953 1 96.38 179 SER A O 1
ATOM 1401 N N . ALA A 1 180 ? 14.531 10.648 3.406 1 96.5 180 ALA A N 1
ATOM 1402 C CA . ALA A 1 180 ? 13.242 10.438 4.062 1 96.5 180 ALA A CA 1
ATOM 1403 C C . ALA A 1 180 ? 13.031 8.969 4.41 1 96.5 180 ALA A C 1
ATOM 1405 O O . ALA A 1 180 ? 13.641 8.086 3.799 1 96.5 180 ALA A O 1
ATOM 1406 N N . VAL A 1 181 ? 12.305 8.758 5.445 1 94.19 181 VAL A N 1
ATOM 1407 C CA . VAL A 1 181 ? 11.742 7.453 5.777 1 94.19 181 VAL A CA 1
ATOM 1408 C C . VAL A 1 181 ? 10.234 7.461 5.543 1 94.19 181 VAL A C 1
ATOM 1410 O O . VAL A 1 181 ? 9.539 8.398 5.953 1 94.19 181 VAL A O 1
ATOM 1413 N N . GLN A 1 182 ? 9.797 6.453 4.863 1 94.12 182 GLN A N 1
ATOM 1414 C CA . GLN A 1 182 ? 8.383 6.406 4.504 1 94.12 182 GLN A CA 1
ATOM 1415 C C . GLN A 1 182 ? 7.77 5.051 4.852 1 94.12 182 GLN A C 1
ATOM 1417 O O . GLN A 1 182 ? 8.391 4.008 4.641 1 94.12 182 GLN A O 1
ATOM 1422 N N . VAL A 1 183 ? 6.582 5.109 5.422 1 92.5 183 VAL A N 1
ATOM 1423 C CA . VAL A 1 183 ? 5.812 3.918 5.758 1 92.5 183 VAL A CA 1
ATOM 1424 C C . VAL A 1 183 ? 4.566 3.844 4.879 1 92.5 183 VAL A C 1
ATOM 1426 O O . VAL A 1 183 ? 3.9 4.855 4.648 1 92.5 183 VAL A O 1
ATOM 1429 N N . LEU A 1 184 ? 4.27 2.666 4.34 1 94.75 184 LEU A N 1
ATOM 1430 C CA . LEU A 1 184 ? 3.102 2.424 3.504 1 94.75 184 LEU A CA 1
ATOM 1431 C C . LEU A 1 184 ? 2.17 1.404 4.152 1 94.75 184 LEU A C 1
ATOM 1433 O O . LEU A 1 184 ? 2.615 0.34 4.586 1 94.75 184 LEU A O 1
ATOM 1437 N N . GLU A 1 185 ? 0.894 1.753 4.191 1 93 185 GLU A N 1
ATOM 1438 C CA . GLU A 1 185 ? -0.117 0.871 4.77 1 93 185 GLU A CA 1
ATOM 1439 C C . GLU A 1 185 ? -1.396 0.881 3.936 1 93 185 GLU A C 1
ATOM 1441 O O . GLU A 1 185 ? -1.741 1.898 3.332 1 93 185 GLU A O 1
ATOM 1446 N N . ALA A 1 186 ? -2.043 -0.29 4.004 1 93.31 186 ALA A N 1
ATOM 1447 C CA . ALA A 1 186 ? -3.363 -0.346 3.381 1 93.31 186 ALA A CA 1
ATOM 1448 C C . ALA A 1 186 ? -4.434 0.22 4.312 1 93.31 186 ALA A C 1
ATOM 1450 O O . ALA A 1 186 ? -4.367 0.033 5.527 1 93.31 186 ALA A O 1
ATOM 1451 N N . SER A 1 187 ? -5.391 0.863 3.709 1 91.75 187 SER A N 1
ATOM 1452 C CA . SER A 1 187 ? -6.539 1.39 4.434 1 91.75 187 SER A CA 1
ATOM 1453 C C . SER A 1 187 ? -7.75 1.537 3.52 1 91.75 187 SER A C 1
ATOM 1455 O O . SER A 1 187 ? -7.73 1.082 2.375 1 91.75 187 SER A O 1
ATOM 1457 N N . VAL A 1 188 ? -8.859 2.039 4.102 1 91.31 188 VAL A N 1
ATOM 1458 C CA . VAL A 1 188 ? -10.055 2.375 3.332 1 91.31 188 VAL A CA 1
ATOM 1459 C C . VAL A 1 188 ? -10.445 3.83 3.586 1 91.31 188 VAL A C 1
ATOM 1461 O O . VAL A 1 188 ? -10.188 4.367 4.668 1 91.31 188 VAL A O 1
ATOM 1464 N N . ALA A 1 189 ? -11.031 4.422 2.545 1 91.62 189 ALA A N 1
ATOM 1465 C CA . ALA A 1 189 ? -11.422 5.824 2.65 1 91.62 189 ALA A CA 1
ATOM 1466 C C . ALA A 1 189 ? -12.578 5.992 3.639 1 91.62 189 ALA A C 1
ATOM 1468 O O . ALA A 1 189 ? -13.617 5.352 3.502 1 91.62 189 ALA A O 1
ATOM 1469 N N . ARG A 1 190 ? -12.352 6.875 4.531 1 86.56 190 ARG A N 1
ATOM 1470 C CA . ARG A 1 190 ? -13.43 7.262 5.441 1 86.56 190 ARG A CA 1
ATOM 1471 C C . ARG A 1 190 ? -14.305 8.344 4.824 1 86.56 190 ARG A C 1
ATOM 1473 O O . ARG A 1 190 ? -14.008 8.859 3.744 1 86.56 190 ARG A O 1
ATOM 1480 N N . LYS A 1 191 ? -15.367 8.594 5.508 1 87.56 191 LYS A N 1
ATOM 1481 C CA . LYS A 1 191 ? -16.406 9.461 4.949 1 87.56 191 LYS A CA 1
ATOM 1482 C C . LYS A 1 191 ? -15.812 10.773 4.449 1 87.56 191 LYS A C 1
ATOM 1484 O O . LYS A 1 191 ? -15.961 11.125 3.277 1 87.56 191 LYS A O 1
ATOM 1489 N N . MET A 1 192 ? -15.094 11.477 5.309 1 87.12 192 MET A N 1
ATOM 1490 C CA . MET A 1 192 ? -14.523 12.773 4.941 1 87.12 192 MET A CA 1
ATOM 1491 C C . MET A 1 192 ? -13.508 12.617 3.816 1 87.12 192 MET A C 1
ATOM 1493 O O . MET A 1 192 ? -13.508 13.406 2.867 1 87.12 192 MET A O 1
ATOM 1497 N N . GLU A 1 193 ? -12.625 11.688 3.963 1 92.44 193 GLU A N 1
ATOM 1498 C CA . GLU A 1 193 ? -11.633 11.438 2.928 1 92.44 193 GLU A CA 1
ATOM 1499 C C . GLU A 1 193 ? -12.289 11.109 1.591 1 92.44 193 GLU A C 1
ATOM 1501 O O . GLU A 1 193 ? -11.883 11.625 0.548 1 92.44 193 GLU A O 1
ATOM 1506 N N . ALA A 1 194 ? -13.305 10.234 1.673 1 93.81 194 ALA A N 1
ATOM 1507 C CA . ALA A 1 194 ? -14.039 9.82 0.478 1 93.81 194 ALA A CA 1
ATOM 1508 C C . ALA A 1 194 ? -14.664 11.023 -0.227 1 93.81 194 ALA A C 1
ATOM 1510 O O . ALA A 1 194 ? -14.594 11.133 -1.453 1 93.81 194 ALA A O 1
ATOM 1511 N N . GLU A 1 195 ? -15.25 11.875 0.544 1 94.44 195 GLU A N 1
ATOM 1512 C CA . GLU A 1 195 ? -15.875 13.07 -0.014 1 94.44 195 GLU A CA 1
ATOM 1513 C C . GLU A 1 195 ? -14.844 13.977 -0.677 1 94.44 195 GLU A C 1
ATOM 1515 O O . GLU A 1 195 ? -15.031 14.414 -1.813 1 94.44 195 GLU A O 1
ATOM 1520 N N . LEU A 1 196 ? -13.766 14.227 0.018 1 94.38 196 LEU A N 1
ATOM 1521 C CA . LEU A 1 196 ? -12.727 15.125 -0.473 1 94.38 196 LEU A CA 1
ATOM 1522 C C . LEU A 1 196 ? -12.047 14.539 -1.707 1 94.38 196 LEU A C 1
ATOM 1524 O O . LEU A 1 196 ? -11.68 15.281 -2.625 1 94.38 196 LEU A O 1
ATOM 1528 N N . LEU A 1 197 ? -11.914 13.258 -1.756 1 96.12 197 LEU A N 1
ATOM 1529 C CA . LEU A 1 197 ? -11.211 12.586 -2.844 1 96.12 197 LEU A CA 1
ATOM 1530 C C . LEU A 1 197 ? -12.18 12.164 -3.941 1 96.12 197 LEU A C 1
ATOM 1532 O O . LEU A 1 197 ? -11.766 11.641 -4.977 1 96.12 197 LEU A O 1
ATOM 1536 N N . GLN A 1 198 ? -13.445 12.359 -3.666 1 94 198 GLN A N 1
ATOM 1537 C CA . GLN A 1 198 ? -14.492 12.055 -4.641 1 94 198 GLN A CA 1
ATOM 1538 C C . GLN A 1 198 ? -14.492 10.578 -5.004 1 94 198 GLN A C 1
ATOM 1540 O O . GLN A 1 198 ? -14.508 10.219 -6.184 1 94 198 GLN A O 1
ATOM 1545 N N . ILE A 1 199 ? -14.453 9.758 -4 1 91 199 ILE A N 1
ATOM 1546 C CA . ILE A 1 199 ? -14.562 8.312 -4.141 1 91 199 ILE A CA 1
ATOM 1547 C C . ILE A 1 199 ? -15.586 7.773 -3.141 1 91 199 ILE A C 1
ATOM 1549 O O . ILE A 1 199 ? -16.094 8.516 -2.299 1 91 199 ILE A O 1
ATOM 1553 N N . LYS A 1 200 ? -15.898 6.496 -3.287 1 89.19 200 LYS A N 1
ATOM 1554 C CA . LYS A 1 200 ? -16.875 5.887 -2.391 1 89.19 200 LYS A CA 1
ATOM 1555 C C . LYS A 1 200 ? -16.281 5.641 -1.009 1 89.19 200 LYS A C 1
ATOM 1557 O O . LYS A 1 200 ? -15.117 5.254 -0.889 1 89.19 200 LYS A O 1
ATOM 1562 N N . GLU A 1 201 ? -17.125 5.855 -0.036 1 91.5 201 GLU A N 1
ATOM 1563 C CA . GLU A 1 201 ? -16.703 5.449 1.301 1 91.5 201 GLU A CA 1
ATOM 1564 C C . GLU A 1 201 ? -16.359 3.965 1.342 1 91.5 201 GLU A C 1
ATOM 1566 O O . GLU A 1 201 ? -17.078 3.137 0.773 1 91.5 201 GLU A O 1
ATOM 1571 N N . GLY A 1 202 ? -15.219 3.656 1.898 1 89.25 202 GLY A N 1
ATOM 1572 C CA . GLY A 1 202 ? -14.797 2.266 1.959 1 89.25 202 GLY A CA 1
ATOM 1573 C C . GLY A 1 202 ? -13.875 1.873 0.824 1 89.25 202 GLY A C 1
ATOM 1574 O O . GLY A 1 202 ? -13.297 0.783 0.834 1 89.25 202 GLY A O 1
ATOM 1575 N N . ALA A 1 203 ? -13.672 2.764 -0.138 1 90.75 203 ALA A N 1
ATOM 1576 C CA . ALA A 1 203 ? -12.758 2.475 -1.239 1 90.75 203 ALA A CA 1
ATOM 1577 C C . ALA A 1 203 ? -11.328 2.285 -0.733 1 90.75 203 ALA A C 1
ATOM 1579 O O . ALA A 1 203 ? -10.914 2.939 0.225 1 90.75 203 ALA A O 1
ATOM 1580 N N . PRO A 1 204 ? -10.617 1.403 -1.356 1 93.06 204 PRO A N 1
ATOM 1581 C CA . PRO A 1 204 ? -9.234 1.191 -0.933 1 93.06 204 PRO A CA 1
ATOM 1582 C C . PRO A 1 204 ? -8.367 2.432 -1.118 1 93.06 204 PRO A C 1
ATOM 1584 O O . PRO A 1 204 ? -8.484 3.127 -2.131 1 93.06 204 PRO A O 1
ATOM 1587 N N . VAL A 1 205 ? -7.555 2.695 -0.116 1 95.06 205 VAL A N 1
ATOM 1588 C CA . VAL A 1 205 ? -6.574 3.773 -0.217 1 95.06 205 VAL A CA 1
ATOM 1589 C C . VAL A 1 205 ? -5.242 3.318 0.373 1 95.06 205 VAL A C 1
ATOM 1591 O O . VAL A 1 205 ? -5.191 2.352 1.137 1 95.06 205 VAL A O 1
ATOM 1594 N N . LEU A 1 206 ? -4.191 3.982 0.002 1 95.38 206 LEU A N 1
ATOM 1595 C CA . LEU A 1 206 ? -2.867 3.785 0.578 1 95.38 206 LEU A CA 1
ATOM 1596 C C . LEU A 1 206 ? -2.52 4.91 1.545 1 95.38 206 LEU A C 1
ATOM 1598 O O . LEU A 1 206 ? -2.586 6.09 1.183 1 95.38 206 LEU A O 1
ATOM 1602 N N . LEU A 1 207 ? -2.221 4.516 2.711 1 93.5 207 LEU A N 1
ATOM 1603 C CA . LEU A 1 207 ? -1.744 5.477 3.699 1 93.5 207 LEU A CA 1
ATOM 1604 C C . LEU A 1 207 ? -0.221 5.551 3.697 1 93.5 207 LEU A C 1
ATOM 1606 O O . LEU A 1 207 ? 0.454 4.531 3.852 1 93.5 207 LEU A O 1
ATOM 1610 N N . LEU A 1 208 ? 0.273 6.73 3.508 1 94.75 208 LEU A N 1
ATOM 1611 C CA . LEU A 1 208 ? 1.713 6.961 3.553 1 94.75 208 LEU A CA 1
ATOM 1612 C C . LEU A 1 208 ? 2.072 7.945 4.656 1 94.75 208 LEU A C 1
ATOM 1614 O O . LEU A 1 208 ? 1.393 8.961 4.836 1 94.75 208 LEU A O 1
ATOM 1618 N N . GLN A 1 209 ? 3.025 7.613 5.422 1 92.44 209 GLN A N 1
ATOM 1619 C CA . GLN A 1 209 ? 3.625 8.531 6.387 1 92.44 209 GLN A CA 1
ATOM 1620 C C . GLN A 1 209 ? 5.109 8.734 6.102 1 92.44 209 GLN A C 1
ATOM 1622 O O . GLN A 1 209 ? 5.887 7.781 6.105 1 92.44 209 GLN A O 1
ATOM 1627 N N . ARG A 1 210 ? 5.402 9.953 5.895 1 95.44 210 ARG A N 1
ATOM 1628 C CA . ARG A 1 210 ? 6.781 10.266 5.527 1 95.44 210 ARG A CA 1
ATOM 1629 C C . ARG A 1 210 ? 7.406 11.25 6.512 1 95.44 210 ARG A C 1
ATOM 1631 O O . ARG A 1 210 ? 6.75 12.195 6.945 1 95.44 210 ARG A O 1
ATOM 1638 N N . ARG A 1 211 ? 8.562 10.945 6.914 1 95.12 211 ARG A N 1
ATOM 1639 C CA . ARG A 1 211 ? 9.414 11.883 7.637 1 95.12 211 ARG A CA 1
ATOM 1640 C C . ARG A 1 211 ? 10.672 12.211 6.832 1 95.12 211 ARG A C 1
ATOM 1642 O O . ARG A 1 211 ? 11.469 11.32 6.52 1 95.12 211 ARG A O 1
ATOM 1649 N N . SER A 1 212 ? 10.781 13.453 6.504 1 97.19 212 SER A N 1
ATOM 1650 C CA . SER A 1 212 ? 11.906 13.875 5.68 1 97.19 212 SER A CA 1
ATOM 1651 C C . SER A 1 212 ? 12.938 14.633 6.504 1 97.19 212 SER A C 1
ATOM 1653 O O . SER A 1 212 ? 12.602 15.25 7.516 1 97.19 212 SER A O 1
ATOM 1655 N N . TYR A 1 213 ? 14.148 14.633 5.984 1 97.44 213 TYR A N 1
ATOM 1656 C CA . TYR A 1 213 ? 15.266 15.234 6.707 1 97.44 213 TYR A CA 1
ATOM 1657 C C . TYR A 1 213 ? 16.094 16.141 5.797 1 97.44 213 TYR A C 1
ATOM 1659 O O . TYR A 1 213 ? 16.234 15.859 4.609 1 97.44 213 TYR A O 1
ATOM 1667 N N . LEU A 1 214 ? 16.594 17.156 6.457 1 97.25 214 LEU A N 1
ATOM 1668 C CA . LEU A 1 214 ? 17.562 18.016 5.781 1 97.25 214 LEU A CA 1
ATOM 1669 C C . LEU A 1 214 ? 18.953 17.391 5.77 1 97.25 214 LEU A C 1
ATOM 1671 O O . LEU A 1 214 ? 19.172 16.359 6.418 1 97.25 214 LEU A O 1
ATOM 1675 N N . ASP A 1 215 ? 19.859 17.984 4.992 1 95.38 215 ASP A N 1
ATOM 1676 C CA . ASP A 1 215 ? 21.219 17.438 4.859 1 95.38 215 ASP A CA 1
ATOM 1677 C C . ASP A 1 215 ? 21.984 17.562 6.172 1 95.38 215 ASP A C 1
ATOM 1679 O O . ASP A 1 215 ? 22.969 16.859 6.391 1 95.38 215 ASP A O 1
ATOM 1683 N N . ASP A 1 216 ? 21.516 18.422 7.062 1 95.19 216 ASP A N 1
ATOM 1684 C CA . ASP A 1 216 ? 22.188 18.594 8.352 1 95.19 216 ASP A CA 1
ATOM 1685 C C . ASP A 1 216 ? 21.578 17.672 9.406 1 95.19 216 ASP A C 1
ATOM 1687 O O . ASP A 1 216 ? 21.953 17.734 10.578 1 95.19 216 ASP A O 1
ATOM 1691 N N . GLY A 1 217 ? 20.609 16.891 9.008 1 94.88 217 GLY A N 1
ATOM 1692 C CA . GLY A 1 217 ? 20.078 15.867 9.891 1 94.88 217 GLY A CA 1
ATOM 1693 C C . GLY A 1 217 ? 18.781 16.297 10.57 1 94.88 217 GLY A C 1
ATOM 1694 O O . GLY A 1 217 ? 18.078 15.461 11.141 1 94.88 217 GLY A O 1
ATOM 1695 N N . ARG A 1 218 ? 18.438 17.562 10.508 1 95.75 218 ARG A N 1
ATOM 1696 C CA . ARG A 1 218 ? 17.203 18.031 11.133 1 95.75 218 ARG A CA 1
ATOM 1697 C C . ARG A 1 218 ? 15.977 17.5 10.398 1 95.75 218 ARG A C 1
ATOM 1699 O O . ARG A 1 218 ? 15.945 17.469 9.172 1 95.75 218 ARG A O 1
ATOM 1706 N N . PRO A 1 219 ? 14.938 17.078 11.188 1 97.25 219 PRO A N 1
ATOM 1707 C CA . PRO A 1 219 ? 13.672 16.75 10.531 1 97.25 219 PRO A CA 1
ATOM 1708 C C . PRO A 1 219 ? 12.992 17.969 9.898 1 97.25 219 PRO A C 1
ATOM 1710 O O . PRO A 1 219 ? 12.789 18.984 10.57 1 97.25 219 PRO A O 1
ATOM 1713 N N . LEU A 1 220 ? 12.695 17.844 8.68 1 97.19 220 LEU A N 1
ATOM 1714 C CA . LEU A 1 220 ? 12.07 18.938 7.938 1 97.19 220 LEU A CA 1
ATOM 1715 C C . LEU A 1 220 ? 10.555 18.891 8.086 1 97.19 220 LEU A C 1
ATOM 1717 O O . LEU A 1 220 ? 9.922 19.938 8.25 1 97.19 220 LEU A O 1
ATOM 1721 N N . GLU A 1 221 ? 10.008 17.703 7.973 1 97 221 GLU A N 1
ATOM 1722 C CA . GLU A 1 221 ? 8.547 17.594 7.945 1 97 221 GLU A CA 1
ATOM 1723 C C . GLU A 1 221 ? 8.109 16.172 8.281 1 97 221 GLU A C 1
ATOM 1725 O O . GLU A 1 221 ? 8.891 15.227 8.172 1 97 221 GLU A O 1
ATOM 1730 N N . VAL A 1 222 ? 6.891 16.094 8.727 1 95.12 222 VAL A N 1
ATOM 1731 C CA . VAL A 1 222 ? 6.113 14.852 8.773 1 95.12 222 VAL A CA 1
ATOM 1732 C C . VAL A 1 222 ? 4.867 15 7.902 1 95.12 222 VAL A C 1
ATOM 1734 O O . VAL A 1 222 ? 4.117 15.969 8.031 1 95.12 222 VAL A O 1
ATOM 1737 N N . VAL A 1 223 ? 4.758 14.07 7.016 1 95.69 223 VAL A N 1
ATOM 1738 C CA . VAL A 1 223 ? 3.633 14.148 6.09 1 95.69 223 VAL A CA 1
ATOM 1739 C C . VAL A 1 223 ? 2.818 12.852 6.164 1 95.69 223 VAL A C 1
ATOM 1741 O O . VAL A 1 223 ? 3.381 11.758 6.156 1 95.69 223 VAL A O 1
ATOM 1744 N N . LYS A 1 224 ? 1.542 12.969 6.301 1 92.69 224 LYS A N 1
ATOM 1745 C CA . LYS A 1 224 ? 0.594 11.875 6.148 1 92.69 224 LYS A CA 1
ATOM 1746 C C . LYS A 1 224 ? -0.238 12.039 4.879 1 92.69 224 LYS A C 1
ATOM 1748 O O . LYS A 1 224 ? -0.824 13.094 4.648 1 92.69 224 LYS A O 1
ATOM 1753 N N . SER A 1 225 ? -0.25 11.016 4.098 1 96 225 SER A N 1
ATOM 1754 C CA . SER A 1 225 ? -0.969 11.094 2.828 1 96 225 SER A CA 1
ATOM 1755 C C . SER A 1 225 ? -1.912 9.906 2.66 1 96 225 SER A C 1
ATOM 1757 O O . SER A 1 225 ? -1.561 8.773 2.998 1 96 225 SER A O 1
ATOM 1759 N N . VAL A 1 226 ? -3.072 10.211 2.188 1 96.12 226 VAL A N 1
ATOM 1760 C CA . VAL A 1 226 ? -4.051 9.211 1.763 1 96.12 226 VAL A CA 1
ATOM 1761 C C . VAL A 1 226 ? -4.164 9.219 0.24 1 96.12 226 VAL A C 1
ATOM 1763 O O . VAL A 1 226 ? -4.785 10.117 -0.338 1 96.12 226 VAL A O 1
ATOM 1766 N N . TYR A 1 227 ? -3.652 8.219 -0.421 1 96.38 227 TYR A N 1
ATOM 1767 C CA . TYR A 1 227 ? -3.654 8.133 -1.877 1 96.38 227 TYR A CA 1
ATOM 1768 C C . TYR A 1 227 ? -4.809 7.266 -2.367 1 96.38 227 TYR A C 1
ATOM 1770 O O . TYR A 1 227 ? -5.078 6.203 -1.805 1 96.38 227 TYR A O 1
ATOM 1778 N N . ARG A 1 228 ? -5.352 7.727 -3.449 1 94.62 228 ARG A N 1
ATOM 1779 C CA . ARG A 1 228 ? -6.406 6.941 -4.086 1 94.62 228 ARG A CA 1
ATOM 1780 C C . ARG A 1 228 ? -5.855 5.621 -4.617 1 94.62 228 ARG A C 1
ATOM 1782 O O . ARG A 1 228 ? -4.949 5.613 -5.453 1 94.62 228 ARG A O 1
ATOM 1789 N N . GLY A 1 229 ? -6.566 4.555 -4.156 1 92.44 229 GLY A N 1
ATOM 1790 C CA . GLY A 1 229 ? -6.133 3.236 -4.59 1 92.44 229 GLY A CA 1
ATOM 1791 C C . GLY A 1 229 ? -6.438 2.959 -6.051 1 92.44 229 GLY A C 1
ATOM 1792 O O . GLY A 1 229 ? -5.762 2.148 -6.688 1 92.44 229 GLY A O 1
ATOM 1793 N N . ASP A 1 230 ? -7.43 3.568 -6.559 1 88.19 230 ASP A N 1
ATOM 1794 C CA . ASP A 1 230 ? -7.836 3.328 -7.938 1 88.19 230 ASP A CA 1
ATOM 1795 C C . ASP A 1 230 ? -6.984 4.141 -8.914 1 88.19 230 ASP A C 1
ATOM 1797 O O . ASP A 1 230 ? -7.113 3.994 -10.125 1 88.19 230 ASP A O 1
ATOM 1801 N N . ARG A 1 231 ? -6.02 4.934 -8.375 1 88.5 231 ARG A N 1
ATOM 1802 C CA . ARG A 1 231 ? -5.254 5.812 -9.25 1 88.5 231 ARG A CA 1
ATOM 1803 C C . ARG A 1 231 ? -3.754 5.574 -9.086 1 88.5 231 ARG A C 1
ATOM 1805 O O . ARG A 1 231 ? -2.967 5.918 -9.977 1 88.5 231 ARG A O 1
ATOM 1812 N N . TYR A 1 232 ? -3.408 4.977 -7.914 1 89.31 232 TYR A N 1
ATOM 1813 C CA . TYR A 1 232 ? -1.978 4.902 -7.641 1 89.31 232 TYR A CA 1
ATOM 1814 C C . TYR A 1 232 ? -1.533 3.459 -7.441 1 89.31 232 TYR A C 1
ATOM 1816 O O . TYR A 1 232 ? -2.242 2.666 -6.82 1 89.31 232 TYR A O 1
ATOM 1824 N N . LYS A 1 233 ? -0.424 3.199 -7.945 1 90.12 233 LYS A N 1
ATOM 1825 C CA . LYS A 1 233 ? 0.378 2.043 -7.559 1 90.12 233 LYS A CA 1
ATOM 1826 C C . LYS A 1 233 ? 1.852 2.416 -7.422 1 90.12 233 LYS A C 1
ATOM 1828 O O . LYS A 1 233 ? 2.332 3.324 -8.102 1 90.12 233 LYS A O 1
ATOM 1833 N N . PHE A 1 234 ? 2.535 1.718 -6.527 1 92.5 234 PHE A N 1
ATOM 1834 C CA . PHE A 1 234 ? 3.936 2.016 -6.262 1 92.5 234 PHE A CA 1
ATOM 1835 C C . PHE A 1 234 ? 4.832 0.868 -6.711 1 92.5 234 PHE A C 1
ATOM 1837 O O . PHE A 1 234 ? 4.469 -0.302 -6.562 1 92.5 234 PHE A O 1
ATOM 1844 N N . THR A 1 235 ? 5.953 1.204 -7.273 1 92.62 235 THR A N 1
ATOM 1845 C CA . THR A 1 235 ? 6.879 0.192 -7.77 1 92.62 235 THR A CA 1
ATOM 1846 C C . THR A 1 235 ? 8.242 0.33 -7.098 1 92.62 235 THR A C 1
ATOM 1848 O O . THR A 1 235 ? 8.672 1.439 -6.781 1 92.62 235 THR A O 1
ATOM 1851 N N . ILE A 1 236 ? 8.898 -0.807 -6.926 1 93.5 236 ILE A N 1
ATOM 1852 C CA . ILE A 1 236 ? 10.242 -0.8 -6.344 1 93.5 236 ILE A CA 1
ATOM 1853 C C . ILE A 1 236 ? 11.078 -1.913 -6.969 1 93.5 236 ILE A C 1
ATOM 1855 O O . ILE A 1 236 ? 10.562 -2.988 -7.277 1 93.5 236 ILE A O 1
ATOM 1859 N N . GLU A 1 237 ? 12.297 -1.57 -7.191 1 93 237 GLU A N 1
ATOM 1860 C CA . GLU A 1 237 ? 13.289 -2.559 -7.598 1 93 237 GLU A CA 1
ATOM 1861 C C . GLU A 1 237 ? 14.188 -2.949 -6.426 1 93 237 GLU A C 1
ATOM 1863 O O . GLU A 1 237 ? 14.703 -2.084 -5.711 1 93 237 GLU A O 1
ATOM 1868 N N . MET A 1 238 ? 14.281 -4.215 -6.23 1 93.25 238 MET A N 1
ATOM 1869 C CA . MET A 1 238 ? 15.055 -4.715 -5.094 1 93.25 238 MET A CA 1
ATOM 1870 C C . MET A 1 238 ? 16.141 -5.676 -5.555 1 93.25 238 MET A C 1
ATOM 1872 O O . MET A 1 238 ? 15.977 -6.375 -6.555 1 93.25 238 MET A O 1
ATOM 1876 N N . GLU A 1 239 ? 17.203 -5.652 -4.836 1 93.62 239 GLU A N 1
ATOM 1877 C CA . GLU A 1 239 ? 18.297 -6.586 -5.066 1 93.62 239 GLU A CA 1
ATOM 1878 C C . GLU A 1 239 ? 18.469 -7.531 -3.881 1 93.62 239 GLU A C 1
ATOM 1880 O O . GLU A 1 239 ? 18.25 -7.145 -2.732 1 93.62 239 GLU A O 1
ATOM 1885 N N . ARG A 1 240 ? 18.781 -8.758 -4.25 1 91.12 240 ARG A N 1
ATOM 1886 C CA . ARG A 1 240 ? 19.031 -9.742 -3.201 1 91.12 240 ARG A CA 1
ATOM 1887 C C . ARG A 1 240 ? 20.391 -9.539 -2.559 1 91.12 240 ARG A C 1
ATOM 1889 O O . ARG A 1 240 ? 21.406 -9.453 -3.258 1 91.12 240 ARG A O 1
ATOM 1896 N N . GLY A 1 241 ? 20.406 -9.086 -1.305 1 71.19 241 GLY A N 1
ATOM 1897 C CA . GLY A 1 241 ? 21.672 -8.875 -0.628 1 71.19 241 GLY A CA 1
ATOM 1898 C C . GLY A 1 241 ? 22.422 -10.172 -0.359 1 71.19 241 GLY A C 1
ATOM 1899 O O . GLY A 1 241 ? 21.828 -11.164 0.065 1 71.19 241 GLY A O 1
ATOM 1900 N N . LYS A 1 242 ? 23.516 -10.539 -1.099 1 56.44 242 LYS A N 1
ATOM 1901 C CA . LYS A 1 242 ? 24.422 -11.617 -0.729 1 56.44 242 LYS A CA 1
ATOM 1902 C C . LYS A 1 242 ? 24.969 -11.422 0.684 1 56.44 242 LYS A C 1
ATOM 1904 O O . LYS A 1 242 ? 25.219 -10.289 1.104 1 56.44 242 LYS A O 1
ATOM 1909 N N . MET B 1 1 ? -7.031 17.125 22.688 1 71.56 1 MET B N 1
ATOM 1910 C CA . MET B 1 1 ? -7.234 16.156 21.609 1 71.56 1 MET B CA 1
ATOM 1911 C C . MET B 1 1 ? -8.398 16.578 20.719 1 71.56 1 MET B C 1
ATOM 1913 O O . MET B 1 1 ? -8.281 16.562 19.5 1 71.56 1 MET B O 1
ATOM 1917 N N . ILE B 1 2 ? -9.461 17.094 21.391 1 79.12 2 ILE B N 1
ATOM 1918 C CA . ILE B 1 2 ? -10.672 17.438 20.656 1 79.12 2 ILE B CA 1
ATOM 1919 C C . ILE B 1 2 ? -10.859 18.953 20.641 1 79.12 2 ILE B C 1
ATOM 1921 O O . ILE B 1 2 ? -10.82 19.609 21.688 1 79.12 2 ILE B O 1
ATOM 1925 N N . ASN B 1 3 ? -10.914 19.531 19.516 1 74.62 3 ASN B N 1
ATOM 1926 C CA . ASN B 1 3 ? -11.258 20.922 19.281 1 74.62 3 ASN B CA 1
ATOM 1927 C C . ASN B 1 3 ? -12.578 21.062 18.516 1 74.62 3 ASN B C 1
ATOM 1929 O O . ASN B 1 3 ? -12.617 20.875 17.297 1 74.62 3 ASN B O 1
ATOM 1933 N N . LYS B 1 4 ? -13.602 21.453 19.172 1 79.06 4 LYS B N 1
ATOM 1934 C CA . LYS B 1 4 ? -14.945 21.5 18.609 1 79.06 4 LYS B CA 1
ATOM 1935 C C . LYS B 1 4 ? -15.078 22.609 17.578 1 79.06 4 LYS B C 1
ATOM 1937 O O . LYS B 1 4 ? -16.031 22.641 16.797 1 79.06 4 LYS B O 1
ATOM 1942 N N . HIS B 1 5 ? -14.086 23.516 17.516 1 70.31 5 HIS B N 1
ATOM 1943 C CA . HIS B 1 5 ? -14.133 24.641 16.578 1 70.31 5 HIS B CA 1
ATOM 1944 C C . HIS B 1 5 ? -13.32 24.344 15.32 1 70.31 5 HIS B C 1
ATOM 1946 O O . HIS B 1 5 ? -13.266 25.156 14.398 1 70.31 5 HIS B O 1
ATOM 1952 N N . SER B 1 6 ? -12.797 23.234 15.336 1 70.56 6 SER B N 1
ATOM 1953 C CA . SER B 1 6 ? -12.031 22.797 14.172 1 70.56 6 SER B CA 1
ATOM 1954 C C . SER B 1 6 ? -12.945 22.312 13.055 1 70.56 6 SER B C 1
ATOM 1956 O O . SER B 1 6 ? -14.008 21.75 13.312 1 70.56 6 SER B O 1
ATOM 1958 N N . PRO B 1 7 ? -12.578 22.672 11.898 1 68.31 7 PRO B N 1
ATOM 1959 C CA . PRO B 1 7 ? -13.375 22.156 10.773 1 68.31 7 PRO B CA 1
ATOM 1960 C C . PRO B 1 7 ? -13.297 20.641 10.641 1 68.31 7 PRO B C 1
ATOM 1962 O O . PRO B 1 7 ? -14.086 20.031 9.898 1 68.31 7 PRO B O 1
ATOM 1965 N N . LEU B 1 8 ? -12.492 20.016 11.367 1 72.06 8 LEU B N 1
ATOM 1966 C CA . LEU B 1 8 ? -12.359 18.562 11.312 1 72.06 8 LEU B CA 1
ATOM 1967 C C . LEU B 1 8 ? -13.445 17.891 12.148 1 72.06 8 LEU B C 1
ATOM 1969 O O . LEU B 1 8 ? -13.734 18.328 13.266 1 72.06 8 LEU B O 1
ATOM 1973 N N . PRO B 1 9 ? -13.992 16.922 11.586 1 80.5 9 PRO B N 1
ATOM 1974 C CA . PRO B 1 9 ? -14.992 16.203 12.375 1 80.5 9 PRO B CA 1
ATOM 1975 C C . PRO B 1 9 ? -14.438 15.672 13.695 1 80.5 9 PRO B C 1
ATOM 1977 O O . PRO B 1 9 ? -13.281 15.242 13.75 1 80.5 9 PRO B O 1
ATOM 1980 N N . ILE B 1 10 ? -15.219 15.609 14.594 1 85.06 10 ILE B N 1
ATOM 1981 C CA . ILE B 1 10 ? -14.828 15.258 15.953 1 85.06 10 ILE B CA 1
ATOM 1982 C C . ILE B 1 10 ? -14.336 13.812 16 1 85.06 10 ILE B C 1
ATOM 1984 O O . ILE B 1 10 ? -13.352 13.508 16.672 1 85.06 10 ILE B O 1
ATOM 1988 N N . TYR B 1 11 ? -15.094 12.867 15.352 1 87.19 11 TYR B N 1
ATOM 1989 C CA . TYR B 1 11 ? -14.672 11.477 15.367 1 87.19 11 TYR B CA 1
ATOM 1990 C C . TYR B 1 11 ? -13.266 11.328 14.805 1 87.19 11 TYR B C 1
ATOM 1992 O O . TYR B 1 11 ? -12.469 10.523 15.312 1 87.19 11 TYR B O 1
ATOM 2000 N N . TYR B 1 12 ? -12.969 12.086 13.805 1 80.56 12 TYR B N 1
ATOM 2001 C CA . TYR B 1 12 ? -11.656 12.047 13.18 1 80.56 12 TYR B CA 1
ATOM 2002 C C . TYR B 1 12 ? -10.578 12.547 14.133 1 80.56 12 TYR B C 1
ATOM 2004 O O . TYR B 1 12 ? -9.484 11.984 14.195 1 80.56 12 TYR B O 1
ATOM 2012 N N . GLN B 1 13 ? -10.906 13.57 14.812 1 80.38 13 GLN B N 1
ATOM 2013 C CA . GLN B 1 13 ? -9.984 14.102 15.805 1 80.38 13 GLN B CA 1
ATOM 2014 C C . GLN B 1 13 ? -9.672 13.062 16.875 1 80.38 13 GLN B C 1
ATOM 2016 O O . GLN B 1 13 ? -8.508 12.875 17.25 1 80.38 13 GLN B O 1
ATOM 2021 N N . LEU B 1 14 ? -10.695 12.453 17.328 1 88 14 LEU B N 1
ATOM 2022 C CA . LEU B 1 14 ? -10.508 11.414 18.344 1 88 14 LEU B CA 1
ATOM 2023 C C . LEU B 1 14 ? -9.633 10.289 17.797 1 88 14 LEU B C 1
ATOM 2025 O O . LEU B 1 14 ? -8.727 9.812 18.484 1 88 14 LEU B O 1
ATOM 2029 N N . GLU B 1 15 ? -9.922 9.852 16.609 1 88.5 15 GLU B N 1
ATOM 2030 C CA . GLU B 1 15 ? -9.141 8.805 15.961 1 88.5 15 GLU B CA 1
ATOM 2031 C C . GLU B 1 15 ? -7.664 9.172 15.898 1 88.5 15 GLU B C 1
ATOM 2033 O O . GLU B 1 15 ? -6.805 8.391 16.312 1 88.5 15 GLU B O 1
ATOM 2038 N N . GLN B 1 16 ? -7.473 10.352 15.398 1 76.19 16 GLN B N 1
ATOM 2039 C CA . GLN B 1 16 ? -6.098 10.82 15.258 1 76.19 16 GLN B CA 1
ATOM 2040 C C . GLN B 1 16 ? -5.406 10.906 16.609 1 76.19 16 GLN B C 1
ATOM 2042 O O . GLN B 1 16 ? -4.23 10.57 16.75 1 76.19 16 GLN B O 1
ATOM 2047 N N . GLY B 1 17 ? -6.145 11.367 17.531 1 81.06 17 GLY B N 1
ATOM 2048 C CA . GLY B 1 17 ? -5.605 11.453 18.875 1 81.06 17 GLY B CA 1
ATOM 2049 C C . GLY B 1 17 ? -5.176 10.117 19.438 1 81.06 17 GLY B C 1
ATOM 2050 O O . GLY B 1 17 ? -4.074 9.984 19.984 1 81.06 17 GLY B O 1
ATOM 2051 N N . ILE B 1 18 ? -5.984 9.133 19.312 1 87.44 18 ILE B N 1
ATOM 2052 C CA . ILE B 1 18 ? -5.695 7.805 19.844 1 87.44 18 ILE B CA 1
ATOM 2053 C C . ILE B 1 18 ? -4.52 7.195 19.078 1 87.44 18 ILE B C 1
ATOM 2055 O O . ILE B 1 18 ? -3.619 6.605 19.672 1 87.44 18 ILE B O 1
ATOM 2059 N N . LYS B 1 19 ? -4.535 7.383 17.781 1 82.38 19 LYS B N 1
ATOM 2060 C CA . LYS B 1 19 ? -3.428 6.895 16.969 1 82.38 19 LYS B CA 1
ATOM 2061 C C . LYS B 1 19 ? -2.1 7.484 17.438 1 82.38 19 LYS B C 1
ATOM 2063 O O . LYS B 1 19 ? -1.104 6.77 17.562 1 82.38 19 LYS B O 1
ATOM 2068 N N . GLU B 1 20 ? -2.166 8.734 17.672 1 74.5 20 GLU B N 1
ATOM 2069 C CA . GLU B 1 20 ? -0.962 9.422 18.141 1 74.5 20 GLU B CA 1
ATOM 2070 C C . GLU B 1 20 ? -0.49 8.875 19.484 1 74.5 20 GLU B C 1
ATOM 2072 O O . GLU B 1 20 ? 0.711 8.711 19.703 1 74.5 20 GLU B O 1
ATOM 2077 N N . MET B 1 21 ? -1.436 8.586 20.312 1 81.94 21 MET B N 1
ATOM 2078 C CA . MET B 1 21 ? -1.096 8.039 21.625 1 81.94 21 MET B CA 1
ATOM 2079 C C . MET B 1 21 ? -0.455 6.664 21.484 1 81.94 21 MET B C 1
ATOM 2081 O O . MET B 1 21 ? 0.478 6.336 22.219 1 81.94 21 MET B O 1
ATOM 2085 N N . ILE B 1 22 ? -0.945 5.922 20.594 1 83.31 22 ILE B N 1
ATOM 2086 C CA . ILE B 1 22 ? -0.409 4.59 20.344 1 83.31 22 ILE B CA 1
ATOM 2087 C C . ILE B 1 22 ? 0.994 4.695 19.75 1 83.31 22 ILE B C 1
ATOM 2089 O O . ILE B 1 22 ? 1.923 4.031 20.219 1 83.31 22 ILE B O 1
ATOM 2093 N N . GLU B 1 23 ? 1.09 5.578 18.875 1 71.75 23 GLU B N 1
ATOM 2094 C CA . GLU B 1 23 ? 2.363 5.75 18.172 1 71.75 23 GLU B CA 1
ATOM 2095 C C . GLU B 1 23 ? 3.438 6.285 19.125 1 71.75 23 GLU B C 1
ATOM 2097 O O . GLU B 1 23 ? 4.613 5.949 18.984 1 71.75 23 GLU B O 1
ATOM 2102 N N . LYS B 1 24 ? 2.947 6.988 20.094 1 68.94 24 LYS B N 1
ATOM 2103 C CA . LYS B 1 24 ? 3.852 7.605 21.062 1 68.94 24 LYS B CA 1
ATOM 2104 C C . LYS B 1 24 ? 4.148 6.66 22.219 1 68.94 24 LYS B C 1
ATOM 2106 O O . LYS B 1 24 ? 4.938 6.984 23.109 1 68.94 24 LYS B O 1
ATOM 2111 N N . GLY B 1 25 ? 3.492 5.617 22.219 1 75.31 25 GLY B N 1
ATOM 2112 C CA . GLY B 1 25 ? 3.707 4.645 23.281 1 75.31 25 GLY B CA 1
ATOM 2113 C C . GLY B 1 25 ? 2.943 4.969 24.547 1 75.31 25 GLY B C 1
ATOM 2114 O O . GLY B 1 25 ? 3.166 4.348 25.594 1 75.31 25 GLY B O 1
ATOM 2115 N N . GLN B 1 26 ? 2.152 5.977 24.484 1 79.12 26 GLN B N 1
ATOM 2116 C CA . GLN B 1 26 ? 1.315 6.297 25.641 1 79.12 26 GLN B CA 1
ATOM 2117 C C . GLN B 1 26 ? 0.264 5.215 25.875 1 79.12 26 GLN B C 1
ATOM 2119 O O . GLN B 1 26 ? -0.185 5.012 27 1 79.12 26 GLN B O 1
ATOM 2124 N N . LEU B 1 27 ? -0.174 4.66 24.781 1 86.5 27 LEU B N 1
ATOM 2125 C CA . LEU B 1 27 ? -0.994 3.455 24.797 1 86.5 27 LEU B CA 1
ATOM 2126 C C . LEU B 1 27 ? -0.218 2.266 24.234 1 86.5 27 LEU B C 1
ATOM 2128 O O . LEU B 1 27 ? 0.242 2.301 23.094 1 86.5 27 LEU B O 1
ATOM 2132 N N . GLN B 1 28 ? -0.08 1.321 24.984 1 86.94 28 GLN B N 1
ATOM 2133 C CA . GLN B 1 28 ? 0.755 0.191 24.594 1 86.94 28 GLN B CA 1
ATOM 2134 C C . GLN B 1 28 ? -0.094 -0.97 24.078 1 86.94 28 GLN B C 1
ATOM 2136 O O . GLN B 1 28 ? -1.247 -1.127 24.484 1 86.94 28 GLN B O 1
ATOM 2141 N N . PRO B 1 29 ? 0.518 -1.728 23.219 1 86.88 29 PRO B N 1
ATOM 2142 C CA . PRO B 1 29 ? -0.212 -2.92 22.781 1 86.88 29 PRO B CA 1
ATOM 2143 C C . PRO B 1 29 ? -0.706 -3.771 23.953 1 86.88 29 PRO B C 1
ATOM 2145 O O . PRO B 1 29 ? 0.028 -3.982 24.922 1 86.88 29 PRO B O 1
ATOM 2148 N N . GLY B 1 30 ? -1.934 -4.133 23.859 1 88.75 30 GLY B N 1
ATOM 2149 C CA . GLY B 1 30 ? -2.523 -4.953 24.906 1 88.75 30 GLY B CA 1
ATOM 2150 C C . GLY B 1 30 ? -3.195 -4.137 26 1 88.75 30 GLY B C 1
ATOM 2151 O O . GLY B 1 30 ? -3.941 -4.676 26.812 1 88.75 30 GLY B O 1
ATOM 2152 N N . GLU B 1 31 ? -2.967 -2.926 26 1 92.44 31 GLU B N 1
ATOM 2153 C CA . GLU B 1 31 ? -3.559 -2.051 27 1 92.44 31 GLU B CA 1
ATOM 2154 C C . GLU B 1 31 ? -5.027 -1.764 26.688 1 92.44 31 GLU B C 1
ATOM 2156 O O . GLU B 1 31 ? -5.387 -1.544 25.531 1 92.44 31 GLU B O 1
ATOM 2161 N N . MET B 1 32 ? -5.828 -1.795 27.734 1 93.81 32 MET B N 1
ATOM 2162 C CA . MET B 1 32 ? -7.246 -1.479 27.578 1 93.81 32 MET B CA 1
ATOM 2163 C C . MET B 1 32 ? -7.465 0.028 27.516 1 93.81 32 MET B C 1
ATOM 2165 O O . MET B 1 32 ? -6.906 0.774 28.328 1 93.81 32 MET B O 1
ATOM 2169 N N . ILE B 1 33 ? -8.188 0.412 26.562 1 94.62 33 ILE B N 1
ATOM 2170 C CA . ILE B 1 33 ? -8.516 1.832 26.5 1 94.62 33 ILE B CA 1
ATOM 2171 C C . ILE B 1 33 ? -9.828 2.09 27.234 1 94.62 33 ILE B C 1
ATOM 2173 O O . ILE B 1 33 ? -10.594 1.16 27.5 1 94.62 33 ILE B O 1
ATOM 2177 N N . PRO B 1 34 ? -10.031 3.336 27.594 1 93.38 34 PRO B N 1
ATOM 2178 C CA . PRO B 1 34 ? -11.305 3.648 28.25 1 93.38 34 PRO B CA 1
ATOM 2179 C C . PRO B 1 34 ? -12.516 3.23 27.422 1 93.38 34 PRO B C 1
ATOM 2181 O O . PRO B 1 34 ? -12.43 3.166 26.188 1 93.38 34 PRO B O 1
ATOM 2184 N N . SER B 1 35 ? -13.531 2.93 28.109 1 93.44 35 SER B N 1
ATOM 2185 C CA . SER B 1 35 ? -14.766 2.543 27.438 1 93.44 35 SER B CA 1
ATOM 2186 C C . SER B 1 35 ? -15.312 3.689 26.594 1 93.44 35 SER B C 1
ATOM 2188 O O . SER B 1 35 ? -14.93 4.844 26.781 1 93.44 35 SER B O 1
ATOM 2190 N N . GLU B 1 36 ? -16.172 3.293 25.641 1 94.06 36 GLU B N 1
ATOM 2191 C CA . GLU B 1 36 ? -16.812 4.301 24.797 1 94.06 36 GLU B CA 1
ATOM 2192 C C . GLU B 1 36 ? -17.531 5.348 25.641 1 94.06 36 GLU B C 1
ATOM 2194 O O . GLU B 1 36 ? -17.484 6.539 25.344 1 94.06 36 GLU B O 1
ATOM 2199 N N . ARG B 1 37 ? -18.172 4.867 26.734 1 93.25 37 ARG B N 1
ATOM 2200 C CA . ARG B 1 37 ? -18.859 5.777 27.641 1 93.25 37 ARG B CA 1
ATOM 2201 C C . ARG B 1 37 ? -17.875 6.734 28.312 1 93.25 37 ARG B C 1
ATOM 2203 O O . ARG B 1 37 ? -18.125 7.941 28.359 1 93.25 37 ARG B O 1
ATOM 2210 N N . GLU B 1 38 ? -16.828 6.242 28.797 1 94.81 38 GLU B N 1
ATOM 2211 C CA . GLU B 1 38 ? -15.805 7.047 29.469 1 94.81 38 GLU B CA 1
ATOM 2212 C C . GLU B 1 38 ? -15.188 8.062 28.516 1 94.81 38 GLU B C 1
ATOM 2214 O O . GLU B 1 38 ? -14.953 9.211 28.891 1 94.81 38 GLU B O 1
ATOM 2219 N N . LEU B 1 39 ? -14.891 7.648 27.297 1 94.25 39 LEU B N 1
ATOM 2220 C CA . LEU B 1 39 ? -14.312 8.547 26.297 1 94.25 39 LEU B CA 1
ATOM 2221 C C . LEU B 1 39 ? -15.289 9.664 25.953 1 94.25 39 LEU B C 1
ATOM 2223 O O . LEU B 1 39 ? -14.883 10.82 25.797 1 94.25 39 LEU B O 1
ATOM 2227 N N . ALA B 1 40 ? -16.516 9.297 25.812 1 94.62 40 ALA B N 1
ATOM 2228 C CA . ALA B 1 40 ? -17.562 10.289 25.531 1 94.62 40 ALA B CA 1
ATOM 2229 C C . ALA B 1 40 ? -17.625 11.352 26.625 1 94.62 40 ALA B C 1
ATOM 2231 O O . ALA B 1 40 ? -17.719 12.547 26.328 1 94.62 40 ALA B O 1
ATOM 2232 N N . GLU B 1 41 ? -17.562 10.906 27.828 1 94.19 41 GLU B N 1
ATOM 2233 C CA . GLU B 1 41 ?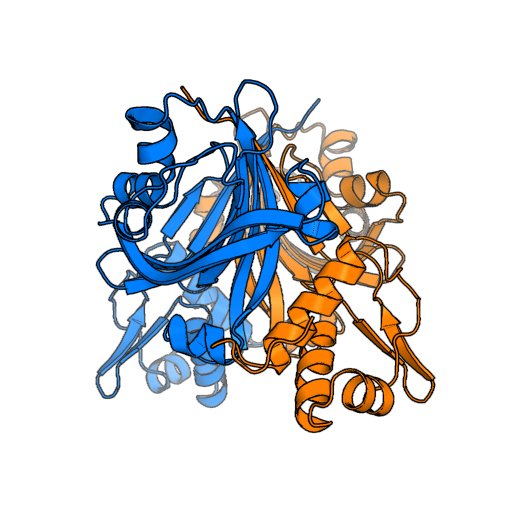 -17.594 11.805 28.984 1 94.19 41 GLU B CA 1
ATOM 2234 C C . GLU B 1 41 ? -16.328 12.656 29.062 1 94.19 41 GLU B C 1
ATOM 2236 O O . GLU B 1 41 ? -16.391 13.859 29.297 1 94.19 41 GLU B O 1
ATOM 2241 N N . THR B 1 42 ? -15.242 12.062 28.891 1 92.38 42 THR B N 1
ATOM 2242 C CA . THR B 1 42 ? -13.945 12.719 29 1 92.38 42 THR B CA 1
ATOM 2243 C C . THR B 1 42 ? -13.828 13.859 28 1 92.38 42 THR B C 1
ATOM 2245 O O . THR B 1 42 ? -13.32 14.938 28.312 1 92.38 42 THR B O 1
ATOM 2248 N N . TYR B 1 43 ? -14.344 13.625 26.797 1 90.94 43 TYR B N 1
ATOM 2249 C CA . TYR B 1 43 ? -14.109 14.594 25.734 1 90.94 43 TYR B CA 1
ATOM 2250 C C . TYR B 1 43 ? -15.383 15.359 25.406 1 90.94 43 TYR B C 1
ATOM 2252 O O . TYR B 1 43 ? -15.398 16.203 24.5 1 90.94 43 TYR B O 1
ATOM 2260 N N . ASP B 1 44 ? -16.391 15.055 26.094 1 92.56 44 ASP B N 1
ATOM 2261 C CA . ASP B 1 44 ? -17.688 15.727 25.938 1 92.56 44 ASP B CA 1
ATOM 2262 C C . ASP B 1 44 ? -18.188 15.625 24.5 1 92.56 44 ASP B C 1
ATOM 2264 O O . ASP B 1 44 ? -18.484 16.641 23.859 1 92.56 44 ASP B O 1
ATOM 2268 N N . ILE B 1 45 ? -18.25 14.445 24.016 1 92.56 45 ILE B N 1
ATOM 2269 C CA . ILE B 1 45 ? -18.766 14.164 22.688 1 92.56 45 ILE B CA 1
ATOM 2270 C C . ILE B 1 45 ? -19.75 12.992 22.766 1 92.56 45 ILE B C 1
ATOM 2272 O O . ILE B 1 45 ? -19.828 12.297 23.781 1 92.56 45 ILE B O 1
ATOM 2276 N N . SER B 1 46 ? -20.531 12.789 21.703 1 93.44 46 SER B N 1
ATOM 2277 C CA . SER B 1 46 ? -21.562 11.758 21.719 1 93.44 46 SER B CA 1
ATOM 2278 C C . SER B 1 46 ? -20.953 10.359 21.672 1 93.44 46 SER B C 1
ATOM 2280 O O . SER B 1 46 ? -19.859 10.172 21.125 1 93.44 46 SER B O 1
ATOM 2282 N N . ARG B 1 47 ? -21.656 9.375 22.25 1 93.25 47 ARG B N 1
ATOM 2283 C CA . ARG B 1 47 ? -21.219 7.984 22.219 1 93.25 47 ARG B CA 1
ATOM 2284 C C . ARG B 1 47 ? -21.172 7.473 20.781 1 93.25 47 ARG B C 1
ATOM 2286 O O . ARG B 1 47 ? -20.312 6.645 20.453 1 93.25 47 ARG B O 1
ATOM 2293 N N . MET B 1 48 ? -22.047 7.938 20 1 93.56 48 MET B N 1
ATOM 2294 C CA . MET B 1 48 ? -22.062 7.516 18.594 1 93.56 48 MET B CA 1
ATOM 2295 C C . MET B 1 48 ? -20.797 7.957 17.875 1 93.56 48 MET B C 1
ATOM 2297 O O . MET B 1 48 ? -20.234 7.203 17.078 1 93.56 48 MET B O 1
ATOM 2301 N N . THR B 1 49 ? -20.375 9.133 18.188 1 92.06 49 THR B N 1
ATOM 2302 C CA . THR B 1 49 ? -19.141 9.672 17.609 1 92.06 49 THR B CA 1
ATOM 2303 C C . THR B 1 49 ? -17.938 8.875 18.062 1 92.06 49 THR B C 1
ATOM 2305 O O . THR B 1 49 ? -17.047 8.539 17.266 1 92.06 49 THR B O 1
ATOM 2308 N N . VAL B 1 50 ? -17.906 8.555 19.344 1 93.94 50 VAL B N 1
ATOM 2309 C CA . VAL B 1 50 ? -16.812 7.762 19.906 1 93.94 50 VAL B CA 1
ATOM 2310 C C . VAL B 1 50 ? -16.797 6.379 19.25 1 93.94 50 VAL B C 1
ATOM 2312 O O . VAL B 1 50 ? -15.75 5.891 18.844 1 93.94 50 VAL B O 1
ATOM 2315 N N . ARG B 1 51 ? -17.953 5.797 19.141 1 92.62 51 ARG B N 1
ATOM 2316 C CA . ARG B 1 51 ? -18.078 4.465 18.562 1 92.62 51 ARG B CA 1
ATOM 2317 C C . ARG B 1 51 ? -17.562 4.441 17.141 1 92.62 51 ARG B C 1
ATOM 2319 O O . ARG B 1 51 ? -16.859 3.502 16.734 1 92.62 51 ARG B O 1
ATOM 2326 N N . GLN B 1 52 ? -17.906 5.457 16.422 1 89.69 52 GLN B N 1
ATOM 2327 C CA . GLN B 1 52 ? -17.406 5.559 15.047 1 89.69 52 GLN B CA 1
ATOM 2328 C C . GLN B 1 52 ? -15.891 5.586 15.016 1 89.69 52 GLN B C 1
ATOM 2330 O O . GLN B 1 52 ? -15.266 4.875 14.227 1 89.69 52 GLN B O 1
ATOM 2335 N N . ALA B 1 53 ? -15.32 6.375 15.852 1 91.19 53 ALA B N 1
ATOM 2336 C CA . ALA B 1 53 ? -13.867 6.496 15.922 1 91.19 53 ALA B CA 1
ATOM 2337 C C . ALA B 1 53 ? -13.227 5.164 16.297 1 91.19 53 ALA B C 1
ATOM 2339 O O . ALA B 1 53 ? -12.258 4.734 15.672 1 91.19 53 ALA B O 1
ATOM 2340 N N . ILE B 1 54 ? -13.812 4.512 17.25 1 92.31 54 ILE B N 1
ATOM 2341 C CA . ILE B 1 54 ? -13.25 3.266 17.766 1 92.31 54 ILE B CA 1
ATOM 2342 C C . ILE B 1 54 ? -13.375 2.17 16.703 1 92.31 54 ILE B C 1
ATOM 2344 O O . ILE B 1 54 ? -12.438 1.401 16.484 1 92.31 54 ILE B O 1
ATOM 2348 N N . ASN B 1 55 ? -14.523 2.121 16.062 1 87.88 55 ASN B N 1
ATOM 2349 C CA . ASN B 1 55 ? -14.727 1.146 15 1 87.88 55 ASN B CA 1
ATOM 2350 C C . ASN B 1 55 ? -13.695 1.312 13.891 1 87.88 55 ASN B C 1
ATOM 2352 O O . ASN B 1 55 ? -13.141 0.328 13.398 1 87.88 55 ASN B O 1
ATOM 2356 N N . ASN B 1 56 ? -13.492 2.529 13.547 1 83.25 56 ASN B N 1
ATOM 2357 C CA . ASN B 1 56 ? -12.5 2.805 12.516 1 83.25 56 ASN B CA 1
ATOM 2358 C C . ASN B 1 56 ? -11.109 2.322 12.93 1 83.25 56 ASN B C 1
ATOM 2360 O O . ASN B 1 56 ? -10.398 1.702 12.133 1 83.25 56 ASN B O 1
ATOM 2364 N N . LEU B 1 57 ? -10.75 2.574 14.141 1 88.19 57 LEU B N 1
ATOM 2365 C CA . LEU B 1 57 ? -9.43 2.209 14.648 1 88.19 57 LEU B CA 1
ATOM 2366 C C . LEU B 1 57 ? -9.289 0.694 14.75 1 88.19 57 LEU B C 1
ATOM 2368 O O . LEU B 1 57 ? -8.195 0.158 14.555 1 88.19 57 LEU B O 1
ATOM 2372 N N . VAL B 1 58 ? -10.414 0.033 15.031 1 85.06 58 VAL B N 1
ATOM 2373 C CA . VAL B 1 58 ? -10.406 -1.426 15.055 1 85.06 58 VAL B CA 1
ATOM 2374 C C . VAL B 1 58 ? -10.211 -1.97 13.641 1 85.06 58 VAL B C 1
ATOM 2376 O O . VAL B 1 58 ? -9.367 -2.84 13.422 1 85.06 58 VAL B O 1
ATOM 2379 N N . ASN B 1 59 ? -10.906 -1.392 12.797 1 75.31 59 ASN B N 1
ATOM 2380 C CA . ASN B 1 59 ? -10.812 -1.82 11.406 1 75.31 59 ASN B CA 1
ATOM 2381 C C . ASN B 1 59 ? -9.414 -1.593 10.844 1 75.31 59 ASN B C 1
ATOM 2383 O O . ASN B 1 59 ? -8.93 -2.377 10.023 1 75.31 59 ASN B O 1
ATOM 2387 N N . ASP B 1 60 ? -8.82 -0.529 11.336 1 76.88 60 ASP B N 1
ATOM 2388 C CA . ASP B 1 60 ? -7.492 -0.174 10.852 1 76.88 60 ASP B CA 1
ATOM 2389 C C . ASP B 1 60 ? -6.41 -0.973 11.57 1 76.88 60 ASP B C 1
ATOM 2391 O O . ASP B 1 60 ? -5.227 -0.869 11.242 1 76.88 60 ASP B O 1
ATOM 2395 N N . GLY B 1 61 ? -6.805 -1.69 12.656 1 78.06 61 GLY B N 1
ATOM 2396 C CA . GLY B 1 61 ? -5.875 -2.58 13.336 1 78.06 61 GLY B CA 1
ATOM 2397 C C . GLY B 1 61 ? -5.16 -1.921 14.5 1 78.06 61 GLY B C 1
ATOM 2398 O O . GLY B 1 61 ? -4.191 -2.465 15.031 1 78.06 61 GLY B O 1
ATOM 2399 N N . TYR B 1 62 ? -5.559 -0.737 14.828 1 84.75 62 TYR B N 1
ATOM 2400 C CA . TYR B 1 62 ? -4.938 -0.053 15.961 1 84.75 62 TYR B CA 1
ATOM 2401 C C . TYR B 1 62 ? -5.492 -0.569 17.281 1 84.75 62 TYR B C 1
ATOM 2403 O O . TYR B 1 62 ? -4.797 -0.554 18.297 1 84.75 62 TYR B O 1
ATOM 2411 N N . LEU B 1 63 ? -6.812 -0.916 17.219 1 90.12 63 LEU B N 1
ATOM 2412 C CA . LEU B 1 63 ? -7.504 -1.427 18.406 1 90.12 63 LEU B CA 1
ATOM 2413 C C . LEU B 1 63 ? -8.109 -2.801 18.125 1 90.12 63 LEU B C 1
ATOM 2415 O O . LEU B 1 63 ? -8.281 -3.186 16.969 1 90.12 63 LEU B O 1
ATOM 2419 N N . VAL B 1 64 ? -8.367 -3.549 19.172 1 88.62 64 VAL B N 1
ATOM 2420 C CA . VAL B 1 64 ? -9.055 -4.836 19.078 1 88.62 64 VAL B CA 1
ATOM 2421 C C . VAL B 1 64 ? -10.117 -4.938 20.172 1 88.62 64 VAL B C 1
ATOM 2423 O O . VAL B 1 64 ? -9.859 -4.598 21.328 1 88.62 64 VAL B O 1
ATOM 2426 N N . ARG B 1 65 ? -11.281 -5.281 19.672 1 90 65 ARG B N 1
ATOM 2427 C CA . ARG B 1 65 ? -12.375 -5.461 20.625 1 90 65 ARG B CA 1
ATOM 2428 C C . ARG B 1 65 ? -12.422 -6.895 21.141 1 90 65 ARG B C 1
ATOM 2430 O O . ARG B 1 65 ? -12.297 -7.844 20.375 1 90 65 ARG B O 1
ATOM 2437 N N . LYS B 1 66 ? -12.445 -7.066 22.406 1 88.31 66 LYS B N 1
ATOM 2438 C CA . LYS B 1 66 ? -12.688 -8.359 23.031 1 88.31 66 LYS B CA 1
ATOM 2439 C C . LYS B 1 66 ? -14.055 -8.398 23.703 1 88.31 66 LYS B C 1
ATOM 2441 O O . LYS B 1 66 ? -14.305 -7.668 24.672 1 88.31 66 LYS B O 1
ATOM 2446 N N . ARG B 1 67 ? -14.883 -9.227 23.156 1 85.38 67 ARG B N 1
ATOM 2447 C CA . ARG B 1 67 ? -16.266 -9.32 23.641 1 85.38 67 ARG B CA 1
ATOM 2448 C C . ARG B 1 67 ? -16.312 -9.531 25.141 1 85.38 67 ARG B C 1
ATOM 2450 O O . ARG B 1 67 ? -15.664 -10.453 25.656 1 85.38 67 ARG B O 1
ATOM 2457 N N . GLY B 1 68 ? -17.062 -8.656 25.734 1 87.5 68 GLY B N 1
ATOM 2458 C CA . GLY B 1 68 ? -17.281 -8.773 27.156 1 87.5 68 GLY B CA 1
ATOM 2459 C C . GLY B 1 68 ? -16.125 -8.273 27.984 1 87.5 68 GLY B C 1
ATOM 2460 O O . GLY B 1 68 ? -16.188 -8.258 29.219 1 87.5 68 GLY B O 1
ATOM 2461 N N . LYS B 1 69 ? -15.031 -7.934 27.438 1 89.69 69 LYS B N 1
ATOM 2462 C CA . LYS B 1 69 ? -13.852 -7.504 28.188 1 89.69 69 LYS B CA 1
ATOM 2463 C C . LYS B 1 69 ? -13.555 -6.023 27.938 1 89.69 69 LYS B C 1
ATOM 2465 O O . LYS B 1 69 ? -13.422 -5.25 28.891 1 89.69 69 LYS B O 1
ATOM 2470 N N . GLY B 1 70 ? -13.547 -5.668 26.609 1 92.81 70 GLY B N 1
ATOM 2471 C CA . GLY B 1 70 ? -13.258 -4.273 26.297 1 92.81 70 GLY B CA 1
ATOM 2472 C C . GLY B 1 70 ? -12.5 -4.094 25 1 92.81 70 GLY B C 1
ATOM 2473 O O . GLY B 1 70 ? -12.508 -4.977 24.141 1 92.81 70 GLY B O 1
ATOM 2474 N N . THR B 1 71 ? -12.031 -2.852 24.781 1 93.69 71 THR B N 1
ATOM 2475 C CA . THR B 1 71 ? -11.25 -2.508 23.594 1 93.69 71 THR B CA 1
ATOM 2476 C C . THR B 1 71 ? -9.789 -2.273 23.969 1 93.69 71 THR B C 1
ATOM 2478 O O . THR B 1 71 ? -9.492 -1.558 24.938 1 93.69 71 THR B O 1
ATOM 2481 N N . PHE B 1 72 ? -8.914 -2.9 23.25 1 93.38 72 PHE B N 1
ATOM 2482 C CA . PHE B 1 72 ? -7.488 -2.889 23.578 1 93.38 72 PHE B CA 1
ATOM 2483 C C . PHE B 1 72 ? -6.672 -2.342 22.406 1 93.38 72 PHE B C 1
ATOM 2485 O O . PHE B 1 72 ? -7.113 -2.391 21.25 1 93.38 72 PHE B O 1
ATOM 2492 N N . VAL B 1 73 ? -5.516 -1.836 22.734 1 91.75 73 VAL B N 1
ATOM 2493 C CA . VAL B 1 73 ? -4.562 -1.499 21.688 1 91.75 73 VAL B CA 1
ATOM 2494 C C . VAL B 1 73 ? -4.059 -2.775 21.016 1 91.75 73 VAL B C 1
ATOM 2496 O O . VAL B 1 73 ? -3.658 -3.725 21.688 1 91.75 73 VAL B O 1
ATOM 2499 N N . ALA B 1 74 ? -4.199 -2.785 19.719 1 86.31 74 ALA B N 1
ATOM 2500 C CA . ALA B 1 74 ? -3.814 -3.963 18.953 1 86.31 74 ALA B CA 1
ATOM 2501 C C . ALA B 1 74 ? -2.303 -4.164 18.984 1 86.31 74 ALA B C 1
ATOM 2503 O O . ALA B 1 74 ? -1.554 -3.254 19.344 1 86.31 74 ALA B O 1
ATOM 2504 N N . ALA B 1 75 ? -1.941 -5.402 18.703 1 78.44 75 ALA B N 1
ATOM 2505 C CA . ALA B 1 75 ? -0.516 -5.668 18.531 1 78.44 75 ALA B CA 1
ATOM 2506 C C . ALA B 1 75 ? 0.063 -4.84 17.391 1 78.44 75 ALA B C 1
ATOM 2508 O O . ALA B 1 75 ? -0.649 -4.492 16.438 1 78.44 75 ALA B O 1
ATOM 2509 N N . THR B 1 76 ? 1.262 -4.547 17.453 1 77.12 76 THR B N 1
ATOM 2510 C CA . THR B 1 76 ? 1.952 -3.732 16.469 1 77.12 76 THR B CA 1
ATOM 2511 C C . THR B 1 76 ? 2.053 -4.473 15.133 1 77.12 76 THR B C 1
ATOM 2513 O O . THR B 1 76 ? 2.27 -5.684 15.109 1 77.12 76 THR B O 1
ATOM 2516 N N . LYS B 1 77 ? 1.757 -3.672 14.109 1 82.81 77 LYS B N 1
ATOM 2517 C CA . LYS B 1 77 ? 1.933 -4.23 12.773 1 82.81 77 LYS B CA 1
ATOM 2518 C C . LYS B 1 77 ? 3.381 -4.652 12.539 1 82.81 77 LYS B C 1
ATOM 2520 O O . LYS B 1 77 ? 4.305 -4.059 13.102 1 82.81 77 LYS B O 1
ATOM 2525 N N . ILE B 1 78 ? 3.49 -5.703 11.805 1 85.44 78 ILE B N 1
ATOM 2526 C CA . ILE B 1 78 ? 4.812 -6.082 11.328 1 85.44 78 ILE B CA 1
ATOM 2527 C C . ILE B 1 78 ? 5.34 -5.012 10.375 1 85.44 78 ILE B C 1
ATOM 2529 O O . ILE B 1 78 ? 4.641 -4.598 9.445 1 85.44 78 ILE B O 1
ATOM 2533 N N . GLU B 1 79 ? 6.473 -4.504 10.641 1 87 79 GLU B N 1
ATOM 2534 C CA . GLU B 1 79 ? 7.129 -3.525 9.781 1 87 79 GLU B CA 1
ATOM 2535 C C . GLU B 1 79 ? 8.133 -4.199 8.852 1 87 79 GLU B C 1
ATOM 2537 O O . GLU B 1 79 ? 9.195 -4.648 9.297 1 87 79 GLU B O 1
ATOM 2542 N N . GLN B 1 80 ? 7.816 -4.23 7.613 1 88.5 80 GLN B N 1
ATOM 2543 C CA . GLN B 1 80 ? 8.688 -4.883 6.648 1 88.5 80 GLN B CA 1
ATOM 2544 C C . GLN B 1 80 ? 9.438 -3.859 5.797 1 88.5 80 GLN B C 1
ATOM 2546 O O . GLN B 1 80 ? 8.82 -3.105 5.043 1 88.5 80 GLN B O 1
ATOM 2551 N N . PRO B 1 81 ? 10.773 -3.795 5.879 1 88.12 81 PRO B N 1
ATOM 2552 C CA . PRO B 1 81 ? 11.539 -2.9 5.008 1 88.12 81 PRO B CA 1
ATOM 2553 C C . PRO B 1 81 ? 11.531 -3.352 3.551 1 88.12 81 PRO B C 1
ATOM 2555 O O . PRO B 1 81 ? 11.68 -4.543 3.268 1 88.12 81 PRO B O 1
ATOM 2558 N N . LEU B 1 82 ? 11.344 -2.342 2.678 1 87.94 82 LEU B N 1
ATOM 2559 C CA . LEU B 1 82 ? 11.445 -2.578 1.242 1 87.94 82 LEU B CA 1
ATOM 2560 C C . LEU B 1 82 ? 12.867 -2.322 0.748 1 87.94 82 LEU B C 1
ATOM 2562 O O . LEU B 1 82 ? 13.078 -1.497 -0.145 1 87.94 82 LEU B O 1
ATOM 2566 N N . LYS B 1 83 ? 13.898 -2.672 1.229 1 78.31 83 LYS B N 1
ATOM 2567 C CA . LYS B 1 83 ? 15.281 -2.377 0.875 1 78.31 83 LYS B CA 1
ATOM 2568 C C . LYS B 1 83 ? 15.938 -3.561 0.165 1 78.31 83 LYS B C 1
ATOM 2570 O O . LYS B 1 83 ? 16.672 -3.379 -0.806 1 78.31 83 LYS B O 1
ATOM 2575 N N . GLY B 1 84 ? 15.68 -4.711 0.549 1 85.31 84 GLY B N 1
ATOM 2576 C CA . GLY B 1 84 ? 16.266 -5.914 -0.026 1 85.31 84 GLY B CA 1
ATOM 2577 C C . GLY B 1 84 ? 15.227 -6.969 -0.367 1 85.31 84 GLY B C 1
ATOM 2578 O O . GLY B 1 84 ? 14.117 -6.949 0.161 1 85.31 84 GLY B O 1
ATOM 2579 N N . LEU B 1 85 ? 15.75 -7.699 -1.391 1 91.94 85 LEU B N 1
ATOM 2580 C CA . LEU B 1 85 ? 14.891 -8.82 -1.751 1 91.94 85 LEU B CA 1
ATOM 2581 C C . LEU B 1 85 ? 15.039 -9.961 -0.749 1 91.94 85 LEU B C 1
ATOM 2583 O O . LEU B 1 85 ? 16.109 -10.57 -0.645 1 91.94 85 LEU B O 1
ATOM 2587 N N . THR B 1 86 ? 14.023 -10.164 -0.012 1 90.5 86 THR B N 1
ATOM 2588 C CA . THR B 1 86 ? 13.969 -11.25 0.954 1 90.5 86 THR B CA 1
ATOM 2589 C C . THR B 1 86 ? 12.711 -12.094 0.751 1 90.5 86 THR B C 1
ATOM 2591 O O . THR B 1 86 ? 11.75 -11.633 0.134 1 90.5 86 THR B O 1
ATOM 2594 N N . SER B 1 87 ? 12.789 -13.32 1.251 1 91.81 87 SER B N 1
ATOM 2595 C CA . SER B 1 87 ? 11.602 -14.172 1.238 1 91.81 87 SER B CA 1
ATOM 2596 C C . SER B 1 87 ? 10.703 -13.883 2.438 1 91.81 87 SER B C 1
ATOM 2598 O O . SER B 1 87 ? 11.133 -13.234 3.396 1 91.81 87 SER B O 1
ATOM 2600 N N . PHE B 1 88 ? 9.484 -14.328 2.408 1 92.06 88 PHE B N 1
ATOM 2601 C CA . PHE B 1 88 ? 8.555 -14.219 3.527 1 92.06 88 PHE B CA 1
ATOM 2602 C C . PHE B 1 88 ? 9.148 -14.852 4.781 1 92.06 88 PHE B C 1
ATOM 2604 O O . PHE B 1 88 ? 9.086 -14.266 5.863 1 92.06 88 PHE B O 1
ATOM 2611 N N . SER B 1 89 ? 9.703 -16.062 4.613 1 93.38 89 SER B N 1
ATOM 2612 C CA . SER B 1 89 ? 10.258 -16.781 5.75 1 93.38 89 SER B CA 1
ATOM 2613 C C . SER B 1 89 ? 11.414 -16.016 6.387 1 93.38 89 SER B C 1
ATOM 2615 O O . SER B 1 89 ? 11.508 -15.93 7.613 1 93.38 89 SER B O 1
ATOM 2617 N N . GLU B 1 90 ? 12.281 -15.5 5.594 1 91.75 90 GLU B N 1
ATOM 2618 C CA . GLU B 1 90 ? 13.383 -14.68 6.094 1 91.75 90 GLU B CA 1
ATOM 2619 C C . GLU B 1 90 ? 12.859 -13.461 6.848 1 91.75 90 GLU B C 1
ATOM 2621 O O . GLU B 1 90 ? 13.383 -13.109 7.906 1 91.75 90 GLU B O 1
ATOM 2626 N N . ASP B 1 91 ? 11.836 -12.859 6.305 1 90.25 91 ASP B N 1
ATOM 2627 C CA . ASP B 1 91 ? 11.258 -11.672 6.91 1 90.25 91 ASP B CA 1
ATOM 2628 C C . ASP B 1 91 ? 10.688 -11.977 8.297 1 90.25 91 ASP B C 1
ATOM 2630 O O . ASP B 1 91 ? 10.883 -11.211 9.242 1 90.25 91 ASP B O 1
ATOM 2634 N N . MET B 1 92 ? 9.953 -13.078 8.383 1 92 92 MET B N 1
ATOM 2635 C CA . MET B 1 92 ? 9.359 -13.469 9.656 1 92 92 MET B CA 1
ATOM 2636 C C . MET B 1 92 ? 10.438 -13.797 10.688 1 92 92 MET B C 1
ATOM 2638 O O . MET B 1 92 ? 10.383 -13.32 11.82 1 92 92 MET B O 1
ATOM 2642 N N . ARG B 1 93 ? 11.422 -14.539 10.273 1 92.56 93 ARG B N 1
ATOM 2643 C CA . ARG B 1 93 ? 12.5 -14.938 11.18 1 92.56 93 ARG B CA 1
ATOM 2644 C C . ARG B 1 93 ? 13.266 -13.719 11.68 1 92.56 93 ARG B C 1
ATOM 2646 O O . ARG B 1 93 ? 13.656 -13.664 12.852 1 92.56 93 ARG B O 1
ATOM 2653 N N . ALA B 1 94 ? 13.508 -12.805 10.836 1 89.19 94 ALA B N 1
ATOM 2654 C CA . ALA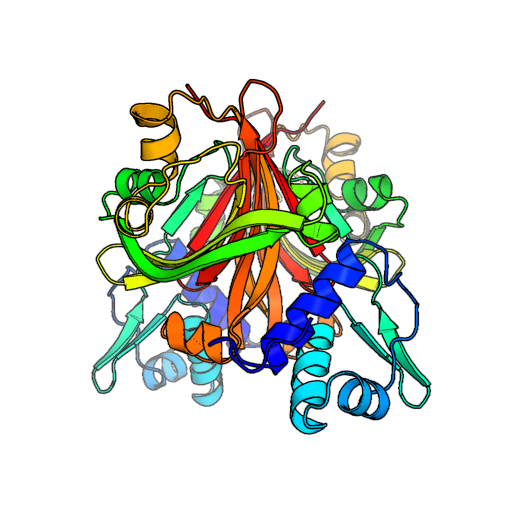 B 1 94 ? 14.219 -11.586 11.211 1 89.19 94 ALA B CA 1
ATOM 2655 C C . ALA B 1 94 ? 13.484 -10.836 12.32 1 89.19 94 ALA B C 1
ATOM 2657 O O . ALA B 1 94 ? 14.094 -10.086 13.078 1 89.19 94 ALA B O 1
ATOM 2658 N N . ARG B 1 95 ? 12.242 -11.164 12.5 1 88.5 95 ARG B N 1
ATOM 2659 C CA . ARG B 1 95 ? 11.43 -10.461 13.484 1 88.5 95 ARG B CA 1
ATOM 2660 C C . ARG B 1 95 ? 11.109 -11.367 14.672 1 88.5 95 ARG B C 1
ATOM 2662 O O . ARG B 1 95 ? 10.258 -11.031 15.5 1 88.5 95 ARG B O 1
ATOM 2669 N N . GLY B 1 96 ? 11.703 -12.5 14.602 1 91.19 96 GLY B N 1
ATOM 2670 C CA . GLY B 1 96 ? 11.555 -13.43 15.711 1 91.19 96 GLY B CA 1
ATOM 2671 C C . GLY B 1 96 ? 10.258 -14.211 15.656 1 91.19 96 GLY B C 1
ATOM 2672 O O . GLY B 1 96 ? 9.797 -14.734 16.672 1 91.19 96 GLY B O 1
ATOM 2673 N N . MET B 1 97 ? 9.664 -14.266 14.578 1 92.69 97 MET B N 1
ATOM 2674 C CA . MET B 1 97 ? 8.422 -15.016 14.406 1 92.69 97 MET B CA 1
ATOM 2675 C C . MET B 1 97 ? 8.688 -16.328 13.68 1 92.69 97 MET B C 1
ATOM 2677 O O . MET B 1 97 ? 9.688 -16.469 12.977 1 92.69 97 MET B O 1
ATOM 2681 N N . GLU B 1 98 ? 7.797 -17.25 13.82 1 95.31 98 GLU B N 1
ATOM 2682 C CA . GLU B 1 98 ? 7.906 -18.531 13.117 1 95.31 98 GLU B CA 1
ATOM 2683 C C . GLU B 1 98 ? 7.141 -18.5 11.805 1 95.31 98 GLU B C 1
ATOM 2685 O O . GLU B 1 98 ? 5.91 -18.422 11.797 1 95.31 98 GLU B O 1
ATOM 2690 N N . PRO B 1 99 ? 7.879 -18.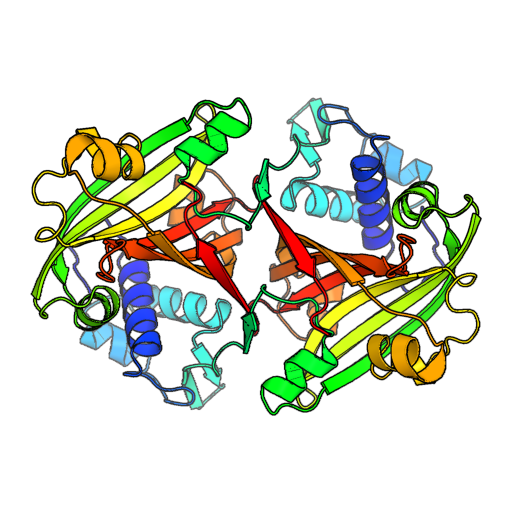625 10.734 1 95.94 99 PRO B N 1
ATOM 2691 C CA . PRO B 1 99 ? 7.172 -18.672 9.453 1 95.94 99 PRO B CA 1
ATOM 2692 C C . PRO B 1 99 ? 6.457 -19.984 9.219 1 95.94 99 PRO B C 1
ATOM 2694 O O . PRO B 1 99 ? 6.891 -21.031 9.711 1 95.94 99 PRO B O 1
ATOM 2697 N N . GLY B 1 100 ? 5.332 -19.938 8.484 1 95.56 100 GLY B N 1
ATOM 2698 C CA . GLY B 1 100 ? 4.594 -21.125 8.07 1 95.56 100 GLY B CA 1
ATOM 2699 C C . GLY B 1 100 ? 3.809 -20.922 6.789 1 95.56 100 GLY B C 1
ATOM 2700 O O . GLY B 1 100 ? 3.818 -19.828 6.219 1 95.56 100 GLY B O 1
ATOM 2701 N N . ALA B 1 101 ? 3.227 -21.984 6.309 1 96.5 101 ALA B N 1
ATOM 2702 C CA . ALA B 1 101 ? 2.393 -21.922 5.109 1 96.5 101 ALA B CA 1
ATOM 2703 C C . ALA B 1 101 ? 1.351 -23.047 5.105 1 96.5 101 ALA B C 1
ATOM 2705 O O . ALA B 1 101 ? 1.626 -24.156 5.551 1 96.5 101 ALA B O 1
ATOM 2706 N N . GLU B 1 102 ? 0.193 -22.734 4.766 1 97.12 102 GLU B N 1
ATOM 2707 C CA . GLU B 1 102 ? -0.833 -23.688 4.379 1 97.12 102 GLU B CA 1
ATOM 2708 C C . GLU B 1 102 ? -1.005 -23.734 2.863 1 97.12 102 GLU B C 1
ATOM 2710 O O . GLU B 1 102 ? -1.521 -22.781 2.266 1 97.12 102 GLU B O 1
ATOM 2715 N N . VAL B 1 103 ? -0.602 -24.859 2.264 1 97.44 103 VAL B N 1
ATOM 2716 C CA . VAL B 1 103 ? -0.682 -24.984 0.812 1 97.44 103 VAL B CA 1
ATOM 2717 C C . VAL B 1 103 ? -2.117 -25.297 0.399 1 97.44 103 VAL B C 1
ATOM 2719 O O . VAL B 1 103 ? -2.635 -26.375 0.717 1 97.44 103 VAL B O 1
ATOM 2722 N N . LEU B 1 104 ? -2.668 -24.391 -0.267 1 94.5 104 LEU B N 1
ATOM 2723 C CA . LEU B 1 104 ? -4.039 -24.562 -0.736 1 94.5 104 LEU B CA 1
ATOM 2724 C C . LEU B 1 104 ? -4.07 -25.359 -2.031 1 94.5 104 LEU B C 1
ATOM 2726 O O . LEU B 1 104 ? -4.898 -26.266 -2.188 1 94.5 104 LEU B O 1
ATOM 2730 N N . ASP B 1 105 ? -3.203 -25 -2.934 1 91.25 105 ASP B N 1
ATOM 2731 C CA . ASP B 1 105 ? -3.129 -25.656 -4.234 1 91.25 105 ASP B CA 1
ATOM 2732 C C . ASP B 1 105 ? -1.686 -25.734 -4.727 1 91.25 105 ASP B C 1
ATOM 2734 O O . ASP B 1 105 ? -0.884 -24.828 -4.473 1 91.25 105 ASP B O 1
ATOM 2738 N N . PHE B 1 106 ? -1.426 -26.797 -5.363 1 95.38 106 PHE B N 1
ATOM 2739 C CA . PHE B 1 106 ? -0.178 -27.031 -6.078 1 95.38 106 PHE B CA 1
ATOM 2740 C C . PHE B 1 106 ? -0.442 -27.734 -7.402 1 95.38 106 PHE B C 1
ATOM 2742 O O . PHE B 1 106 ? -0.683 -28.953 -7.434 1 95.38 106 PHE B O 1
ATOM 2749 N N . LEU B 1 107 ? -0.364 -26.969 -8.484 1 93.38 107 LEU B N 1
ATOM 2750 C CA . LEU B 1 107 ? -0.742 -27.484 -9.797 1 93.38 107 LEU B CA 1
ATOM 2751 C C . LEU B 1 107 ? 0.321 -27.141 -10.836 1 93.38 107 LEU B C 1
ATOM 2753 O O . LEU B 1 107 ? 1.14 -26.25 -10.625 1 93.38 107 LEU B O 1
ATOM 2757 N N . ILE B 1 108 ? 0.299 -27.969 -11.812 1 95 108 ILE B N 1
ATOM 2758 C CA . ILE B 1 108 ? 1.022 -27.609 -13.031 1 95 108 ILE B CA 1
ATOM 2759 C C . ILE B 1 108 ? 0.033 -27.219 -14.125 1 95 108 ILE B C 1
ATOM 2761 O O . ILE B 1 108 ? -0.873 -27.984 -14.461 1 95 108 ILE B O 1
ATOM 2765 N N . VAL B 1 109 ? 0.199 -26.016 -14.594 1 90.94 109 VAL B N 1
ATOM 2766 C CA . VAL B 1 109 ? -0.742 -25.5 -15.578 1 90.94 109 VAL B CA 1
ATOM 2767 C C . VAL B 1 109 ? 0.02 -24.969 -16.781 1 90.94 109 VAL B C 1
ATOM 2769 O O . VAL B 1 109 ? 1.185 -24.578 -16.672 1 90.94 109 VAL B O 1
ATOM 2772 N N . PRO B 1 110 ? -0.584 -25.016 -17.953 1 93.06 110 PRO B N 1
ATOM 2773 C CA . PRO B 1 110 ? 0.06 -24.375 -19.109 1 93.06 110 PRO B CA 1
ATOM 2774 C C . PRO B 1 110 ? 0.118 -22.859 -18.984 1 93.06 110 PRO B C 1
ATOM 2776 O O . PRO B 1 110 ? -0.841 -22.234 -18.516 1 93.06 110 PRO B O 1
ATOM 2779 N N . ALA B 1 111 ? 1.246 -22.281 -19.438 1 89.12 111 ALA B N 1
ATOM 2780 C CA . ALA B 1 111 ? 1.405 -20.828 -19.375 1 89.12 111 ALA B CA 1
ATOM 2781 C C . ALA B 1 111 ? 0.441 -20.125 -20.328 1 89.12 111 ALA B C 1
ATOM 2783 O O . ALA B 1 111 ? 0.431 -20.422 -21.531 1 89.12 111 ALA B O 1
ATOM 2784 N N . SER B 1 112 ? -0.333 -19.266 -19.781 1 78.38 112 SER B N 1
ATOM 2785 C CA . SER B 1 112 ? -1.129 -18.375 -20.625 1 78.38 112 SER B CA 1
ATOM 2786 C C . SER B 1 112 ? -0.243 -17.406 -21.406 1 78.38 112 SER B C 1
ATOM 2788 O O . SER B 1 112 ? 0.964 -17.328 -21.156 1 78.38 112 SER B O 1
ATOM 2790 N N . THR B 1 113 ? -0.776 -16.688 -22.297 1 78.56 113 THR B N 1
ATOM 2791 C CA . THR B 1 113 ? -0.031 -15.688 -23.062 1 78.56 113 THR B CA 1
ATOM 2792 C C . THR B 1 113 ? 0.608 -14.664 -22.125 1 78.56 113 THR B C 1
ATOM 2794 O O . THR B 1 113 ? 1.785 -14.328 -22.281 1 78.56 113 THR B O 1
ATOM 2797 N N . ALA B 1 114 ? -0.159 -14.234 -21.156 1 76.81 114 ALA B N 1
ATOM 2798 C CA . ALA B 1 114 ? 0.33 -13.219 -20.234 1 76.81 114 ALA B CA 1
ATOM 2799 C C . ALA B 1 114 ? 1.479 -13.758 -19.391 1 76.81 114 ALA B C 1
ATOM 2801 O O . ALA B 1 114 ? 2.518 -13.109 -19.25 1 76.81 114 ALA B O 1
ATOM 2802 N N . LEU B 1 115 ? 1.245 -14.906 -18.844 1 84.81 115 LEU B N 1
ATOM 2803 C CA . LEU B 1 115 ? 2.262 -15.508 -17.984 1 84.81 115 LEU B CA 1
ATOM 2804 C C . LEU B 1 115 ? 3.525 -15.82 -18.781 1 84.81 115 LEU B C 1
ATOM 2806 O O . LEU B 1 115 ? 4.637 -15.688 -18.266 1 84.81 115 LEU B O 1
ATOM 2810 N N . SER B 1 116 ? 3.291 -16.312 -20.016 1 88.94 116 SER B N 1
ATOM 2811 C CA . SER B 1 116 ? 4.438 -16.656 -20.859 1 88.94 116 SER B CA 1
ATOM 2812 C C . SER B 1 116 ? 5.328 -15.438 -21.094 1 88.94 116 SER B C 1
ATOM 2814 O O . SER B 1 116 ? 6.555 -15.562 -21.125 1 88.94 116 SER B O 1
ATOM 2816 N N . GLN B 1 117 ? 4.746 -14.289 -21.234 1 85.56 117 GLN B N 1
ATOM 2817 C CA . GLN B 1 117 ? 5.496 -13.055 -21.422 1 85.56 117 GLN B CA 1
ATOM 2818 C C . GLN B 1 117 ? 6.219 -12.641 -20.156 1 85.56 117 GLN B C 1
ATOM 2820 O O . GLN B 1 117 ? 7.391 -12.258 -20.188 1 85.56 117 GLN B O 1
ATOM 2825 N N . LEU B 1 118 ? 5.555 -12.742 -19.031 1 87.94 118 LEU B N 1
ATOM 2826 C CA . LEU B 1 118 ? 6.117 -12.32 -17.75 1 87.94 118 LEU B CA 1
ATOM 2827 C C . LEU B 1 118 ? 7.262 -13.234 -17.328 1 87.94 118 LEU B C 1
ATOM 2829 O O . LEU B 1 118 ? 8.242 -12.781 -16.734 1 87.94 118 LEU B O 1
ATOM 2833 N N . LEU B 1 119 ? 7.113 -14.508 -17.703 1 94.94 119 LEU B N 1
ATOM 2834 C CA . LEU B 1 119 ? 8.086 -15.5 -17.266 1 94.94 119 LEU B CA 1
ATOM 2835 C C . LEU B 1 119 ? 9.109 -15.789 -18.359 1 94.94 119 LEU B C 1
ATOM 2837 O O . LEU B 1 119 ? 10.07 -16.531 -18.125 1 94.94 119 LEU B O 1
ATOM 2841 N N . ASP B 1 120 ? 8.867 -15.164 -19.531 1 94.38 120 ASP B N 1
ATOM 2842 C CA . ASP B 1 120 ? 9.734 -15.352 -20.688 1 94.38 120 ASP B CA 1
ATOM 2843 C C . ASP B 1 120 ? 9.867 -16.828 -21.047 1 94.38 120 ASP B C 1
ATOM 2845 O O . ASP B 1 120 ? 10.977 -17.359 -21.125 1 94.38 120 ASP B O 1
ATOM 2849 N N . VAL B 1 121 ? 8.758 -17.5 -21.156 1 95.81 121 VAL B N 1
ATOM 2850 C CA . VAL B 1 121 ? 8.664 -18.891 -21.594 1 95.81 121 VAL B CA 1
ATOM 2851 C C . VAL B 1 121 ? 7.719 -18.984 -22.797 1 95.81 121 VAL B C 1
ATOM 2853 O O . VAL B 1 121 ? 7.027 -18.031 -23.125 1 95.81 121 VAL B O 1
ATOM 2856 N N . ARG B 1 122 ? 7.777 -20.125 -23.438 1 95.06 122 ARG B N 1
ATOM 2857 C CA . ARG B 1 122 ? 6.859 -20.344 -24.562 1 95.06 122 ARG B CA 1
ATOM 2858 C C . ARG B 1 122 ? 5.422 -20.469 -24.062 1 95.06 122 ARG B C 1
ATOM 2860 O O . ARG B 1 122 ? 5.176 -21.031 -23 1 95.06 122 ARG B O 1
ATOM 2867 N N . GLU B 1 123 ? 4.578 -19.906 -24.844 1 90.38 123 GLU B N 1
ATOM 2868 C CA . GLU B 1 123 ? 3.17 -20.125 -24.531 1 90.38 123 GLU B CA 1
ATOM 2869 C C . GLU B 1 123 ? 2.842 -21.609 -24.422 1 90.38 123 GLU B C 1
ATOM 2871 O O . GLU B 1 123 ? 3.311 -22.422 -25.219 1 90.38 123 GLU B O 1
ATOM 2876 N N . GLY B 1 124 ? 2.094 -21.922 -23.344 1 92.94 124 GLY B N 1
ATOM 2877 C CA . GLY B 1 124 ? 1.718 -23.312 -23.141 1 92.94 124 GLY B CA 1
ATOM 2878 C C . GLY B 1 124 ? 2.734 -24.094 -22.328 1 92.94 124 GLY B C 1
ATOM 2879 O O . GLY B 1 124 ? 2.479 -25.234 -21.938 1 92.94 124 GLY B O 1
ATOM 2880 N N . ALA B 1 125 ? 3.834 -23.516 -22.062 1 96.19 125 ALA B N 1
ATOM 2881 C CA . ALA B 1 125 ? 4.848 -24.188 -21.266 1 96.19 125 ALA B CA 1
ATOM 2882 C C . ALA B 1 125 ? 4.312 -24.516 -19.875 1 96.19 125 ALA B C 1
ATOM 2884 O O . ALA B 1 125 ? 3.453 -23.812 -19.344 1 96.19 125 ALA B O 1
ATOM 2885 N N . ASP B 1 126 ? 4.863 -25.562 -19.266 1 96.88 126 ASP B N 1
ATOM 2886 C CA . ASP B 1 126 ? 4.441 -25.984 -17.922 1 96.88 126 ASP B CA 1
ATOM 2887 C C . ASP B 1 126 ? 4.93 -25.016 -16.859 1 96.88 126 ASP B C 1
ATOM 2889 O O . ASP B 1 126 ? 6.125 -24.703 -16.797 1 96.88 126 ASP B O 1
ATOM 2893 N N . VAL B 1 127 ? 4.016 -24.562 -16.016 1 95.94 127 VAL B N 1
ATOM 2894 C CA . VAL B 1 127 ? 4.297 -23.641 -14.922 1 95.94 127 VAL B CA 1
ATOM 2895 C C . VAL B 1 127 ? 3.629 -24.141 -13.648 1 95.94 127 VAL B C 1
ATOM 2897 O O . VAL B 1 127 ? 2.492 -24.625 -13.68 1 95.94 127 VAL B O 1
ATOM 2900 N N . TYR B 1 128 ? 4.434 -24.125 -12.594 1 96.88 128 TYR B N 1
ATOM 2901 C CA . TYR B 1 128 ? 3.791 -24.375 -11.312 1 96.88 128 TYR B CA 1
ATOM 2902 C C . TYR B 1 128 ? 2.873 -23.234 -10.922 1 96.88 128 TYR B C 1
ATOM 2904 O O . TYR B 1 128 ? 3.238 -22.062 -11.062 1 96.88 128 TYR B O 1
ATOM 2912 N N . GLU B 1 129 ? 1.688 -23.5 -10.531 1 93 129 GLU B N 1
ATOM 2913 C CA . GLU B 1 129 ? 0.806 -22.578 -9.82 1 93 129 GLU B CA 1
ATOM 2914 C C . GLU B 1 129 ? 0.645 -22.969 -8.359 1 93 129 GLU B C 1
ATOM 2916 O O . GLU B 1 129 ? 0.052 -24.016 -8.055 1 93 129 GLU B O 1
ATOM 2921 N N . ILE B 1 130 ? 1.198 -22.188 -7.52 1 95.94 130 ILE B N 1
ATOM 2922 C CA . ILE B 1 130 ? 1.225 -22.484 -6.09 1 95.94 130 ILE B CA 1
ATOM 2923 C C . ILE B 1 130 ? 0.381 -21.469 -5.332 1 95.94 130 ILE B C 1
ATOM 2925 O O . ILE B 1 130 ? 0.607 -20.25 -5.449 1 95.94 130 ILE B O 1
ATOM 2929 N N . ARG B 1 131 ? -0.58 -21.875 -4.59 1 93.56 131 ARG B N 1
ATOM 2930 C CA . ARG B 1 131 ? -1.389 -21 -3.736 1 93.56 131 ARG B CA 1
ATOM 2931 C C . ARG B 1 131 ? -1.236 -21.391 -2.27 1 93.56 131 ARG B C 1
ATOM 2933 O O . ARG B 1 131 ? -1.411 -22.562 -1.907 1 93.56 131 ARG B O 1
ATOM 2940 N N . ARG B 1 132 ? -0.894 -20.438 -1.509 1 96.88 132 ARG B N 1
ATOM 2941 C CA . ARG B 1 132 ? -0.634 -20.734 -0.104 1 96.88 132 ARG B CA 1
ATOM 2942 C C . ARG B 1 132 ? -1.069 -19.578 0.791 1 96.88 132 ARG B C 1
ATOM 2944 O O . ARG B 1 132 ? -1.021 -18.422 0.381 1 96.88 132 ARG B O 1
ATOM 2951 N N . ILE B 1 133 ? -1.536 -19.922 1.962 1 97.62 133 ILE B N 1
ATOM 2952 C CA . ILE B 1 133 ? -1.672 -18.953 3.043 1 97.62 133 ILE B CA 1
ATOM 2953 C C . ILE B 1 133 ? -0.368 -18.875 3.834 1 97.62 133 ILE B C 1
ATOM 2955 O O . ILE B 1 133 ? 0.128 -19.891 4.324 1 97.62 133 ILE B O 1
ATOM 2959 N N . ARG B 1 134 ? 0.203 -17.766 3.861 1 97.5 134 ARG B N 1
ATOM 2960 C CA . ARG B 1 134 ? 1.415 -17.578 4.648 1 97.5 134 ARG B CA 1
ATOM 2961 C C . ARG B 1 134 ? 1.08 -17.281 6.109 1 97.5 134 ARG B C 1
ATOM 2963 O O . ARG B 1 134 ? 0.203 -16.469 6.402 1 97.5 134 ARG B O 1
ATOM 2970 N N . LEU B 1 135 ? 1.815 -17.922 6.945 1 96.62 135 LEU B N 1
ATOM 2971 C CA . LEU B 1 135 ? 1.504 -17.859 8.367 1 96.62 135 LEU B CA 1
ATOM 2972 C C . LEU B 1 135 ? 2.682 -17.297 9.156 1 96.62 135 LEU B C 1
ATOM 2974 O O . LEU B 1 135 ? 3.84 -17.562 8.828 1 96.62 135 LEU B O 1
ATOM 2978 N N . ALA B 1 136 ? 2.402 -16.531 10.117 1 94.19 136 ALA B N 1
ATOM 2979 C CA . ALA B 1 136 ? 3.344 -16.125 11.156 1 94.19 136 ALA B CA 1
ATOM 2980 C C . ALA B 1 136 ? 2.842 -16.531 12.539 1 94.19 136 ALA B C 1
ATOM 2982 O O . ALA B 1 136 ? 1.775 -16.094 12.977 1 94.19 136 ALA B O 1
ATOM 2983 N N . ASP B 1 137 ? 3.596 -17.375 13.227 1 93.31 137 ASP B N 1
ATOM 2984 C CA . ASP B 1 137 ? 3.186 -17.906 14.516 1 93.31 137 ASP B CA 1
ATOM 2985 C C . ASP B 1 137 ? 1.791 -18.531 14.438 1 93.31 137 ASP B C 1
ATOM 2987 O O . ASP B 1 137 ? 0.955 -18.297 15.312 1 93.31 137 ASP B O 1
ATOM 2991 N N . GLY B 1 138 ? 1.547 -19.094 13.32 1 93.44 138 GLY B N 1
ATOM 2992 C CA . GLY B 1 138 ? 0.317 -19.844 13.148 1 93.44 138 GLY B CA 1
ATOM 2993 C C . GLY B 1 138 ? -0.85 -18.984 12.695 1 93.44 138 GLY B C 1
ATOM 2994 O O . GLY B 1 138 ? -1.938 -19.5 12.422 1 93.44 138 GLY B O 1
ATOM 2995 N N . LEU B 1 139 ? -0.666 -17.703 12.57 1 92.56 139 LEU B N 1
ATOM 2996 C CA . LEU B 1 139 ? -1.744 -16.797 12.172 1 92.56 139 LEU B CA 1
ATOM 2997 C C . LEU B 1 139 ? -1.62 -16.406 10.703 1 92.56 139 LEU B C 1
ATOM 2999 O O . LEU B 1 139 ? -0.518 -16.141 10.219 1 92.56 139 LEU B O 1
ATOM 3003 N N . PRO B 1 140 ? -2.738 -16.375 9.984 1 96.88 140 PRO B N 1
ATOM 3004 C CA . PRO B 1 140 ? -2.678 -15.977 8.578 1 96.88 140 PRO B CA 1
ATOM 3005 C C . PRO B 1 140 ? -2.201 -14.539 8.391 1 96.88 140 PRO B C 1
ATOM 3007 O O . PRO B 1 140 ? -2.672 -13.633 9.086 1 96.88 140 PRO B O 1
ATOM 3010 N N . MET B 1 141 ? -1.277 -14.398 7.438 1 95.62 141 MET B N 1
ATOM 3011 C CA . MET B 1 141 ? -0.694 -13.086 7.176 1 95.62 141 MET B CA 1
ATOM 3012 C C . MET B 1 141 ? -0.975 -12.641 5.746 1 95.62 141 MET B C 1
ATOM 3014 O O . MET B 1 141 ? -1.209 -11.453 5.496 1 95.62 141 MET B O 1
ATOM 3018 N N . ALA B 1 142 ? -0.976 -13.602 4.828 1 97.5 142 ALA B N 1
ATOM 3019 C CA . ALA B 1 142 ? -1.096 -13.266 3.414 1 97.5 142 ALA B CA 1
ATOM 3020 C C . ALA B 1 142 ? -1.561 -14.469 2.6 1 97.5 142 ALA B C 1
ATOM 3022 O O . ALA B 1 142 ? -1.342 -15.617 2.998 1 97.5 142 ALA B O 1
ATOM 3023 N N . LEU B 1 143 ? -2.258 -14.195 1.571 1 96.94 143 LEU B N 1
ATOM 3024 C CA . LEU B 1 143 ? -2.555 -15.172 0.529 1 96.94 143 LEU B CA 1
ATOM 3025 C C . LEU B 1 143 ? -1.644 -14.969 -0.678 1 96.94 143 LEU B C 1
ATOM 3027 O O . LEU B 1 143 ? -1.604 -13.883 -1.258 1 96.94 143 LEU B O 1
ATOM 3031 N N . GLU B 1 144 ? -0.964 -15.992 -1.065 1 96.69 144 GLU B N 1
ATOM 3032 C CA . GLU B 1 144 ? 0.045 -15.883 -2.115 1 96.69 144 GLU B CA 1
ATOM 3033 C C . GLU B 1 144 ? -0.241 -16.859 -3.258 1 96.69 144 GLU B C 1
ATOM 3035 O O . GLU B 1 144 ? -0.583 -18.016 -3.023 1 96.69 144 GLU B O 1
ATOM 3040 N N . THR B 1 145 ? -0.183 -16.359 -4.438 1 92.75 145 THR B N 1
ATOM 3041 C CA . THR B 1 145 ? -0.164 -17.188 -5.648 1 92.75 145 THR B CA 1
ATOM 3042 C C . THR B 1 145 ? 1.143 -16.984 -6.41 1 92.75 145 THR B C 1
ATOM 3044 O O . THR B 1 145 ? 1.465 -15.867 -6.824 1 92.75 145 THR B O 1
ATOM 3047 N N . SER B 1 146 ? 1.854 -18.047 -6.594 1 95.81 146 SER B N 1
ATOM 3048 C CA . SER B 1 146 ? 3.15 -18 -7.262 1 95.81 146 SER B CA 1
ATOM 3049 C C . SER B 1 146 ? 3.152 -18.844 -8.531 1 95.81 146 SER B C 1
ATOM 3051 O O . SER B 1 146 ? 2.57 -19.922 -8.562 1 95.81 146 SER B O 1
ATOM 3053 N N . TYR B 1 147 ? 3.783 -18.344 -9.516 1 94.06 147 TYR B N 1
ATOM 3054 C CA . TYR B 1 147 ? 4.004 -19.047 -10.773 1 94.06 147 TYR B CA 1
ATOM 3055 C C . TYR B 1 147 ? 5.492 -19.203 -11.047 1 94.06 147 TYR B C 1
ATOM 3057 O O . TYR B 1 147 ? 6.234 -18.219 -11.109 1 94.06 147 TYR B O 1
ATOM 3065 N N . ILE B 1 148 ? 5.918 -20.453 -11.219 1 97.31 148 ILE B N 1
ATOM 3066 C CA . ILE B 1 148 ? 7.32 -20.781 -11.461 1 97.31 148 ILE B CA 1
ATOM 3067 C C . ILE B 1 148 ? 7.426 -21.719 -12.664 1 97.31 148 ILE B C 1
ATOM 3069 O O . ILE B 1 148 ? 6.777 -22.781 -12.688 1 97.31 148 ILE B O 1
ATOM 3073 N N . PRO B 1 149 ? 8.266 -21.344 -13.586 1 97.44 149 PRO B N 1
ATOM 3074 C CA . PRO B 1 149 ? 8.438 -22.266 -14.711 1 97.44 149 PRO B CA 1
ATOM 3075 C C . PRO B 1 149 ? 9.008 -23.609 -14.273 1 97.44 149 PRO B C 1
ATOM 3077 O O . PRO B 1 149 ? 10.023 -23.656 -13.578 1 97.44 149 PRO B O 1
ATOM 3080 N N . CYS B 1 150 ? 8.398 -24.703 -14.766 1 97.25 150 CYS B N 1
ATOM 3081 C CA . CYS B 1 150 ? 8.891 -26.031 -14.43 1 97.25 150 CYS B CA 1
ATOM 3082 C C . CYS B 1 150 ? 10.289 -26.266 -15 1 97.25 150 CYS B C 1
ATOM 3084 O O . CYS B 1 150 ? 11.086 -27 -14.43 1 97.25 150 CYS B O 1
ATOM 3086 N N . SER B 1 151 ? 10.555 -25.594 -16.094 1 95.81 151 SER B N 1
ATOM 3087 C CA . SER B 1 151 ? 11.844 -25.75 -16.766 1 95.81 151 SER B CA 1
ATOM 3088 C C . SER B 1 151 ? 12.969 -25.156 -15.922 1 95.81 151 SER B C 1
ATOM 3090 O O . SER B 1 151 ? 14.117 -25.594 -16.031 1 95.81 151 SER B O 1
ATOM 3092 N N . ILE B 1 152 ? 12.719 -24.203 -15.07 1 95.38 152 ILE B N 1
ATOM 3093 C CA . ILE B 1 152 ? 13.727 -23.547 -14.25 1 95.38 152 ILE B CA 1
ATOM 3094 C C . ILE B 1 152 ? 13.938 -24.312 -12.953 1 95.38 152 ILE B C 1
ATOM 3096 O O . ILE B 1 152 ? 15.07 -24.484 -12.5 1 95.38 152 ILE B O 1
ATOM 3100 N N . VAL B 1 153 ? 12.805 -24.734 -12.422 1 95.31 153 VAL B N 1
ATOM 3101 C CA . VAL B 1 153 ? 12.875 -25.516 -11.18 1 95.31 153 VAL B CA 1
ATOM 3102 C C . VAL B 1 153 ? 12.109 -26.828 -11.352 1 95.31 153 VAL B C 1
ATOM 3104 O O . VAL B 1 153 ? 11 -26.969 -10.828 1 95.31 153 VAL B O 1
ATOM 3107 N N . PRO B 1 154 ? 12.617 -27.859 -11.914 1 91.81 154 PRO B N 1
ATOM 3108 C CA . PRO B 1 154 ? 11.891 -29.062 -12.297 1 91.81 154 PRO B CA 1
ATOM 3109 C C . PRO B 1 154 ? 11.492 -29.922 -11.102 1 91.81 154 PRO B C 1
ATOM 3111 O O . PRO B 1 154 ? 10.609 -30.766 -11.219 1 91.81 154 PRO B O 1
ATOM 3114 N N . ASN B 1 155 ? 11.984 -29.688 -9.844 1 90.06 155 ASN B N 1
ATOM 3115 C CA . ASN B 1 155 ? 11.75 -30.625 -8.75 1 90.06 155 ASN B CA 1
ATOM 3116 C C . ASN B 1 155 ? 11.062 -29.953 -7.562 1 90.06 155 ASN B C 1
ATOM 3118 O O . ASN B 1 155 ? 11.336 -30.281 -6.41 1 90.06 155 ASN B O 1
ATOM 3122 N N . LEU B 1 156 ? 10.164 -29.078 -7.973 1 94.69 156 LEU B N 1
ATOM 3123 C CA . LEU B 1 156 ? 9.383 -28.484 -6.895 1 94.69 156 LEU B CA 1
ATOM 3124 C C . LEU B 1 156 ? 8.219 -29.375 -6.5 1 94.69 156 LEU B C 1
ATOM 3126 O O . LEU B 1 156 ? 7.562 -29.969 -7.363 1 94.69 156 LEU B O 1
ATOM 3130 N N . THR B 1 157 ? 7.992 -29.594 -5.223 1 95.75 157 THR B N 1
ATOM 3131 C CA . THR B 1 157 ? 6.895 -30.406 -4.727 1 95.75 157 THR B CA 1
ATOM 3132 C C . THR B 1 157 ? 6.055 -29.625 -3.715 1 95.75 157 THR B C 1
ATOM 3134 O O . THR B 1 157 ? 6.473 -28.578 -3.234 1 95.75 157 THR B O 1
ATOM 3137 N N . ARG B 1 158 ? 4.887 -30.188 -3.443 1 95.31 158 ARG B N 1
ATOM 3138 C CA . ARG B 1 158 ? 3.988 -29.594 -2.455 1 95.31 158 ARG B CA 1
ATOM 3139 C C . ARG B 1 158 ? 4.672 -29.484 -1.097 1 95.31 158 ARG B C 1
ATOM 3141 O O . ARG B 1 158 ? 4.465 -28.5 -0.374 1 95.31 158 ARG B O 1
ATOM 3148 N N . GLU B 1 159 ? 5.457 -30.469 -0.734 1 94.5 159 GLU B N 1
ATOM 3149 C CA . GLU B 1 159 ? 6.172 -30.484 0.539 1 94.5 159 GLU B CA 1
ATOM 3150 C C . GLU B 1 159 ? 7.207 -29.359 0.597 1 94.5 159 GLU B C 1
ATOM 3152 O O . GLU B 1 159 ? 7.355 -28.703 1.627 1 94.5 159 GLU B O 1
ATOM 3157 N N . ILE B 1 160 ? 7.871 -29.188 -0.458 1 94.12 160 ILE B N 1
ATOM 3158 C CA . ILE B 1 160 ? 8.922 -28.188 -0.516 1 94.12 160 ILE B CA 1
ATOM 3159 C C . ILE B 1 160 ? 8.312 -26.797 -0.35 1 94.12 160 ILE B C 1
ATOM 3161 O O . ILE B 1 160 ? 8.836 -25.953 0.396 1 94.12 160 ILE B O 1
ATOM 3165 N N . VAL B 1 161 ? 7.141 -26.531 -0.98 1 94.62 161 VAL B N 1
ATOM 3166 C CA . VAL B 1 161 ? 6.586 -25.172 -1.018 1 94.62 161 VAL B CA 1
ATOM 3167 C C . VAL B 1 161 ? 5.883 -24.875 0.302 1 94.62 161 VAL B C 1
ATOM 3169 O O . VAL B 1 161 ? 5.477 -23.734 0.545 1 94.62 161 VAL B O 1
ATOM 3172 N N . SER B 1 162 ? 5.762 -25.844 1.152 1 93.56 162 SER B N 1
ATOM 3173 C CA . SER B 1 162 ? 5.277 -25.594 2.506 1 93.56 162 SER B CA 1
ATOM 3174 C C . SER B 1 162 ? 6.305 -24.828 3.332 1 93.56 162 SER B C 1
ATOM 3176 O O . SER B 1 162 ? 5.98 -24.281 4.383 1 93.56 162 SER B O 1
ATOM 3178 N N . GLY B 1 163 ? 7.496 -24.859 2.826 1 91.5 163 GLY B N 1
ATOM 3179 C CA . GLY B 1 163 ? 8.57 -24.094 3.424 1 91.5 163 GLY B CA 1
ATOM 3180 C C . GLY B 1 163 ? 9.023 -22.922 2.557 1 91.5 163 GLY B C 1
ATOM 3181 O O . GLY B 1 163 ? 8.219 -22.328 1.837 1 91.5 163 GLY B O 1
ATOM 3182 N N . SER B 1 164 ? 10.258 -22.625 2.688 1 92.12 164 SER B N 1
ATOM 3183 C CA . SER B 1 164 ? 10.812 -21.5 1.934 1 92.12 164 SER B CA 1
ATOM 3184 C C . SER B 1 164 ? 11.211 -21.938 0.523 1 92.12 164 SER B C 1
ATOM 3186 O O . SER B 1 164 ? 12.188 -22.656 0.338 1 92.12 164 SER B O 1
ATOM 3188 N N . VAL B 1 165 ? 10.547 -21.406 -0.42 1 93.19 165 VAL B N 1
ATOM 3189 C CA . VAL B 1 165 ? 10.859 -21.688 -1.817 1 93.19 165 VAL B CA 1
ATOM 3190 C C . VAL B 1 165 ? 12.211 -21.078 -2.174 1 93.19 165 VAL B C 1
ATOM 3192 O O . VAL B 1 165 ? 12.992 -21.688 -2.908 1 93.19 165 VAL B O 1
ATOM 3195 N N . TYR B 1 166 ? 12.469 -19.891 -1.635 1 93.25 166 TYR B N 1
ATOM 3196 C CA . TYR B 1 166 ? 13.758 -19.25 -1.883 1 93.25 166 TYR B CA 1
ATOM 3197 C C . TYR B 1 166 ? 14.906 -20.125 -1.394 1 93.25 166 TYR B C 1
ATOM 3199 O O . TYR B 1 166 ? 15.914 -20.281 -2.088 1 93.25 166 TYR B O 1
ATOM 3207 N N . GLU B 1 167 ? 14.75 -20.641 -0.203 1 91.94 167 GLU B N 1
ATOM 3208 C CA . GLU B 1 167 ? 15.781 -21.5 0.348 1 91.94 167 GLU B CA 1
ATOM 3209 C C . GLU B 1 167 ? 16 -22.734 -0.539 1 91.94 167 GLU B C 1
ATOM 3211 O O . GLU B 1 167 ? 17.141 -23.109 -0.817 1 91.94 167 GLU B O 1
ATOM 3216 N N . PHE B 1 168 ? 14.969 -23.359 -0.95 1 94.06 168 PHE B N 1
ATOM 3217 C CA . PHE B 1 168 ? 15.078 -24.531 -1.826 1 94.06 168 PHE B CA 1
ATOM 3218 C C . PHE B 1 168 ? 15.797 -24.156 -3.119 1 94.06 168 PHE B C 1
ATOM 3220 O O . PHE B 1 168 ? 16.672 -24.891 -3.57 1 94.06 168 PHE B O 1
ATOM 3227 N N . ILE B 1 169 ? 15.422 -23.047 -3.686 1 93.31 169 ILE B N 1
ATOM 3228 C CA . ILE B 1 169 ? 15.969 -22.609 -4.965 1 93.31 169 ILE B CA 1
ATOM 3229 C C . ILE B 1 169 ? 17.469 -22.359 -4.82 1 93.31 169 ILE B C 1
ATOM 3231 O O . ILE B 1 169 ? 18.266 -22.812 -5.656 1 93.31 169 ILE B O 1
ATOM 3235 N N . GLU B 1 170 ? 17.844 -21.75 -3.775 1 92.88 170 GLU B N 1
ATOM 3236 C CA . GLU B 1 170 ? 19.25 -21.359 -3.615 1 92.88 170 GLU B CA 1
ATOM 3237 C C . GLU B 1 170 ? 20.094 -22.5 -3.08 1 92.88 170 GLU B C 1
ATOM 3239 O O . GLU B 1 170 ? 21.234 -22.703 -3.51 1 92.88 170 GLU B O 1
ATOM 3244 N N . LYS B 1 171 ? 19.578 -23.328 -2.277 1 91.75 171 LYS B N 1
ATOM 3245 C CA . LYS B 1 171 ? 20.375 -24.359 -1.621 1 91.75 171 LYS B CA 1
ATOM 3246 C C . LYS B 1 171 ? 20.281 -25.688 -2.373 1 91.75 171 LYS B C 1
ATOM 3248 O O . LYS B 1 171 ? 21.234 -26.453 -2.396 1 91.75 171 LYS B O 1
ATOM 3253 N N . ASN B 1 172 ? 19.156 -25.984 -2.916 1 90.25 172 ASN B N 1
ATOM 3254 C CA . ASN B 1 172 ? 18.938 -27.312 -3.477 1 90.25 172 ASN B CA 1
ATOM 3255 C C . ASN B 1 172 ? 18.969 -27.297 -5 1 90.25 172 ASN B C 1
ATOM 3257 O O . ASN B 1 172 ? 19.453 -28.234 -5.633 1 90.25 172 ASN B O 1
ATOM 3261 N N . ALA B 1 173 ? 18.5 -26.219 -5.602 1 90.81 173 ALA B N 1
ATOM 3262 C CA . ALA B 1 173 ? 18.438 -26.172 -7.062 1 90.81 173 ALA B CA 1
ATOM 3263 C C . ALA B 1 173 ? 19.688 -25.547 -7.652 1 90.81 173 ALA B C 1
ATOM 3265 O O . ALA B 1 173 ? 19.906 -25.594 -8.867 1 90.81 173 ALA B O 1
ATOM 3266 N N . GLY B 1 174 ? 20.562 -24.875 -6.832 1 90.31 174 GLY B N 1
ATOM 3267 C CA . GLY B 1 174 ? 21.812 -24.297 -7.277 1 90.31 174 GLY B CA 1
ATOM 3268 C C . GLY B 1 174 ? 21.641 -23.016 -8.078 1 90.31 174 GLY B C 1
ATOM 3269 O O . GLY B 1 174 ? 22.484 -22.688 -8.914 1 90.31 174 GLY B O 1
ATOM 3270 N N . LEU B 1 175 ? 20.531 -22.391 -7.941 1 94.38 175 LEU B N 1
ATOM 3271 C CA . LEU B 1 175 ? 20.25 -21.141 -8.625 1 94.38 175 LEU B CA 1
ATOM 3272 C C . LEU B 1 175 ? 20.484 -19.953 -7.699 1 94.38 175 LEU B C 1
ATOM 3274 O O . LEU B 1 175 ? 20.469 -20.094 -6.477 1 94.38 175 LEU B O 1
ATOM 3278 N N . SER B 1 176 ? 20.781 -18.812 -8.266 1 95.44 176 SER B N 1
ATOM 3279 C CA . SER B 1 176 ? 21 -17.578 -7.516 1 95.44 176 SER B CA 1
ATOM 3280 C C . SER B 1 176 ? 19.953 -16.516 -7.871 1 95.44 176 SER B C 1
ATOM 3282 O O . SER B 1 176 ? 19.875 -16.078 -9.023 1 95.44 176 SER B O 1
ATOM 3284 N N . ILE B 1 177 ? 19.188 -16.172 -6.914 1 96.12 177 ILE B N 1
ATOM 3285 C CA . ILE B 1 177 ? 18.219 -15.102 -7.09 1 96.12 177 ILE B CA 1
ATOM 3286 C C . ILE B 1 177 ? 18.922 -13.75 -6.992 1 96.12 177 ILE B C 1
ATOM 3288 O O . ILE B 1 177 ? 19.688 -13.508 -6.051 1 96.12 177 ILE B O 1
ATOM 3292 N N . ARG B 1 178 ? 18.672 -12.859 -7.902 1 96.19 178 ARG B N 1
ATOM 3293 C CA . ARG B 1 178 ? 19.453 -11.633 -7.973 1 96.19 178 ARG B CA 1
ATOM 3294 C C . ARG B 1 178 ? 18.609 -10.422 -7.598 1 96.19 178 ARG B C 1
ATOM 3296 O O . ARG B 1 178 ? 19.047 -9.555 -6.836 1 96.19 178 ARG B O 1
ATOM 3303 N N . SER B 1 179 ? 17.5 -10.305 -8.25 1 96.38 179 SER B N 1
ATOM 3304 C CA . SER B 1 179 ? 16.734 -9.062 -8.125 1 96.38 179 SER B CA 1
ATOM 3305 C C . SER B 1 179 ? 15.25 -9.305 -8.32 1 96.38 179 SER B C 1
ATOM 3307 O O . SER B 1 179 ? 14.828 -10.414 -8.641 1 96.38 179 SER B O 1
ATOM 3309 N N . ALA B 1 180 ? 14.484 -8.32 -8.016 1 96.5 180 ALA B N 1
ATOM 3310 C CA . ALA B 1 180 ? 13.039 -8.375 -8.242 1 96.5 180 ALA B CA 1
ATOM 3311 C C . ALA B 1 180 ? 12.469 -6.98 -8.461 1 96.5 180 ALA B C 1
ATOM 3313 O O . ALA B 1 180 ? 13.055 -5.984 -8.039 1 96.5 180 ALA B O 1
ATOM 3314 N N . VAL B 1 181 ? 11.43 -6.918 -9.227 1 94.19 181 VAL B N 1
ATOM 3315 C CA . VAL B 1 181 ? 10.57 -5.746 -9.328 1 94.19 181 VAL B CA 1
ATOM 3316 C C . VAL B 1 181 ? 9.234 -6.027 -8.641 1 94.19 181 VAL B C 1
ATOM 3318 O O . VAL B 1 181 ? 8.633 -7.082 -8.844 1 94.19 181 VAL B O 1
ATOM 3321 N N . GLN B 1 182 ? 8.852 -5.098 -7.832 1 94.19 182 GLN B N 1
ATOM 3322 C CA . GLN B 1 182 ? 7.637 -5.301 -7.051 1 94.19 182 GLN B CA 1
ATOM 3323 C C . GLN B 1 182 ? 6.711 -4.09 -7.152 1 94.19 182 GLN B C 1
ATOM 3325 O O . GLN B 1 182 ? 7.168 -2.947 -7.117 1 94.19 182 GLN B O 1
ATOM 3330 N N . VAL B 1 183 ? 5.434 -4.375 -7.328 1 92.5 183 VAL B N 1
ATOM 3331 C CA . VAL B 1 183 ? 4.391 -3.357 -7.371 1 92.5 183 VAL B CA 1
ATOM 3332 C C . VAL B 1 183 ? 3.488 -3.488 -6.148 1 92.5 183 VAL B C 1
ATOM 3334 O O . VAL B 1 183 ? 3.125 -4.598 -5.754 1 92.5 183 VAL B O 1
ATOM 3337 N N . LEU B 1 184 ? 3.172 -2.371 -5.508 1 94.69 184 LEU B N 1
ATOM 3338 C CA . LEU B 1 184 ? 2.293 -2.324 -4.344 1 94.69 184 LEU B CA 1
ATOM 3339 C C . LEU B 1 184 ? 1.037 -1.512 -4.641 1 94.69 184 LEU B C 1
ATOM 3341 O O . LEU B 1 184 ? 1.122 -0.399 -5.164 1 94.69 184 LEU B O 1
ATOM 3345 N N . GLU B 1 185 ? -0.108 -2.082 -4.293 1 92.88 185 GLU B N 1
ATOM 3346 C CA . GLU B 1 185 ? -1.391 -1.417 -4.504 1 92.88 185 GLU B CA 1
ATOM 3347 C C . GLU B 1 185 ? -2.326 -1.637 -3.318 1 92.88 185 GLU B C 1
ATOM 3349 O O . GLU B 1 185 ? -2.277 -2.684 -2.668 1 92.88 185 GLU B O 1
ATOM 3354 N N . ALA B 1 186 ? -3.166 -0.612 -3.148 1 93.25 186 ALA B N 1
ATOM 3355 C CA . ALA B 1 186 ? -4.215 -0.781 -2.146 1 93.25 186 ALA B CA 1
ATOM 3356 C C . ALA B 1 186 ? -5.395 -1.564 -2.717 1 93.25 186 ALA B C 1
ATOM 3358 O O . ALA B 1 186 ? -5.746 -1.405 -3.887 1 93.25 186 ALA B O 1
ATOM 3359 N N . SER B 1 187 ? -5.98 -2.357 -1.869 1 91.81 187 SER B N 1
ATOM 3360 C CA . SER B 1 187 ? -7.18 -3.109 -2.217 1 91.81 187 SER B CA 1
ATOM 3361 C C . SER B 1 187 ? -8 -3.447 -0.976 1 91.81 187 SER B C 1
ATOM 3363 O O . SER B 1 187 ? -7.707 -2.965 0.119 1 91.81 187 SER B O 1
ATOM 3365 N N . VAL B 1 188 ? -9.117 -4.156 -1.204 1 91.25 188 VAL B N 1
ATOM 3366 C CA . VAL B 1 188 ? -9.93 -4.684 -0.113 1 91.25 188 VAL B CA 1
ATOM 3367 C C . VAL B 1 188 ? -10.102 -6.191 -0.279 1 91.25 188 VAL B C 1
ATOM 3369 O O . VAL B 1 188 ? -10.102 -6.703 -1.4 1 91.25 188 VAL B O 1
ATOM 3372 N N . ALA B 1 189 ? -10.234 -6.852 0.874 1 91.56 189 ALA B N 1
ATOM 3373 C CA . ALA B 1 189 ? -10.375 -8.305 0.853 1 91.56 189 ALA B CA 1
ATOM 3374 C C . ALA B 1 189 ? -11.727 -8.711 0.264 1 91.56 189 ALA B C 1
ATOM 3376 O O . ALA B 1 189 ? -12.773 -8.266 0.732 1 91.56 189 ALA B O 1
ATOM 3377 N N . ARG B 1 190 ? -11.625 -9.555 -0.684 1 86.5 190 ARG B N 1
ATOM 3378 C CA . ARG B 1 190 ? -12.836 -10.164 -1.228 1 86.5 190 ARG B CA 1
ATOM 3379 C C . ARG B 1 190 ? -13.273 -11.367 -0.397 1 86.5 190 ARG B C 1
ATOM 3381 O O . ARG B 1 190 ? -12.562 -11.781 0.521 1 86.5 190 ARG B O 1
ATOM 3388 N N . LYS B 1 191 ? -14.422 -11.828 -0.729 1 87.56 191 LYS B N 1
ATOM 3389 C CA . LYS B 1 191 ? -15.055 -12.852 0.101 1 87.56 191 LYS B CA 1
ATOM 3390 C C . LYS B 1 191 ? -14.109 -14.016 0.356 1 87.56 191 LYS B C 1
ATOM 3392 O O . LYS B 1 191 ? -13.828 -14.352 1.508 1 87.56 191 LYS B O 1
ATOM 3397 N N . MET B 1 192 ? -13.586 -14.609 -0.702 1 87.12 192 MET B N 1
ATOM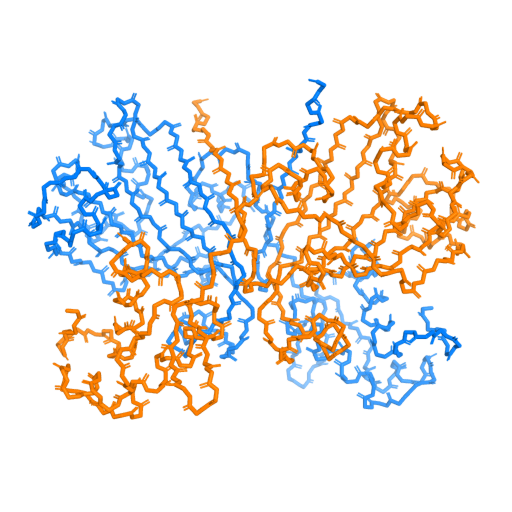 3398 C CA . MET B 1 192 ? -12.703 -15.766 -0.564 1 87.12 192 MET B CA 1
ATOM 3399 C C . MET B 1 192 ? -11.438 -15.398 0.201 1 87.12 192 MET B C 1
ATOM 3401 O O . MET B 1 192 ? -11 -16.141 1.081 1 87.12 192 MET B O 1
ATOM 3405 N N . GLU B 1 193 ? -10.812 -14.32 -0.186 1 92.56 193 GLU B N 1
ATOM 3406 C CA . GLU B 1 193 ? -9.609 -13.859 0.501 1 92.56 193 GLU B CA 1
ATOM 3407 C C . GLU B 1 193 ? -9.883 -13.625 1.984 1 92.56 193 GLU B C 1
ATOM 3409 O O . GLU B 1 193 ? -9.086 -14.023 2.836 1 92.56 193 GLU B O 1
ATOM 3414 N N . ALA B 1 194 ? -11.016 -12.953 2.234 1 93.81 194 ALA B N 1
ATOM 3415 C CA . ALA B 1 194 ? -11.406 -12.641 3.607 1 93.81 194 ALA B CA 1
ATOM 3416 C C . ALA B 1 194 ? -11.555 -13.914 4.438 1 93.81 194 ALA B C 1
ATOM 3418 O O . ALA B 1 194 ? -11.094 -13.977 5.578 1 93.81 194 ALA B O 1
ATOM 3419 N N . GLU B 1 195 ? -12.195 -14.875 3.863 1 94.5 195 GLU B N 1
ATOM 3420 C CA . GLU B 1 195 ? -12.391 -16.156 4.555 1 94.5 195 GLU B CA 1
ATOM 3421 C C . GLU B 1 195 ? -11.055 -16.828 4.844 1 94.5 195 GLU B C 1
ATOM 3423 O O . GLU B 1 195 ? -10.797 -17.25 5.973 1 94.5 195 GLU B O 1
ATOM 3428 N N . LEU B 1 196 ? -10.211 -16.906 3.846 1 94.5 196 LEU B N 1
ATOM 3429 C CA . LEU B 1 196 ? -8.93 -17.578 3.969 1 94.5 196 LEU B CA 1
ATOM 3430 C C . LEU B 1 196 ? -8.016 -16.844 4.949 1 94.5 196 LEU B C 1
ATOM 3432 O O . LEU B 1 196 ? -7.262 -17.484 5.691 1 94.5 196 LEU B O 1
ATOM 3436 N N . LEU B 1 197 ? -8.102 -15.562 4.988 1 96.19 197 LEU B N 1
ATOM 3437 C CA . LEU B 1 197 ? -7.238 -14.742 5.824 1 96.19 197 LEU B CA 1
ATOM 3438 C C . LEU B 1 197 ? -7.883 -14.477 7.18 1 96.19 197 LEU B C 1
ATOM 3440 O O . LEU B 1 197 ? -7.27 -13.852 8.055 1 96.19 197 LEU B O 1
ATOM 3444 N N . GLN B 1 198 ? -9.117 -14.891 7.305 1 94 198 GLN B N 1
ATOM 3445 C CA . GLN B 1 198 ? -9.844 -14.758 8.562 1 94 198 GLN B CA 1
ATOM 3446 C C . GLN B 1 198 ? -10.008 -13.297 8.945 1 94 198 GLN B C 1
ATOM 3448 O O . GLN B 1 198 ? -9.727 -12.914 10.086 1 94 198 GLN B O 1
ATOM 3453 N N . ILE B 1 199 ? -10.422 -12.523 8.008 1 90.94 199 ILE B N 1
ATOM 3454 C CA . ILE B 1 199 ? -10.75 -11.117 8.211 1 90.94 199 ILE B CA 1
ATOM 3455 C C . ILE B 1 199 ? -12.109 -10.805 7.594 1 90.94 199 ILE B C 1
ATOM 3457 O O . ILE B 1 199 ? -12.703 -11.648 6.926 1 90.94 199 ILE B O 1
ATOM 3461 N N . LYS B 1 200 ? -12.586 -9.602 7.875 1 89.19 200 LYS B N 1
ATOM 3462 C CA . LYS B 1 200 ? -13.891 -9.203 7.34 1 89.19 200 LYS B CA 1
ATOM 3463 C C . LYS B 1 200 ? -13.805 -8.891 5.852 1 89.19 200 LYS B C 1
ATOM 3465 O O . LYS B 1 200 ? -12.828 -8.297 5.391 1 89.19 200 LYS B O 1
ATOM 3470 N N . GLU B 1 201 ? -14.852 -9.305 5.164 1 91.5 201 GLU B N 1
ATOM 3471 C CA . GLU B 1 201 ? -14.945 -8.867 3.777 1 91.5 201 GLU B CA 1
ATOM 3472 C C . GLU B 1 201 ? -14.906 -7.344 3.676 1 91.5 201 GLU B C 1
ATOM 3474 O O . GLU B 1 201 ? -15.547 -6.648 4.461 1 91.5 201 GLU B O 1
ATOM 3479 N N . GLY B 1 202 ? -14.07 -6.844 2.805 1 89.19 202 GLY B N 1
ATOM 3480 C CA . GLY B 1 202 ? -13.953 -5.402 2.66 1 89.19 202 GLY B CA 1
ATOM 3481 C C . GLY B 1 202 ? -12.812 -4.812 3.467 1 89.19 202 GLY B C 1
ATOM 3482 O O . GLY B 1 202 ? -12.477 -3.637 3.312 1 89.19 202 GLY B O 1
ATOM 3483 N N . ALA B 1 203 ? -12.164 -5.625 4.293 1 90.75 203 ALA B N 1
ATOM 3484 C CA . ALA B 1 203 ? -11.023 -5.141 5.066 1 90.75 203 ALA B CA 1
ATOM 3485 C C . ALA B 1 203 ? -9.883 -4.707 4.148 1 90.75 203 ALA B C 1
ATOM 3487 O O . ALA B 1 203 ? -9.672 -5.301 3.09 1 90.75 203 ALA B O 1
ATOM 3488 N N . PRO B 1 204 ? -9.195 -3.688 4.551 1 93.12 204 PRO B N 1
ATOM 3489 C CA . PRO B 1 204 ? -8.07 -3.238 3.725 1 93.12 204 PRO B CA 1
ATOM 3490 C C . PRO B 1 204 ? -6.973 -4.293 3.598 1 93.12 204 PRO B C 1
ATOM 3492 O O . PRO B 1 204 ? -6.645 -4.969 4.574 1 93.12 204 PRO B O 1
ATOM 3495 N N . VAL B 1 205 ? -6.48 -4.43 2.377 1 95.06 205 VAL B N 1
ATOM 3496 C CA . VAL B 1 205 ? -5.34 -5.305 2.141 1 95.06 205 VAL B CA 1
ATOM 3497 C C . VAL B 1 205 ? -4.363 -4.633 1.179 1 95.06 205 VAL B C 1
ATOM 3499 O O . VAL B 1 205 ? -4.73 -3.699 0.461 1 95.06 205 VAL B O 1
ATOM 3502 N N . LEU B 1 206 ? -3.129 -5.086 1.211 1 95.38 206 LEU B N 1
ATOM 3503 C CA . LEU B 1 206 ? -2.105 -4.664 0.259 1 95.38 206 LEU B CA 1
ATOM 3504 C C . LEU B 1 206 ? -1.875 -5.738 -0.799 1 95.38 206 LEU B C 1
ATOM 3506 O O . LEU B 1 206 ? -1.605 -6.898 -0.467 1 95.38 206 LEU B O 1
ATOM 3510 N N . LEU B 1 207 ? -2.049 -5.324 -2.006 1 93.5 207 LEU B N 1
ATOM 3511 C CA . LEU B 1 207 ? -1.732 -6.211 -3.117 1 93.5 207 LEU B CA 1
ATOM 3512 C C . LEU B 1 207 ? -0.296 -6.004 -3.588 1 93.5 207 LEU B C 1
ATOM 3514 O O . LEU B 1 207 ? 0.101 -4.883 -3.91 1 93.5 207 LEU B O 1
ATOM 3518 N N . LEU B 1 208 ? 0.448 -7.078 -3.586 1 94.75 208 LEU B N 1
ATOM 3519 C CA . LEU B 1 208 ? 1.819 -7.043 -4.082 1 94.75 208 LEU B CA 1
ATOM 3520 C C . LEU B 1 208 ? 1.988 -7.977 -5.277 1 94.75 208 LEU B C 1
ATOM 3522 O O . LEU B 1 208 ? 1.482 -9.102 -5.266 1 94.75 208 LEU B O 1
ATOM 3526 N N . GLN B 1 209 ? 2.568 -7.488 -6.289 1 92.38 209 GLN B N 1
ATOM 3527 C CA . GLN B 1 209 ? 2.994 -8.312 -7.418 1 92.38 209 GLN B CA 1
ATOM 3528 C C . GLN B 1 209 ? 4.508 -8.234 -7.613 1 92.38 209 GLN B C 1
ATOM 3530 O O . GLN B 1 209 ? 5.059 -7.156 -7.832 1 92.38 209 GLN B O 1
ATOM 3535 N N . ARG B 1 210 ? 5.082 -9.375 -7.539 1 95.38 210 ARG B N 1
ATOM 3536 C CA . ARG B 1 210 ? 6.539 -9.414 -7.625 1 95.38 210 ARG B CA 1
ATOM 3537 C C . ARG B 1 210 ? 6.996 -10.297 -8.781 1 95.38 210 ARG B C 1
ATOM 3539 O O . ARG B 1 210 ? 6.426 -11.359 -9.023 1 95.38 210 ARG B O 1
ATOM 3546 N N . ARG B 1 211 ? 7.887 -9.797 -9.523 1 95.19 211 ARG B N 1
ATOM 3547 C CA . ARG B 1 211 ? 8.633 -10.578 -10.5 1 95.19 211 ARG B CA 1
ATOM 3548 C C . ARG B 1 211 ? 10.109 -10.648 -10.133 1 95.19 211 ARG B C 1
ATOM 3550 O O . ARG B 1 211 ? 10.781 -9.625 -10.055 1 95.19 211 ARG B O 1
ATOM 3557 N N . SER B 1 212 ? 10.539 -11.844 -9.883 1 97.25 212 SER B N 1
ATOM 3558 C CA . SER B 1 212 ? 11.93 -12.031 -9.461 1 97.25 212 SER B CA 1
ATOM 3559 C C . SER B 1 212 ? 12.773 -12.609 -10.594 1 97.25 212 SER B C 1
ATOM 3561 O O . SER B 1 212 ? 12.258 -13.312 -11.469 1 97.25 212 SER B O 1
ATOM 3563 N N . TYR B 1 213 ? 14.062 -12.367 -10.477 1 97.44 213 TYR B N 1
ATOM 3564 C CA . TYR B 1 213 ? 14.984 -12.766 -11.523 1 97.44 213 TYR B CA 1
ATOM 3565 C C . TYR B 1 213 ? 16.203 -13.484 -10.945 1 97.44 213 TYR B C 1
ATOM 3567 O O . TYR B 1 213 ? 16.672 -13.141 -9.852 1 97.44 213 TYR B O 1
ATOM 3575 N N . LEU B 1 214 ? 16.656 -14.414 -11.758 1 97.25 214 LEU B N 1
ATOM 3576 C CA . LEU B 1 214 ? 17.922 -15.07 -11.438 1 97.25 214 LEU B CA 1
ATOM 3577 C C . LEU B 1 214 ? 19.109 -14.195 -11.836 1 97.25 214 LEU B C 1
ATOM 3579 O O . LEU B 1 214 ? 18.938 -13.164 -12.5 1 97.25 214 LEU B O 1
ATOM 3583 N N . ASP B 1 215 ? 20.312 -14.586 -11.406 1 95.38 215 ASP B N 1
ATOM 3584 C CA . ASP B 1 215 ? 21.516 -13.805 -11.68 1 95.38 215 ASP B CA 1
ATOM 3585 C C . ASP B 1 215 ? 21.859 -13.828 -13.172 1 95.38 215 ASP B C 1
ATOM 3587 O O . ASP B 1 215 ? 22.578 -12.961 -13.66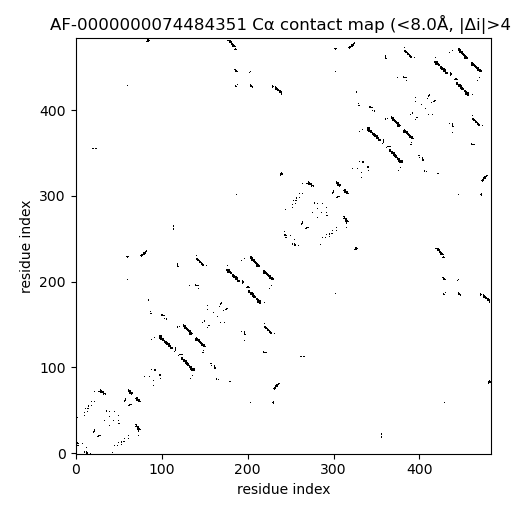4 1 95.38 215 ASP B O 1
ATOM 3591 N N . ASP B 1 216 ? 21.297 -14.805 -13.906 1 95.19 216 ASP B N 1
ATOM 3592 C CA . ASP B 1 216 ? 21.562 -14.875 -15.344 1 95.19 216 ASP B CA 1
ATOM 3593 C C . ASP B 1 216 ? 20.5 -14.109 -16.125 1 95.19 216 ASP B C 1
ATOM 3595 O O . ASP B 1 216 ? 20.484 -14.141 -17.359 1 95.19 216 ASP B O 1
ATOM 3599 N N . GLY B 1 217 ? 19.578 -13.5 -15.422 1 94.94 217 GLY B N 1
ATOM 3600 C CA . GLY B 1 217 ? 18.609 -12.625 -16.062 1 94.94 217 GLY B CA 1
ATOM 3601 C C . GLY B 1 217 ? 17.281 -13.297 -16.328 1 94.94 217 GLY B C 1
ATOM 3602 O O . GLY B 1 217 ? 16.297 -12.625 -16.625 1 94.94 217 GLY B O 1
ATOM 3603 N N . ARG B 1 218 ? 17.188 -14.602 -16.188 1 95.75 218 ARG B N 1
ATOM 3604 C CA . ARG B 1 218 ? 15.938 -15.305 -16.406 1 95.75 218 ARG B CA 1
ATOM 3605 C C . ARG B 1 218 ? 14.922 -14.992 -15.312 1 95.75 218 ARG B C 1
ATOM 3607 O O . ARG B 1 218 ? 15.273 -14.93 -14.133 1 95.75 218 ARG B O 1
ATOM 3614 N N . PRO B 1 219 ? 13.648 -14.805 -15.734 1 97.31 219 PRO B N 1
ATOM 3615 C CA . PRO B 1 219 ? 12.609 -14.68 -14.711 1 97.31 219 PRO B CA 1
ATOM 3616 C C . PRO B 1 219 ? 12.391 -15.984 -13.93 1 97.31 219 PRO B C 1
ATOM 3618 O O . PRO B 1 219 ? 12.188 -17.031 -14.539 1 97.31 219 PRO B O 1
ATOM 3621 N N . LEU B 1 220 ? 12.477 -15.867 -12.68 1 97.19 220 LEU B N 1
ATOM 3622 C CA . LEU B 1 220 ? 12.32 -17.031 -11.805 1 97.19 220 LEU B CA 1
ATOM 3623 C C . LEU B 1 220 ? 10.844 -17.281 -11.484 1 97.19 220 LEU B C 1
ATOM 3625 O O . LEU B 1 220 ? 10.391 -18.422 -11.477 1 97.19 220 LEU B O 1
ATOM 3629 N N . GLU B 1 221 ? 10.148 -16.203 -11.164 1 97.06 221 GLU B N 1
ATOM 3630 C CA . GLU B 1 221 ? 8.781 -16.359 -10.68 1 97.06 221 GLU B CA 1
A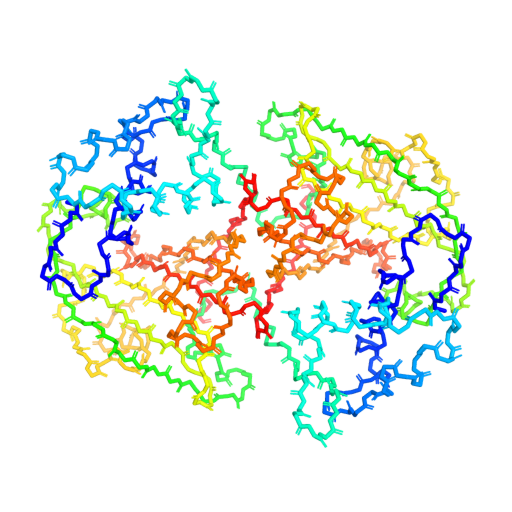TOM 3631 C C . GLU B 1 221 ? 8 -15.047 -10.82 1 97.06 221 GLU B C 1
ATOM 3633 O O . GLU B 1 221 ? 8.594 -13.977 -10.938 1 97.06 221 GLU B O 1
ATOM 3638 N N . VAL B 1 222 ? 6.715 -15.211 -10.867 1 95.06 222 VAL B N 1
ATOM 3639 C CA . VAL B 1 222 ? 5.746 -14.141 -10.633 1 95.06 222 VAL B CA 1
ATOM 3640 C C . VAL B 1 222 ? 4.883 -14.484 -9.422 1 95.06 222 VAL B C 1
ATOM 3642 O O . VAL B 1 222 ? 4.316 -15.578 -9.344 1 95.06 222 VAL B O 1
ATOM 3645 N N . VAL B 1 223 ? 4.879 -13.57 -8.523 1 95.69 223 VAL B N 1
ATOM 3646 C CA . VAL B 1 223 ? 4.129 -13.82 -7.301 1 95.69 223 VAL B CA 1
ATOM 3647 C C . VAL B 1 223 ? 3.113 -12.703 -7.078 1 95.69 223 VAL B C 1
ATOM 3649 O O . VAL B 1 223 ? 3.441 -11.523 -7.203 1 95.69 223 VAL B O 1
ATOM 3652 N N . LYS B 1 224 ? 1.909 -13.055 -6.82 1 92.62 224 LYS B N 1
ATOM 3653 C CA . LYS B 1 224 ? 0.872 -12.148 -6.344 1 92.62 224 LYS B CA 1
ATOM 3654 C C . LYS B 1 224 ? 0.52 -12.422 -4.887 1 92.62 224 LYS B C 1
ATOM 3656 O O . LYS B 1 224 ? 0.25 -13.57 -4.516 1 92.62 224 LYS B O 1
ATOM 3661 N N . SER B 1 225 ? 0.55 -11.398 -4.121 1 96 225 SER B N 1
ATOM 3662 C CA . SER B 1 225 ? 0.286 -11.555 -2.695 1 96 225 SER B CA 1
ATOM 3663 C C . SER B 1 225 ? -0.762 -10.562 -2.209 1 96 225 SER B C 1
ATOM 3665 O O . SER B 1 225 ? -0.754 -9.398 -2.613 1 96 225 SER B O 1
ATOM 3667 N N . VAL B 1 226 ? -1.63 -11.07 -1.404 1 96.19 226 VAL B N 1
ATOM 3668 C CA . VAL B 1 226 ? -2.592 -10.25 -0.669 1 96.19 226 VAL B CA 1
ATOM 3669 C C . VAL B 1 226 ? -2.227 -10.234 0.813 1 96.19 226 VAL B C 1
ATOM 3671 O O . VAL B 1 226 ? -2.459 -11.211 1.529 1 96.19 226 VAL B O 1
ATOM 3674 N N . TYR B 1 227 ? -1.737 -9.133 1.312 1 96.38 227 TYR B N 1
ATOM 3675 C CA . TYR B 1 227 ? -1.305 -9 2.697 1 96.38 227 TYR B CA 1
ATOM 3676 C C . TYR B 1 227 ? -2.389 -8.344 3.547 1 96.38 227 TYR B C 1
ATOM 3678 O O . TYR B 1 227 ? -3.012 -7.371 3.125 1 96.38 227 TYR B O 1
ATOM 3686 N N . ARG B 1 228 ? -2.461 -8.867 4.73 1 94.69 228 ARG B N 1
ATOM 3687 C CA . ARG B 1 228 ? -3.395 -8.273 5.68 1 94.69 228 ARG B CA 1
ATOM 3688 C C . ARG B 1 228 ? -2.965 -6.859 6.055 1 94.69 228 ARG B C 1
ATOM 3690 O O . ARG B 1 228 ? -1.862 -6.656 6.566 1 94.69 228 ARG B O 1
ATOM 3697 N N . GLY B 1 229 ? -3.967 -5.965 5.863 1 92.56 229 GLY B N 1
ATOM 3698 C CA . GLY B 1 229 ? -3.672 -4.578 6.18 1 92.56 229 GLY B CA 1
ATOM 3699 C C . GLY B 1 229 ? -3.551 -4.32 7.672 1 92.56 229 GLY B C 1
ATOM 3700 O O . GLY B 1 229 ? -2.871 -3.381 8.094 1 92.56 229 GLY B O 1
ATOM 3701 N N . ASP B 1 230 ? -4.211 -5.078 8.445 1 88.25 230 ASP B N 1
ATOM 3702 C CA . ASP B 1 230 ? -4.207 -4.875 9.891 1 88.25 230 ASP B CA 1
ATOM 3703 C C . ASP B 1 230 ? -2.963 -5.488 10.523 1 88.25 230 ASP B C 1
ATOM 3705 O O . ASP B 1 230 ? -2.73 -5.336 11.727 1 88.25 230 ASP B O 1
ATOM 3709 N N . ARG B 1 231 ? -2.08 -6.102 9.695 1 88.56 231 ARG B N 1
ATOM 3710 C CA . ARG B 1 231 ? -0.931 -6.797 10.266 1 88.56 231 ARG B CA 1
ATOM 3711 C C . ARG B 1 231 ? 0.373 -6.293 9.656 1 88.56 231 ARG B C 1
ATOM 3713 O O . ARG B 1 231 ? 1.444 -6.461 10.242 1 88.56 231 ARG B O 1
ATOM 3720 N N . TYR B 1 232 ? 0.226 -5.68 8.445 1 89.5 232 TYR B N 1
ATOM 3721 C CA . TYR B 1 232 ? 1.466 -5.355 7.75 1 89.5 232 TYR B CA 1
ATOM 3722 C C . TYR B 1 232 ? 1.555 -3.861 7.465 1 89.5 232 TYR B C 1
ATOM 3724 O O . TYR B 1 232 ? 0.555 -3.229 7.113 1 89.5 232 TYR B O 1
ATOM 3732 N N . LYS B 1 233 ? 2.705 -3.389 7.605 1 90.25 233 LYS B N 1
ATOM 3733 C CA . LYS B 1 233 ? 3.121 -2.117 7.02 1 90.25 233 LYS B CA 1
ATOM 3734 C C . LYS B 1 233 ? 4.52 -2.219 6.422 1 90.25 233 LYS B C 1
ATOM 3736 O O . LYS B 1 233 ? 5.348 -3.002 6.895 1 90.25 233 LYS B O 1
ATOM 3741 N N . PHE B 1 234 ? 4.75 -1.435 5.379 1 92.5 234 PHE B N 1
ATOM 3742 C CA . PHE B 1 234 ? 6.031 -1.479 4.684 1 92.5 234 PHE B CA 1
ATOM 3743 C C . PHE B 1 234 ? 6.793 -0.173 4.863 1 92.5 234 PHE B C 1
ATOM 3745 O O . PHE B 1 234 ? 6.195 0.905 4.871 1 92.5 234 PHE B O 1
ATOM 3752 N N . THR B 1 235 ? 8.078 -0.281 5.043 1 92.56 235 THR B N 1
ATOM 3753 C CA . THR B 1 235 ? 8.906 0.9 5.254 1 92.56 235 THR B CA 1
ATOM 3754 C C . THR B 1 235 ? 10 0.994 4.188 1 92.56 235 THR B C 1
ATOM 3756 O O . THR B 1 235 ? 10.508 -0.027 3.725 1 92.56 235 THR B O 1
ATOM 3759 N N . ILE B 1 236 ? 10.352 2.223 3.852 1 93.5 236 ILE B N 1
ATOM 3760 C CA . ILE B 1 236 ? 11.414 2.443 2.885 1 93.5 236 ILE B CA 1
ATOM 3761 C C . ILE B 1 236 ? 12.195 3.707 3.252 1 93.5 236 ILE B C 1
ATOM 3763 O O . ILE B 1 236 ? 11.609 4.684 3.73 1 93.5 236 ILE B O 1
ATOM 3767 N N . GLU B 1 237 ? 13.461 3.609 3.084 1 92.94 237 GLU B N 1
ATOM 3768 C CA . GLU B 1 237 ? 14.336 4.77 3.191 1 92.94 237 GLU B CA 1
ATOM 3769 C C . GLU B 1 237 ? 14.742 5.285 1.813 1 92.94 237 GLU B C 1
ATOM 3771 O O . GLU B 1 237 ? 15.156 4.512 0.952 1 92.94 237 GLU B O 1
ATOM 3776 N N . MET B 1 238 ? 14.547 6.535 1.641 1 93.31 238 MET B N 1
ATOM 3777 C CA . MET B 1 238 ? 14.812 7.137 0.338 1 93.31 238 MET B CA 1
ATOM 3778 C C . MET B 1 238 ? 15.805 8.289 0.466 1 93.31 238 MET B C 1
ATOM 3780 O O . MET B 1 238 ? 15.836 8.969 1.491 1 93.31 238 MET B O 1
ATOM 3784 N N . GLU B 1 239 ? 16.562 8.453 -0.547 1 93.62 239 GLU B N 1
ATOM 3785 C CA . GLU B 1 239 ? 17.484 9.578 -0.642 1 93.62 239 GLU B CA 1
ATOM 3786 C C . GLU B 1 239 ? 17.109 10.508 -1.797 1 93.62 239 GLU B C 1
ATOM 3788 O O . GLU B 1 239 ? 16.625 10.047 -2.832 1 93.62 239 GLU B O 1
ATOM 3793 N N . ARG B 1 240 ? 17.297 11.773 -1.496 1 91.12 240 ARG B N 1
ATOM 3794 C CA . ARG B 1 240 ? 17.016 12.758 -2.539 1 91.12 240 ARG B CA 1
ATOM 3795 C C . ARG B 1 240 ? 18.125 12.773 -3.582 1 91.12 240 ARG B C 1
ATOM 3797 O O . ARG B 1 240 ? 19.312 12.898 -3.24 1 91.12 240 ARG B O 1
ATOM 3804 N N . GLY B 1 241 ? 17.828 12.312 -4.766 1 71 241 GLY B N 1
ATOM 3805 C CA . GLY B 1 241 ? 18.844 12.32 -5.809 1 71 241 GLY B CA 1
ATOM 3806 C C . GLY B 1 241 ? 19.234 13.719 -6.262 1 71 241 GLY B C 1
ATOM 3807 O O . GLY B 1 241 ? 18.359 14.578 -6.434 1 71 241 GLY B O 1
ATOM 3808 N N . LYS B 1 242 ? 20.406 14.289 -5.867 1 56.31 242 LYS B N 1
ATOM 3809 C CA . LYS B 1 242 ? 20.953 15.508 -6.465 1 56.31 242 LYS B CA 1
ATOM 3810 C C . LYS B 1 242 ? 21.078 15.367 -7.98 1 56.31 242 LYS B C 1
ATOM 3812 O O . LYS B 1 242 ? 21.375 14.281 -8.492 1 56.31 242 LYS B O 1
#

Solvent-accessible surface area (backbone atoms only — not comparable to full-atom values): 24840 Å² total; per-residue (Å²): 114,80,56,92,83,45,92,57,56,64,36,57,34,48,38,50,40,52,50,46,32,40,74,60,55,75,44,41,63,69,36,72,52,77,49,53,66,54,47,14,62,75,67,71,48,54,52,67,42,40,45,52,23,50,50,50,34,34,69,59,25,54,27,39,78,41,91,96,76,46,44,21,30,25,63,78,54,48,74,42,67,68,70,52,51,72,50,72,51,58,56,31,45,77,70,74,37,47,56,46,44,48,72,74,42,74,43,78,40,62,26,46,69,57,52,9,63,71,44,70,48,57,70,54,38,58,21,35,42,37,31,29,38,32,22,49,71,82,37,64,45,29,44,34,42,36,38,33,46,35,86,81,50,75,82,75,46,71,75,54,58,38,50,53,54,65,55,45,38,44,72,71,67,72,44,53,71,34,35,32,43,35,37,42,31,33,30,54,29,44,66,68,54,7,61,74,50,69,49,56,65,56,37,29,15,31,36,35,41,36,41,32,22,29,70,86,65,48,48,52,35,42,35,41,34,42,32,38,19,48,44,39,31,36,30,39,79,27,41,38,78,128,115,79,57,91,84,46,93,57,57,64,34,57,34,48,38,52,40,51,50,46,32,41,75,60,55,76,43,42,64,70,36,71,52,77,49,54,66,53,48,13,61,74,68,69,48,55,52,67,41,39,45,50,24,50,51,52,34,33,66,60,25,54,28,40,78,40,91,97,76,46,41,21,30,26,63,78,52,48,76,44,67,69,70,51,50,71,50,71,46,56,55,30,45,76,68,74,39,47,56,46,45,48,74,74,43,74,44,77,42,62,26,46,70,57,53,10,61,72,43,70,48,58,68,54,38,57,22,35,42,36,31,31,38,33,22,48,70,83,38,63,45,30,44,37,40,36,37,31,46,34,86,81,50,74,83,76,45,72,73,52,59,40,51,52,53,65,56,44,39,46,72,72,68,72,44,53,70,32,36,31,43,36,37,42,31,31,31,52,28,45,66,68,55,8,61,74,49,70,49,57,65,57,36,27,16,31,36,35,42,35,40,32,24,29,72,85,64,48,48,51,36,43,35,40,33,43,31,40,19,48,44,40,31,36,30,39,78,27,41,37,76,128

Nearest PDB structures (foldseek):
  4u0w-assembly1_A  TM=7.084E-01  e=5.280E-30  Bacillus subtilis subsp. subtilis str. 168
  2wv0-assembly3_E  TM=6.617E-01  e=1.181E-26  Bacillus subtilis
  2wv0-assembly3_F  TM=6.602E-01  e=3.851E-26  Bacillus subtilis
  2wv0-assembly4_G-2  TM=6.525E-01  e=8.470E-26  Bacillus subtilis
  3f8m-assembly1_B  TM=6.949E-01  e=1.284E-21  Mycolicibacterium smegmatis MC2 155

pLDDT: mean 90.4, std 6.73, range [56.31, 97.62]

Sequence (484 aa):
MINKHSPLPIYYQLEQGIKEMIEKGQLQPGEMIPSERELAETYDISRMTVRQAINNLVNDGYLVRKRGKGTFVAATKIEQPLKGLTSFSEDMRARGMEPGAEVLDFLIVPASTALSQLLDVREGADVYEIRRIRLADGLPMALETSYIPCSIVPNLTREIVSGSVYEFIEKNAGLSIRSAVQVLEASVARKMEAELLQIKEGAPVLLLQRRSYLDDGRPLEVVKSVYRGDRYKFTIEMERGKMINKHSPLPIYYQLEQGIKEMIEKGQLQPGEMIPSERELAETYDISRMTVRQAINNLVNDGYLVRKRGKGTFVAATKIEQPLKGLTSFSEDMRARGMEPGAEVLDFLIVPASTALSQLLDVREGADVYEIRRIRLADGLPMALETSYIPCSIVPNLTREIVSGSVYEFIEKNAGLSIRSAVQVLEASVARKMEAELLQIKEGAPVLLLQRRSYLDDGRPLEVVKSVYRGDRYKFTIEMERGK

Radius of gyration: 23.49 Å; Cα contacts (8 Å, |Δi|>4): 1058; chains: 2; bounding box: 51×63×54 Å